Protein AF-A0A9W9SJM4-F1 (afdb_monomer)

Sequence (543 aa):
MADRMEIDSRDDSREMTDANQQLERELLQCQQGSSPAAVHSRRIVSLGVSPHYVSHWISADAFRELYQNWKDAILERFQIDRIAFRPYFVDACDHYAVLVPDPVDPKGRRSLGFIKYDKKSSRGDQNQLAGSHGDGLKLAAVALSRDGYRLQVAASRCSWNFHLREPCKSRLHCTITPSRQSGSTRTDWAEDIAGLRFQTERDVAVLIGPGRTTQGRPVAPEEVLEWLQISLDIRGLSYPSSVVETSHGDLLFDQNLLGRIYAHGVLISGTNSIYPFKVGYNFTEGKFNRDRRWLMDRHGLAERVCRIWESALQTHEAVLLPIYVSLLRKTPALMDVSLAADLLLTSTISRIWTYLLHESKGKDFFYCEASGAQDVNMIRETIGKKPMKLSRELWRLLRSTTPIRSAAEELSMLFHNAEVCSPPSTTFSRTVRKGLRVCFALLDSMQGIQVAYVEGFDSRADVVYNPQQRTLKVHRRWLDFDDTHQRTSCRNWILRSAKKESGKRELFFCGHVIEELLSLSISSVFGGSQTPRTTEMRYMRHI

Mean predicted aligned error: 16.0 Å

Secondary structure (DSSP, 8-state):
-HHHHHHHHHHHHHHHHHHHHHHHHHHHHHHTT--TTTTT--EEEE----TTTTTT--HHHHHHHHHHHHHHHHHHHHT--TTT---EEEE-SSEEEEEEE-TT-TT---EEEEEEEESS--------------HHHHHHHHHHHHTT-EEEE--TTEEEEEEEPTTT--SEEEEEEEPP--------HHHHHHTT---TTT----EEESTTSTTSPPPPHHHHHHHHTTBS--BTTTS-SSEE--TTEEEE-STTTTT-EEETTEEPTTSTTTS--SSEEEESS--B-TT--B-S-HHHHHHHHHHHHHHHHHHSHHHHHHHHHHHHHH-TTSGGGTTHHHHS-HHHHHHHHHHHHHHHTT-EEEEETT--HHHHHIIIIII-SEEEEE-HHHHHHHHTTS----HHHHHHHHHHSSPBPPPP-SHHHHHHHHHHHHHHHH-GGGTT-EEEEE---S----EEEETTTTEEEEEGGGG-HHHHHTTS---SSTTTT----SS-------HHHHHHHHHHHHHHHH-TTSPPPHHHHHHHTT-

Foldseek 3Di:
DVVVVVVVVVVLVVLQVVLQVVVVVVVVCQLPVPDPVVNFDKDKGFNSDFLVNPVPDALLLLLLLVVVQQQVCLCVVVVDDLVLQFWAWDDDPFKIKIFGFDPVDPVSLATSAMEMGTQDPDPDDDDDFAGDDDVSNQNSLSNLQVVQKWKWHAAQQKIWTWHQDDDPSTTIMIIIGGHDPDPDDDDDSNVCVVVVNDDNNRYHYMDMAQPPDPRGHGDHPVNVLVSVCQFCRYHPRRPAPDWQDFPFWIWGDDPVQAQWEAESRGTAPDPCVVAGGGIHIYGPDADADPSRHGPDDLVVLLLSLQVNLVRSCVPPVVPCLVVLLCCQAPPCRHSNNDCVLPRHDLVNLVSNVVVVCVVCVVQEQEAEPPDDPVQCCLCCQFVVGHYDYGYPSNVSSCVVRHPRDGSLRVNCVQQVPFDFDDADPALQLVALVVLLVVLLCVDPLNPPQAETEGAHDVTPDAWAADPVVSYIYGYNLLSDPVSVCVVDPQPPPVPPPDDDDDDDPSDNDGLVSSVVSNVSVCCNSVPVPDDPPVVSVVVSVVD

Structure (mmCIF, N/CA/C/O backbone):
data_AF-A0A9W9SJM4-F1
#
_entry.id   AF-A0A9W9SJM4-F1
#
loop_
_atom_site.group_PDB
_atom_site.id
_atom_site.type_symbol
_atom_site.label_atom_id
_atom_site.label_alt_id
_atom_site.label_comp_id
_atom_site.label_asym_id
_atom_site.label_entity_id
_atom_site.label_seq_id
_atom_site.pdbx_PDB_ins_code
_atom_site.Cartn_x
_atom_site.Cartn_y
_atom_site.Cartn_z
_atom_site.occupancy
_atom_site.B_iso_or_equiv
_atom_site.auth_seq_id
_atom_site.auth_comp_id
_atom_site.auth_asym_id
_atom_site.auth_atom_id
_atom_site.pdbx_PDB_model_num
ATOM 1 N N . MET A 1 1 ? 35.347 22.772 -0.636 1.00 34.66 1 MET A N 1
ATOM 2 C CA . MET A 1 1 ? 35.129 21.505 -1.378 1.00 34.66 1 MET A CA 1
ATOM 3 C C . MET A 1 1 ? 33.784 21.516 -2.107 1.00 34.66 1 MET A C 1
ATOM 5 O O . MET A 1 1 ? 33.783 21.196 -3.284 1.00 34.66 1 MET A O 1
ATOM 9 N N . ALA A 1 2 ? 32.695 21.981 -1.474 1.00 24.70 2 ALA A N 1
ATOM 10 C CA . ALA A 1 2 ? 31.394 22.202 -2.125 1.00 24.70 2 ALA A CA 1
ATOM 11 C C . ALA A 1 2 ? 31.441 23.217 -3.294 1.00 24.70 2 ALA A C 1
ATOM 13 O O . ALA A 1 2 ? 31.007 22.879 -4.389 1.00 24.70 2 ALA A O 1
ATOM 14 N N . ASP A 1 3 ? 32.103 24.370 -3.126 1.00 24.86 3 ASP A N 1
ATOM 15 C CA . ASP A 1 3 ? 32.225 25.380 -4.201 1.00 24.86 3 ASP A CA 1
ATOM 16 C C . ASP A 1 3 ? 32.992 24.892 -5.442 1.00 24.86 3 ASP A C 1
ATOM 18 O O . ASP A 1 3 ? 32.747 25.352 -6.552 1.00 24.86 3 ASP A O 1
ATOM 22 N N . ARG A 1 4 ? 33.911 23.926 -5.283 1.00 27.56 4 ARG A N 1
ATOM 23 C CA . ARG A 1 4 ? 34.639 23.326 -6.417 1.00 27.56 4 ARG A CA 1
ATOM 24 C C . ARG A 1 4 ? 33.764 22.361 -7.219 1.00 27.56 4 ARG A C 1
ATOM 26 O O . ARG A 1 4 ? 33.901 22.327 -8.431 1.00 27.56 4 ARG A O 1
ATOM 33 N N . MET A 1 5 ? 32.865 21.618 -6.563 1.00 30.77 5 MET A N 1
ATOM 34 C CA . MET A 1 5 ? 31.915 20.727 -7.246 1.00 30.77 5 MET A CA 1
ATOM 35 C C . MET A 1 5 ? 30.818 21.509 -7.977 1.00 30.77 5 MET A C 1
ATOM 37 O O . MET A 1 5 ? 30.367 21.085 -9.038 1.00 30.77 5 MET A O 1
ATOM 41 N N . GLU A 1 6 ? 30.395 22.657 -7.438 1.00 28.89 6 GLU A N 1
ATOM 42 C CA . GLU A 1 6 ? 29.362 23.482 -8.073 1.00 28.89 6 GLU A CA 1
ATOM 43 C C . GLU A 1 6 ? 29.868 24.174 -9.349 1.00 28.89 6 GLU A C 1
ATOM 45 O O . GLU A 1 6 ? 29.134 24.248 -10.336 1.00 28.89 6 GLU A O 1
ATOM 50 N N . ILE A 1 7 ? 31.131 24.618 -9.362 1.00 32.31 7 ILE A N 1
ATOM 51 C CA . ILE A 1 7 ? 31.775 25.225 -10.538 1.00 32.31 7 ILE A CA 1
ATOM 52 C C . ILE A 1 7 ? 31.985 24.184 -11.653 1.00 32.31 7 ILE A C 1
ATOM 54 O O . ILE A 1 7 ? 31.602 24.459 -12.787 1.00 32.31 7 ILE A O 1
ATOM 58 N N . ASP A 1 8 ? 32.468 22.977 -11.324 1.00 39.72 8 ASP A N 1
ATOM 59 C CA . ASP A 1 8 ? 32.632 21.863 -12.284 1.00 39.72 8 ASP A CA 1
ATOM 60 C C . ASP A 1 8 ? 31.288 21.475 -12.931 1.00 39.72 8 ASP A C 1
ATOM 62 O O . ASP A 1 8 ? 31.179 21.322 -14.144 1.00 39.72 8 ASP A O 1
ATOM 66 N N . SER A 1 9 ? 30.212 21.412 -12.133 1.00 42.69 9 SER A N 1
ATOM 67 C CA . SER A 1 9 ? 28.879 21.041 -12.631 1.00 42.69 9 SER A CA 1
ATOM 68 C C . SER A 1 9 ? 28.261 22.061 -13.599 1.00 42.69 9 SER A C 1
ATOM 70 O O . SER A 1 9 ? 27.456 21.694 -14.460 1.00 42.69 9 SER A O 1
ATOM 72 N N . ARG A 1 10 ? 28.611 23.350 -13.458 1.00 44.88 10 ARG A N 1
ATOM 73 C CA . ARG A 1 10 ? 28.114 24.437 -14.317 1.00 44.88 10 ARG A CA 1
ATOM 74 C C . ARG A 1 10 ? 28.886 24.519 -15.632 1.00 44.88 10 ARG A C 1
ATOM 76 O O . ARG A 1 10 ? 28.262 24.816 -16.652 1.00 44.88 10 ARG A O 1
ATOM 83 N N . ASP A 1 11 ? 30.187 24.239 -15.607 1.00 47.62 11 ASP A N 1
ATOM 84 C CA . ASP A 1 11 ? 31.027 24.187 -16.810 1.00 47.62 11 ASP A CA 1
ATOM 85 C C . ASP A 1 11 ? 30.685 22.953 -17.661 1.00 47.62 11 ASP A C 1
ATOM 87 O O . ASP A 1 11 ? 30.383 23.093 -18.847 1.00 47.62 11 ASP A O 1
ATOM 91 N N . ASP A 1 12 ? 30.535 21.780 -17.030 1.00 49.03 12 ASP A N 1
ATOM 92 C CA . ASP A 1 12 ? 30.072 20.547 -17.688 1.00 49.03 12 ASP A CA 1
ATOM 93 C C . ASP A 1 12 ? 28.683 20.719 -18.341 1.00 49.03 12 ASP A C 1
ATOM 95 O O . ASP A 1 12 ? 28.409 20.171 -19.409 1.00 49.03 12 ASP A O 1
ATOM 99 N N . SER A 1 13 ? 27.785 21.502 -17.727 1.00 52.56 13 SER A N 1
ATOM 100 C CA . SER A 1 13 ? 26.431 21.764 -18.249 1.00 52.56 13 SER A CA 1
ATOM 101 C C . SER A 1 13 ? 26.428 22.672 -19.490 1.00 52.56 13 SER A C 1
ATOM 103 O O . SER A 1 13 ? 25.689 22.427 -20.452 1.00 52.56 13 SER A O 1
ATOM 105 N N . ARG A 1 14 ? 27.285 23.704 -19.509 1.00 55.41 14 ARG A N 1
ATOM 106 C CA . ARG A 1 14 ? 27.462 24.579 -20.681 1.00 55.41 14 ARG A CA 1
ATOM 107 C C . ARG A 1 14 ? 28.108 23.824 -21.839 1.00 55.41 14 ARG A C 1
ATOM 109 O O . ARG A 1 14 ? 27.558 23.836 -22.938 1.00 55.41 14 ARG A O 1
ATOM 116 N N . GLU A 1 15 ? 29.183 23.080 -21.580 1.00 57.28 15 GLU A N 1
ATOM 117 C CA . GLU A 1 15 ? 29.829 22.238 -22.595 1.00 57.28 15 GLU A CA 1
ATOM 118 C C . GLU A 1 15 ? 28.874 21.169 -23.162 1.00 57.28 15 GLU A C 1
ATOM 120 O O . GLU A 1 15 ? 28.876 20.893 -24.365 1.00 57.28 15 GLU A O 1
ATOM 125 N N . MET A 1 16 ? 28.015 20.582 -22.321 1.00 55.97 16 MET A N 1
ATOM 126 C CA . MET A 1 16 ? 27.020 19.596 -22.756 1.00 55.97 16 MET A CA 1
ATOM 127 C C . MET A 1 16 ? 25.952 20.206 -23.678 1.00 55.97 16 MET A C 1
ATOM 129 O O . MET A 1 16 ? 25.513 19.542 -24.625 1.00 55.97 16 MET A O 1
ATOM 133 N N . THR A 1 17 ? 25.571 21.463 -23.433 1.00 56.41 17 THR A N 1
ATOM 134 C CA . THR A 1 17 ? 24.622 22.222 -24.263 1.00 56.41 17 THR A CA 1
ATOM 135 C C . THR A 1 17 ? 25.212 22.517 -25.643 1.00 56.41 17 THR A C 1
ATOM 137 O O . THR A 1 17 ? 24.568 22.247 -26.658 1.00 56.41 17 THR A O 1
ATOM 140 N N . ASP A 1 18 ? 26.467 22.960 -25.702 1.00 55.09 18 ASP A N 1
ATOM 141 C CA . ASP A 1 18 ? 27.162 23.228 -26.966 1.00 55.09 18 ASP A CA 1
ATOM 142 C C . ASP A 1 18 ? 27.377 21.942 -27.781 1.00 55.09 18 ASP A C 1
ATOM 144 O O . ASP A 1 18 ? 27.185 21.920 -29.002 1.00 55.09 18 ASP A O 1
ATOM 148 N N . ALA A 1 19 ? 27.682 20.829 -27.105 1.00 55.94 19 ALA A N 1
ATOM 149 C CA . ALA A 1 19 ? 27.780 19.516 -27.733 1.00 55.94 19 ALA A CA 1
ATOM 150 C C . ALA A 1 19 ? 26.428 19.005 -28.270 1.00 55.94 19 ALA A C 1
ATOM 152 O O . ALA A 1 19 ? 26.401 18.346 -29.310 1.00 55.94 19 ALA A O 1
ATOM 153 N N . ASN A 1 20 ? 25.306 19.301 -27.595 1.00 55.91 20 ASN A N 1
ATOM 154 C CA . ASN A 1 20 ? 23.956 19.010 -28.104 1.00 55.91 20 ASN A CA 1
ATOM 155 C C . ASN A 1 20 ? 23.663 19.789 -29.387 1.00 55.91 20 ASN A C 1
ATOM 157 O O . ASN A 1 20 ? 23.283 19.192 -30.390 1.00 55.91 20 ASN A O 1
ATOM 161 N N . GLN A 1 21 ? 23.926 21.096 -29.387 1.00 60.88 21 GLN A N 1
ATOM 162 C CA . GLN A 1 21 ? 23.722 21.943 -30.563 1.00 60.88 21 GLN A CA 1
ATOM 163 C C . GLN A 1 21 ? 24.635 21.550 -31.729 1.00 60.88 21 GLN A C 1
ATOM 165 O O . GLN A 1 21 ? 24.261 21.662 -32.897 1.00 60.88 21 GLN A O 1
ATOM 170 N N . GLN A 1 22 ? 25.861 21.101 -31.447 1.00 59.59 22 GLN A N 1
ATOM 171 C CA . GLN A 1 22 ? 26.731 20.540 -32.474 1.00 59.59 22 GLN A CA 1
ATOM 172 C C . GLN A 1 22 ? 26.132 19.250 -33.043 1.00 59.59 22 GLN A C 1
ATOM 174 O O . GLN A 1 22 ? 26.032 19.125 -34.257 1.00 59.59 22 GLN A O 1
ATOM 179 N N . LEU A 1 23 ? 25.677 18.327 -32.196 1.00 60.66 23 LEU A N 1
ATOM 180 C CA . LEU A 1 23 ? 25.074 17.073 -32.641 1.00 60.66 23 LEU A CA 1
ATOM 181 C C . LEU A 1 23 ? 23.801 17.301 -33.484 1.00 60.66 23 LEU A C 1
ATOM 183 O O . LEU A 1 23 ? 23.644 16.669 -34.526 1.00 60.66 23 LEU A O 1
ATOM 187 N N . GLU A 1 24 ? 22.946 18.255 -33.103 1.00 60.28 24 GLU A N 1
ATOM 188 C CA . GLU A 1 24 ? 21.753 18.652 -33.869 1.00 60.28 24 GLU A CA 1
ATOM 189 C C . GLU A 1 24 ? 22.091 19.271 -35.231 1.00 60.28 24 GLU A C 1
ATOM 191 O O . GLU A 1 24 ? 21.488 18.911 -36.245 1.00 60.28 24 GLU A O 1
ATOM 196 N N . ARG A 1 25 ? 23.086 20.166 -35.295 1.00 62.94 25 ARG A N 1
ATOM 197 C CA . ARG A 1 25 ? 23.556 20.730 -36.573 1.00 62.94 25 ARG A CA 1
ATOM 198 C C . ARG A 1 25 ? 24.066 19.642 -37.515 1.00 62.94 25 ARG A C 1
ATOM 200 O O . ARG A 1 25 ? 23.780 19.668 -38.711 1.00 62.94 25 ARG A O 1
ATOM 207 N N . GLU A 1 26 ? 24.794 18.675 -36.970 1.00 60.41 26 GLU A N 1
ATOM 208 C CA . GLU A 1 26 ? 25.343 17.544 -37.716 1.00 60.41 26 GLU A CA 1
ATOM 209 C C . GLU A 1 26 ? 24.239 16.590 -38.207 1.00 60.41 26 GLU A C 1
ATOM 211 O O . GLU A 1 26 ? 24.296 16.114 -39.343 1.00 60.41 26 GLU A O 1
ATOM 216 N N . LEU A 1 27 ? 23.191 16.363 -37.404 1.00 55.78 27 LEU A N 1
ATOM 217 C CA . LEU A 1 27 ? 21.995 15.625 -37.822 1.00 55.78 27 LEU A CA 1
ATOM 218 C C . LEU A 1 27 ? 21.273 16.302 -38.987 1.00 55.78 27 LEU A C 1
ATOM 220 O O . LEU A 1 27 ? 20.954 15.643 -39.977 1.00 55.78 27 LEU A O 1
ATOM 224 N N . LEU A 1 28 ? 21.018 17.608 -38.876 1.00 57.38 28 LEU A N 1
ATOM 225 C CA . LEU A 1 28 ? 20.318 18.377 -39.905 1.00 57.38 28 LEU A CA 1
ATOM 226 C C . LEU A 1 28 ? 21.093 18.359 -41.228 1.00 57.38 28 LEU A C 1
ATOM 228 O O . LEU A 1 28 ? 20.493 18.185 -42.287 1.00 57.38 28 LEU A O 1
ATOM 232 N N . GLN A 1 29 ? 22.426 18.435 -41.174 1.00 57.56 29 GLN A N 1
ATOM 233 C CA . GLN A 1 29 ? 23.282 18.285 -42.354 1.00 57.56 29 GLN A CA 1
ATOM 234 C C . GLN A 1 29 ? 23.270 16.871 -42.949 1.00 57.56 29 GLN A C 1
ATOM 236 O O . GLN A 1 29 ? 23.384 16.729 -44.162 1.00 57.56 29 GLN A O 1
ATOM 241 N N . CYS A 1 30 ? 23.125 15.821 -42.136 1.00 50.03 30 CYS A N 1
ATOM 242 C CA . CYS A 1 30 ? 22.987 14.457 -42.655 1.00 50.03 30 CYS A CA 1
ATOM 243 C C . CYS A 1 30 ? 21.618 14.215 -43.318 1.00 50.03 30 CYS A C 1
ATOM 245 O O . CYS A 1 30 ? 21.513 13.385 -44.220 1.00 50.03 30 CYS A O 1
ATOM 247 N N . GLN A 1 31 ? 20.575 14.937 -42.892 1.00 48.97 31 GLN A N 1
ATOM 248 C CA . GLN A 1 31 ? 19.221 14.851 -43.455 1.00 48.97 31 GLN A CA 1
ATOM 249 C C . GLN A 1 31 ? 19.047 15.706 -44.721 1.00 48.97 31 GLN A C 1
ATOM 251 O O . GLN A 1 31 ? 18.358 15.300 -45.657 1.00 48.97 31 GLN A O 1
ATOM 256 N N . GLN A 1 32 ? 19.685 16.877 -44.772 1.00 47.25 32 GLN A N 1
ATOM 257 C CA . GLN A 1 32 ? 19.687 17.774 -45.925 1.00 47.25 32 GLN A CA 1
ATOM 258 C C . GLN A 1 32 ? 20.837 17.386 -46.859 1.00 47.25 32 GLN A C 1
ATOM 260 O O . GLN A 1 32 ? 21.955 17.850 -46.665 1.00 47.25 32 GLN A O 1
ATOM 265 N N . GLY A 1 33 ? 20.584 16.530 -47.855 1.00 50.09 33 GLY A N 1
ATOM 266 C CA . GLY A 1 33 ? 21.576 15.994 -48.807 1.00 50.09 33 GLY A CA 1
ATOM 267 C C . GLY A 1 33 ? 22.352 17.042 -49.623 1.00 50.09 33 GLY A C 1
ATOM 268 O O . GLY A 1 33 ? 22.186 17.150 -50.834 1.00 50.09 33 GLY A O 1
ATOM 269 N N . SER A 1 34 ? 23.225 17.800 -48.967 1.00 39.19 34 SER A N 1
ATOM 270 C CA . SER A 1 34 ? 23.915 18.961 -49.514 1.00 39.19 34 SER A CA 1
ATOM 271 C C . SER A 1 34 ? 25.355 18.585 -49.856 1.00 39.19 34 SER A C 1
ATOM 273 O O . SER A 1 34 ? 26.165 18.301 -48.978 1.00 39.19 34 SER A O 1
ATOM 275 N N . SER A 1 35 ? 25.658 18.636 -51.154 1.00 41.91 35 SER A N 1
ATOM 276 C CA . SER A 1 35 ? 26.955 18.410 -51.809 1.00 41.91 35 SER A CA 1
ATOM 277 C C . SER A 1 35 ? 27.544 16.980 -51.730 1.00 41.91 35 SER A C 1
ATOM 279 O O . SER A 1 35 ? 27.888 16.494 -50.6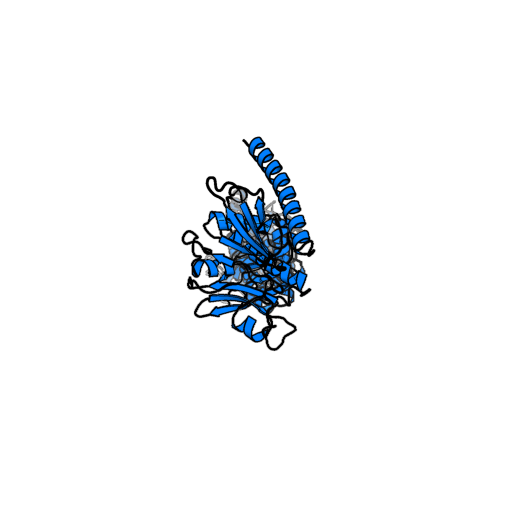50 1.00 41.91 35 SER A O 1
ATOM 281 N N . PRO A 1 36 ? 27.775 16.302 -52.876 1.00 44.06 36 PRO A N 1
ATOM 282 C CA . PRO A 1 36 ? 28.208 14.897 -52.929 1.00 44.06 36 PRO A CA 1
ATOM 283 C C . PRO A 1 36 ? 29.576 14.615 -52.274 1.00 44.06 36 PRO A C 1
ATOM 285 O O . PRO A 1 36 ? 29.848 13.475 -51.890 1.00 44.06 36 PRO A O 1
ATOM 288 N N . ALA A 1 37 ? 30.414 15.638 -52.074 1.00 42.62 37 ALA A N 1
ATOM 289 C CA . ALA A 1 37 ? 31.721 15.502 -51.428 1.00 42.62 37 ALA A CA 1
ATOM 290 C C . ALA A 1 37 ? 31.665 15.490 -49.883 1.00 42.62 37 ALA A C 1
ATOM 292 O O . ALA A 1 37 ? 32.560 14.935 -49.248 1.00 42.62 37 ALA A O 1
ATOM 293 N N . ALA A 1 38 ? 30.619 16.053 -49.261 1.00 43.34 38 ALA A N 1
ATOM 294 C CA . ALA A 1 38 ? 30.502 16.176 -47.799 1.00 43.34 38 ALA A CA 1
ATOM 295 C C . ALA A 1 38 ? 29.661 15.063 -47.137 1.00 43.34 38 ALA A C 1
ATOM 297 O O . ALA A 1 38 ? 29.713 14.890 -45.917 1.00 43.34 38 ALA A O 1
ATOM 298 N N . VAL A 1 39 ? 28.910 14.302 -47.942 1.00 47.91 39 VAL A N 1
ATOM 299 C CA . VAL A 1 39 ? 27.921 13.290 -47.513 1.00 47.91 39 VAL A CA 1
ATOM 300 C C . VAL A 1 39 ? 28.559 11.956 -47.083 1.00 47.91 39 VAL A C 1
ATOM 302 O O . VAL A 1 39 ? 27.909 11.126 -46.456 1.00 47.91 39 VAL A O 1
ATOM 305 N N . HIS A 1 40 ? 29.851 11.747 -47.353 1.00 52.47 40 HIS A N 1
ATOM 306 C CA . HIS A 1 40 ? 30.511 10.443 -47.180 1.00 52.47 40 HIS A CA 1
ATOM 307 C C . HIS A 1 40 ? 31.593 10.404 -46.090 1.00 52.47 40 HIS A C 1
ATOM 309 O O . HIS A 1 40 ? 32.237 9.368 -45.905 1.00 52.47 40 HIS A O 1
ATOM 315 N N . SER A 1 41 ? 31.832 11.505 -45.373 1.00 58.34 41 SER A N 1
ATOM 316 C CA . SER A 1 41 ? 32.889 11.556 -44.363 1.00 58.34 41 SER A CA 1
ATOM 317 C C . SER A 1 41 ? 32.388 11.084 -42.997 1.00 58.34 41 SER A C 1
ATOM 319 O O . SER A 1 41 ? 31.376 11.543 -42.473 1.00 58.34 41 SER A O 1
ATOM 321 N N . ARG A 1 42 ? 33.130 10.147 -42.398 1.00 70.75 42 ARG A N 1
ATOM 322 C CA . ARG A 1 42 ? 32.992 9.769 -40.987 1.00 70.75 42 ARG A CA 1
ATOM 323 C C . ARG A 1 42 ? 33.292 10.995 -40.121 1.00 70.75 42 ARG A C 1
ATOM 325 O O . ARG A 1 42 ? 34.366 11.578 -40.259 1.00 70.75 42 ARG A O 1
ATOM 332 N N . ARG A 1 43 ? 32.390 11.351 -39.204 1.00 74.50 43 ARG A N 1
ATOM 333 C CA . ARG A 1 43 ? 32.548 12.506 -38.300 1.00 74.50 43 ARG A CA 1
ATOM 334 C C . ARG A 1 43 ? 32.731 12.046 -36.859 1.00 74.50 43 ARG A C 1
ATOM 336 O O . ARG A 1 43 ? 32.200 11.010 -36.467 1.00 74.50 43 ARG A O 1
ATOM 343 N N . ILE A 1 44 ? 33.509 12.786 -36.071 1.00 74.00 44 ILE A N 1
ATOM 344 C CA . ILE A 1 44 ? 33.733 12.508 -34.646 1.00 74.00 44 ILE A CA 1
ATOM 345 C C . ILE A 1 44 ? 33.327 13.748 -33.858 1.00 74.00 44 ILE A C 1
ATOM 347 O O . ILE A 1 44 ? 33.884 14.820 -34.070 1.00 74.00 44 ILE A O 1
ATOM 351 N N . VAL A 1 45 ? 32.383 13.581 -32.937 1.00 75.19 45 VAL A N 1
ATOM 352 C CA . VAL A 1 45 ? 31.871 14.633 -32.056 1.00 75.19 45 VAL A CA 1
ATOM 353 C C . VAL A 1 45 ? 32.308 14.325 -30.625 1.00 75.19 45 VAL A C 1
ATOM 355 O O . VAL A 1 45 ? 32.146 13.200 -30.148 1.00 75.19 45 VAL A O 1
ATOM 358 N N . SER A 1 46 ? 32.901 15.306 -29.944 1.00 75.31 46 SER A N 1
ATOM 359 C CA . SER A 1 46 ? 33.131 15.251 -28.495 1.00 75.31 46 SER A CA 1
ATOM 360 C C . SER A 1 46 ? 31.840 15.647 -27.790 1.00 75.31 46 SER A C 1
ATOM 362 O O . SER A 1 46 ? 31.278 16.688 -28.107 1.00 75.31 46 SER A O 1
ATOM 364 N N . LEU A 1 47 ? 31.354 14.826 -26.860 1.00 70.38 47 LEU A N 1
ATOM 365 C CA . LEU A 1 47 ? 30.058 15.057 -26.217 1.00 70.38 47 LEU A CA 1
ATOM 366 C C . LEU A 1 47 ? 30.148 15.827 -24.894 1.00 70.38 47 LEU A C 1
ATOM 368 O O . LEU A 1 47 ? 29.121 16.007 -24.248 1.00 70.38 47 LEU A O 1
ATOM 372 N N . GLY A 1 48 ? 31.348 16.246 -24.479 1.00 66.25 48 GLY A N 1
ATOM 373 C CA . GLY A 1 48 ? 31.578 17.031 -23.256 1.00 66.25 48 GLY A CA 1
ATOM 374 C C . GLY A 1 48 ? 31.371 16.266 -21.941 1.00 66.25 48 GLY A C 1
ATOM 375 O O . GLY A 1 48 ? 31.859 16.695 -20.911 1.00 66.25 48 GLY A O 1
ATOM 376 N N . VAL A 1 49 ? 30.724 15.096 -21.957 1.00 69.94 49 VAL A N 1
ATOM 377 C CA . VAL A 1 49 ? 30.394 14.350 -20.734 1.00 69.94 49 VAL A CA 1
ATOM 378 C C . VAL A 1 49 ? 31.586 13.535 -20.218 1.00 69.94 49 VAL A C 1
ATOM 380 O O . VAL A 1 49 ? 32.130 12.679 -20.928 1.00 69.94 49 VAL A O 1
ATOM 383 N N . SER A 1 50 ? 31.947 13.775 -18.955 1.00 73.81 50 SER A N 1
ATOM 384 C CA . SER A 1 50 ? 32.952 13.019 -18.200 1.00 73.81 50 SER A CA 1
ATOM 385 C C . SER A 1 50 ? 32.398 11.686 -17.655 1.00 73.81 50 SER A C 1
ATOM 387 O O . SER A 1 50 ? 31.253 11.643 -17.195 1.00 73.81 50 SER A O 1
ATOM 389 N N . PRO A 1 51 ? 33.198 10.598 -17.600 1.00 69.62 51 PRO A N 1
ATOM 390 C CA . PRO A 1 51 ? 32.831 9.342 -16.931 1.00 69.62 51 PRO A CA 1
ATOM 391 C C . PRO A 1 51 ? 32.409 9.478 -15.466 1.00 69.62 51 PRO A C 1
ATOM 393 O O . PRO A 1 51 ? 31.696 8.614 -14.947 1.00 69.62 51 PRO A O 1
ATOM 396 N N . HIS A 1 52 ? 32.850 10.544 -14.795 1.00 73.75 52 HIS A N 1
ATOM 397 C CA . HIS A 1 52 ? 32.529 10.812 -13.394 1.00 73.75 52 HIS A CA 1
ATOM 398 C C . HIS A 1 52 ? 31.153 11.459 -13.203 1.00 73.75 52 HIS A C 1
ATOM 400 O O . HIS A 1 52 ? 30.586 11.359 -12.114 1.00 73.75 52 HIS A O 1
ATOM 406 N N . TYR A 1 53 ? 30.585 12.038 -14.265 1.00 68.44 53 TYR A N 1
ATOM 407 C CA . TYR A 1 53 ? 29.319 12.770 -14.228 1.00 68.44 53 TYR A CA 1
ATOM 408 C C . TYR A 1 53 ? 28.124 11.899 -13.798 1.00 68.44 53 TYR A C 1
ATOM 410 O O . TYR A 1 53 ? 27.172 12.387 -13.200 1.00 68.44 53 TYR A O 1
ATOM 418 N N . VAL A 1 54 ? 28.194 10.591 -14.064 1.00 68.50 54 VAL A N 1
ATOM 419 C CA . VAL A 1 54 ? 27.234 9.568 -13.605 1.00 68.50 54 VAL A CA 1
ATOM 420 C C . VAL A 1 54 ? 27.963 8.404 -12.932 1.00 68.50 54 VAL A C 1
ATOM 422 O O . VAL A 1 54 ? 27.756 7.232 -13.249 1.00 68.50 54 VAL A O 1
ATOM 425 N N . SER A 1 55 ? 28.903 8.722 -12.039 1.00 76.00 55 SER A N 1
ATOM 426 C CA . SER A 1 55 ? 29.731 7.737 -11.315 1.00 76.00 55 SER A CA 1
ATOM 427 C C . SER A 1 55 ? 28.925 6.674 -10.557 1.00 76.00 55 SER A C 1
ATOM 429 O O . SER A 1 55 ? 29.389 5.545 -10.439 1.00 76.00 55 SER A O 1
ATOM 431 N N . HIS A 1 56 ? 27.709 6.999 -10.114 1.00 76.31 56 HIS A N 1
ATOM 432 C CA . HIS A 1 56 ? 26.808 6.097 -9.389 1.00 76.31 56 HIS A CA 1
ATOM 433 C C . HIS A 1 56 ? 25.940 5.192 -10.271 1.00 76.31 56 HIS A C 1
ATOM 435 O O . HIS A 1 56 ? 25.307 4.291 -9.730 1.00 76.31 56 HIS A O 1
ATOM 441 N N . TRP A 1 57 ? 25.862 5.426 -11.586 1.00 78.94 57 TRP A N 1
ATOM 442 C CA . TRP A 1 57 ? 25.028 4.603 -12.473 1.00 78.94 57 TRP A CA 1
ATOM 443 C C . TRP A 1 57 ? 25.634 3.217 -12.672 1.00 78.94 57 TRP A C 1
ATOM 445 O O . TRP A 1 57 ? 26.813 3.093 -12.994 1.00 78.94 57 TRP A O 1
ATOM 455 N N . ILE A 1 58 ? 24.822 2.175 -12.564 1.00 82.50 58 ILE A N 1
ATOM 456 C CA . ILE A 1 58 ? 25.213 0.838 -13.023 1.00 82.50 58 ILE A CA 1
ATOM 457 C C . ILE A 1 58 ? 24.693 0.591 -14.443 1.00 82.50 58 ILE A C 1
ATOM 459 O O . ILE A 1 58 ? 23.840 1.327 -14.946 1.00 82.50 58 ILE A O 1
ATOM 463 N N . SER A 1 59 ? 25.169 -0.468 -15.099 1.00 80.69 59 SER A N 1
ATOM 464 C CA . SER A 1 59 ? 24.702 -0.849 -16.440 1.00 80.69 59 SER A CA 1
ATOM 465 C C . SER A 1 59 ? 23.172 -0.980 -16.555 1.00 80.69 59 SER A C 1
ATOM 467 O O . SER A 1 59 ? 22.611 -0.621 -17.588 1.00 80.69 59 SER A O 1
ATOM 469 N N . ALA A 1 60 ? 22.476 -1.397 -15.490 1.00 80.69 60 ALA A N 1
ATOM 470 C CA . ALA A 1 60 ? 21.011 -1.442 -15.463 1.00 80.69 60 ALA A CA 1
ATOM 471 C C . ALA A 1 60 ? 20.362 -0.042 -15.515 1.00 80.69 60 ALA A C 1
ATOM 473 O O . ALA A 1 60 ? 19.373 0.145 -16.223 1.00 80.69 60 ALA A O 1
ATOM 474 N N . ASP A 1 61 ? 20.931 0.966 -14.836 1.00 77.69 61 ASP A N 1
ATOM 475 C CA . ASP A 1 61 ? 20.457 2.357 -14.936 1.00 77.69 61 ASP A CA 1
ATOM 476 C C . ASP A 1 61 ? 20.674 2.908 -16.353 1.00 77.69 61 ASP A C 1
ATOM 478 O O . ASP A 1 61 ? 19.832 3.631 -16.881 1.00 77.69 61 ASP A O 1
ATOM 482 N N . ALA A 1 62 ? 21.782 2.530 -16.997 1.00 79.25 62 ALA A N 1
ATOM 483 C CA . ALA A 1 62 ? 22.067 2.908 -18.375 1.00 79.25 62 ALA A CA 1
ATOM 484 C C . ALA A 1 62 ? 21.087 2.259 -19.365 1.00 79.25 62 ALA A C 1
ATOM 486 O O . ALA A 1 62 ? 20.545 2.939 -20.239 1.00 79.25 62 ALA A O 1
ATOM 487 N N . PHE A 1 63 ? 20.817 0.959 -19.208 1.00 81.44 63 PHE A N 1
ATOM 488 C CA . PHE A 1 63 ? 19.831 0.256 -20.026 1.00 81.44 63 PHE A CA 1
ATOM 489 C C . PHE A 1 63 ? 18.420 0.828 -19.831 1.00 81.44 63 PHE A C 1
ATOM 491 O O . PHE A 1 63 ? 17.681 0.952 -20.804 1.00 81.44 63 PHE A O 1
ATOM 498 N N . ARG A 1 64 ? 18.073 1.279 -18.618 1.00 80.94 64 ARG A N 1
ATOM 499 C CA . ARG A 1 64 ? 16.804 1.972 -18.332 1.00 80.94 64 ARG A CA 1
ATOM 500 C C . ARG A 1 64 ? 16.566 3.169 -19.228 1.00 80.94 64 ARG A C 1
ATOM 502 O O . ARG A 1 64 ? 15.494 3.294 -19.817 1.00 80.94 64 ARG A O 1
ATOM 509 N N . GLU A 1 65 ? 17.559 4.043 -19.331 1.00 79.00 65 GLU A N 1
ATOM 510 C CA . GLU A 1 65 ? 17.444 5.229 -20.174 1.00 79.00 65 GLU A CA 1
ATOM 511 C C . GLU A 1 65 ? 17.398 4.869 -21.658 1.00 79.00 65 GLU A C 1
ATOM 513 O O . GLU A 1 65 ? 16.652 5.487 -22.416 1.00 79.00 65 GLU A O 1
ATOM 518 N N . LEU A 1 66 ? 18.146 3.847 -22.083 1.00 78.31 66 LEU A N 1
ATOM 519 C CA . LEU A 1 66 ? 18.087 3.357 -23.463 1.00 78.31 66 LEU A CA 1
ATOM 520 C C . LEU A 1 66 ? 16.704 2.813 -23.813 1.00 78.31 66 LEU A C 1
ATOM 522 O O . LEU A 1 66 ? 16.159 3.176 -24.854 1.00 78.31 66 LEU A O 1
ATOM 526 N N . TYR A 1 67 ? 16.128 1.989 -22.938 1.00 81.50 67 TYR A N 1
ATOM 527 C CA . TYR A 1 67 ? 14.800 1.420 -23.125 1.00 81.50 67 TYR A CA 1
ATOM 528 C C . TYR A 1 67 ? 13.725 2.507 -23.187 1.00 81.50 67 TYR A C 1
ATOM 530 O O . TYR A 1 67 ? 12.875 2.477 -24.075 1.00 81.50 67 TYR A O 1
ATOM 538 N N . GLN A 1 68 ? 13.781 3.501 -22.292 1.00 77.25 68 GLN A N 1
ATOM 539 C CA . GLN A 1 68 ? 12.833 4.614 -22.322 1.00 77.25 68 GLN A CA 1
ATOM 540 C C . GLN A 1 68 ? 12.952 5.415 -23.622 1.00 77.25 68 GLN A C 1
ATOM 542 O O . GLN A 1 68 ? 11.938 5.644 -24.270 1.00 77.25 68 GLN A O 1
ATOM 547 N N . ASN A 1 69 ? 14.165 5.804 -24.028 1.00 75.62 69 ASN A N 1
ATOM 548 C CA . ASN A 1 69 ? 14.360 6.559 -25.269 1.00 75.62 69 ASN A CA 1
ATOM 549 C C . ASN A 1 69 ? 13.853 5.773 -26.485 1.00 75.62 69 ASN A C 1
ATOM 551 O O . ASN A 1 69 ? 13.251 6.345 -27.390 1.00 75.62 69 ASN A O 1
ATOM 555 N N . TRP A 1 70 ? 14.069 4.455 -26.501 1.00 79.00 70 TRP A N 1
ATOM 556 C CA . TRP A 1 70 ? 13.545 3.568 -27.536 1.00 79.00 70 TRP A CA 1
ATOM 557 C C . TRP A 1 70 ? 12.009 3.527 -27.543 1.00 79.00 70 TRP A C 1
ATOM 559 O O . TRP A 1 70 ? 11.398 3.700 -28.598 1.00 79.00 70 TRP A O 1
ATOM 569 N N . LYS A 1 71 ? 11.380 3.369 -26.373 1.00 81.75 71 LYS A N 1
ATOM 570 C CA . LYS A 1 71 ? 9.921 3.402 -26.203 1.00 81.75 71 LYS A CA 1
ATOM 571 C C . LYS A 1 71 ? 9.327 4.738 -26.646 1.00 81.75 71 LYS A C 1
ATOM 573 O O . LYS A 1 71 ? 8.422 4.748 -27.475 1.00 81.75 71 LYS A O 1
ATOM 578 N N . ASP A 1 72 ? 9.841 5.850 -26.132 1.00 76.06 72 ASP A N 1
ATOM 579 C CA . ASP A 1 72 ? 9.323 7.192 -26.409 1.00 76.06 72 ASP A CA 1
ATOM 580 C C . ASP A 1 72 ? 9.458 7.534 -27.901 1.00 76.06 72 ASP A C 1
ATOM 582 O O . ASP A 1 72 ? 8.502 8.023 -28.502 1.00 76.06 72 ASP A O 1
ATOM 586 N N . ALA A 1 73 ? 10.580 7.165 -28.532 1.00 70.75 73 ALA A N 1
ATOM 587 C CA . ALA A 1 73 ? 10.772 7.335 -29.971 1.00 70.75 73 ALA A CA 1
ATOM 588 C C . ALA A 1 73 ? 9.740 6.553 -30.801 1.00 70.75 73 ALA A C 1
ATOM 590 O O . ALA A 1 73 ? 9.251 7.067 -31.805 1.00 70.75 73 ALA A O 1
ATOM 591 N N . ILE A 1 74 ? 9.382 5.329 -30.397 1.00 73.50 74 ILE A N 1
ATOM 592 C CA . ILE A 1 74 ? 8.331 4.542 -31.062 1.00 73.50 74 ILE A CA 1
ATOM 593 C C . ILE A 1 74 ? 6.962 5.209 -30.873 1.00 73.50 74 ILE A C 1
ATOM 595 O O . ILE A 1 74 ? 6.236 5.396 -31.852 1.00 73.50 74 ILE A O 1
ATOM 599 N N . LEU A 1 75 ? 6.615 5.589 -29.639 1.00 76.62 75 LEU A N 1
ATOM 600 C CA . LEU A 1 75 ? 5.340 6.246 -29.332 1.00 76.62 75 LEU A CA 1
ATOM 601 C C . LEU A 1 75 ? 5.163 7.529 -30.160 1.00 76.62 75 LEU A C 1
ATOM 603 O O . LEU A 1 75 ? 4.126 7.716 -30.795 1.00 76.62 75 LEU A O 1
ATOM 607 N N . GLU A 1 76 ? 6.192 8.379 -30.208 1.00 73.88 76 GLU A N 1
ATOM 608 C CA . GLU A 1 76 ? 6.182 9.643 -30.950 1.00 73.88 76 GLU A CA 1
ATOM 609 C C . GLU A 1 76 ? 6.146 9.419 -32.467 1.00 73.88 76 GLU A C 1
ATOM 611 O O . GLU A 1 76 ? 5.301 9.981 -33.169 1.00 73.88 76 GLU A O 1
ATOM 616 N N . ARG A 1 77 ? 7.035 8.565 -32.994 1.00 73.62 77 ARG A N 1
ATOM 617 C CA . ARG A 1 77 ? 7.191 8.361 -34.441 1.00 73.62 77 ARG A CA 1
ATOM 618 C C . ARG A 1 77 ? 5.951 7.759 -35.087 1.00 73.62 77 ARG A C 1
ATOM 620 O O . ARG A 1 77 ? 5.632 8.122 -36.223 1.00 73.62 77 ARG A O 1
ATOM 627 N N . PHE A 1 78 ? 5.309 6.818 -34.398 1.00 76.62 78 PHE A N 1
ATOM 628 C CA . PHE A 1 78 ? 4.171 6.060 -34.915 1.00 76.62 78 PHE A CA 1
ATOM 629 C C . PHE A 1 78 ? 2.823 6.552 -34.380 1.00 76.62 78 PHE A C 1
ATOM 631 O O . PHE A 1 78 ? 1.799 6.018 -34.795 1.00 76.62 78 PHE A O 1
ATOM 638 N N . GLN A 1 79 ? 2.813 7.574 -33.512 1.00 78.62 79 GLN A N 1
ATOM 639 C CA . GLN A 1 79 ? 1.604 8.163 -32.919 1.00 78.62 79 GLN A CA 1
ATOM 640 C C . GLN A 1 79 ?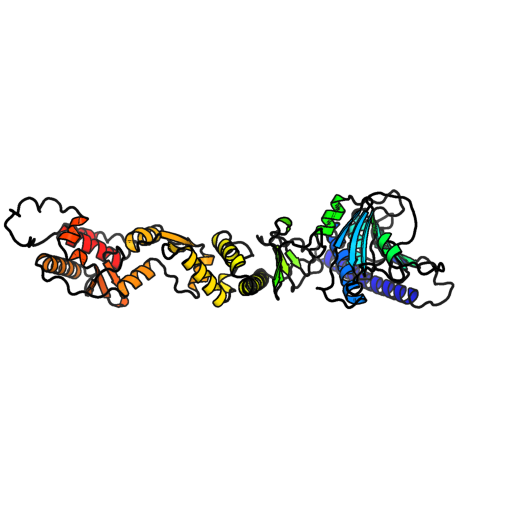 0.686 7.118 -32.268 1.00 78.62 79 GLN A C 1
ATOM 642 O O . GLN A 1 79 ? -0.539 7.205 -32.349 1.00 78.62 79 GLN A O 1
ATOM 647 N N . ILE A 1 80 ? 1.285 6.108 -31.639 1.00 80.19 80 ILE A N 1
ATOM 648 C CA . ILE A 1 80 ? 0.544 5.077 -30.914 1.00 80.19 80 ILE A CA 1
ATOM 649 C C . ILE A 1 80 ? 0.411 5.479 -29.446 1.00 80.19 80 ILE A C 1
ATOM 651 O O . ILE A 1 80 ? 1.316 6.081 -28.863 1.00 80.19 80 ILE A O 1
ATOM 655 N N . ASP A 1 81 ? -0.719 5.139 -28.833 1.00 77.31 81 ASP A N 1
ATOM 656 C CA . ASP A 1 81 ? -0.893 5.342 -27.401 1.00 77.31 81 ASP A CA 1
ATOM 657 C C . ASP A 1 81 ? -0.090 4.314 -26.577 1.00 77.31 81 ASP A C 1
ATOM 659 O O . ASP A 1 81 ? 0.431 3.309 -27.074 1.00 77.31 81 ASP A O 1
ATOM 663 N N . ARG A 1 82 ? 0.009 4.566 -25.268 1.00 72.69 82 ARG A N 1
ATOM 664 C CA . ARG A 1 82 ? 0.731 3.684 -24.338 1.00 72.69 82 ARG A CA 1
ATOM 665 C C . ARG A 1 82 ? 0.109 2.290 -24.205 1.00 72.69 82 ARG A C 1
ATOM 667 O O . ARG A 1 82 ? 0.821 1.370 -23.824 1.00 72.69 82 ARG A O 1
ATOM 674 N N . ILE A 1 83 ? -1.182 2.130 -24.488 1.00 72.88 83 ILE A N 1
ATOM 675 C CA . ILE A 1 83 ? -1.923 0.865 -24.354 1.00 72.88 83 ILE A CA 1
ATOM 676 C C . ILE A 1 83 ? -1.658 -0.041 -25.571 1.00 72.88 83 ILE A C 1
ATOM 678 O O . ILE A 1 83 ? -1.614 -1.275 -25.453 1.00 72.88 83 ILE A O 1
ATOM 682 N N . ALA A 1 84 ? -1.459 0.569 -26.740 1.00 77.75 84 ALA A N 1
ATOM 683 C CA . ALA A 1 84 ? -1.081 -0.075 -27.989 1.00 77.75 84 ALA A CA 1
ATOM 684 C C . ALA A 1 84 ? 0.404 -0.479 -28.020 1.00 77.75 84 ALA A C 1
ATOM 686 O O . ALA A 1 84 ? 0.764 -1.420 -28.730 1.00 77.75 84 ALA A O 1
ATOM 687 N N . PHE A 1 85 ? 1.262 0.161 -27.217 1.00 84.12 85 PHE A N 1
ATOM 688 C CA . PHE A 1 85 ? 2.659 -0.244 -27.040 1.00 84.12 85 PHE A CA 1
ATOM 689 C C . PHE A 1 85 ? 2.761 -1.565 -26.262 1.00 84.12 85 PHE A C 1
ATOM 691 O O . PHE A 1 85 ? 2.685 -1.603 -25.035 1.00 84.12 85 PHE A O 1
ATOM 698 N N . ARG A 1 86 ? 2.911 -2.677 -26.990 1.00 84.44 86 ARG A N 1
ATOM 699 C CA . ARG A 1 86 ? 2.895 -4.041 -26.434 1.00 84.44 86 ARG A CA 1
ATOM 700 C C . ARG A 1 86 ? 4.148 -4.827 -26.829 1.00 84.44 86 ARG A C 1
ATOM 702 O O . ARG A 1 86 ? 4.045 -5.732 -27.660 1.00 84.44 86 ARG A O 1
ATOM 709 N N . PRO A 1 87 ? 5.325 -4.494 -26.271 1.00 87.31 87 PRO A N 1
ATOM 710 C CA . PRO A 1 87 ? 6.535 -5.245 -26.556 1.00 87.31 87 PRO A CA 1
ATOM 711 C C . PRO A 1 87 ? 6.408 -6.687 -26.051 1.00 87.31 87 PRO A C 1
ATOM 713 O O . PRO A 1 87 ? 5.810 -6.936 -25.003 1.00 87.31 87 PRO A O 1
ATOM 716 N N . TYR A 1 88 ? 6.984 -7.641 -26.776 1.00 83.69 88 TYR A N 1
ATOM 717 C CA . TYR A 1 88 ? 7.081 -9.034 -26.345 1.00 83.69 88 TYR A CA 1
ATOM 718 C C . TYR A 1 88 ? 8.505 -9.559 -26.482 1.00 83.69 88 TYR A C 1
ATOM 720 O O . TYR A 1 88 ? 9.258 -9.154 -27.369 1.00 83.69 88 TYR A O 1
ATOM 728 N N . PHE A 1 89 ? 8.865 -10.450 -25.568 1.00 84.88 89 PHE A N 1
ATOM 729 C CA . PHE A 1 89 ? 10.163 -11.093 -25.514 1.00 84.88 89 PHE A CA 1
ATOM 730 C C . PHE A 1 89 ? 10.205 -12.331 -26.411 1.00 84.88 89 PHE A C 1
ATOM 732 O O . PHE A 1 89 ? 9.262 -13.123 -26.447 1.00 84.88 89 PHE A O 1
ATOM 739 N N . VAL A 1 90 ? 11.324 -12.503 -27.107 1.00 79.94 90 VAL A N 1
ATOM 740 C CA . VAL A 1 90 ? 11.646 -13.673 -27.918 1.00 79.94 90 VAL A CA 1
ATOM 741 C C . VAL A 1 90 ? 12.950 -14.267 -27.417 1.00 79.94 90 VAL A C 1
ATOM 743 O O . VAL A 1 90 ? 13.991 -13.606 -27.408 1.00 79.94 90 VAL A O 1
ATOM 746 N N . ASP A 1 91 ? 12.877 -15.539 -27.043 1.00 81.56 91 ASP A N 1
ATOM 747 C CA . ASP A 1 91 ? 14.027 -16.371 -26.729 1.00 81.56 91 ASP A CA 1
ATOM 748 C C . ASP A 1 91 ? 14.314 -17.311 -27.907 1.00 81.56 91 ASP A C 1
ATOM 750 O O . ASP A 1 91 ? 13.629 -18.316 -28.099 1.00 81.56 91 ASP A O 1
ATOM 754 N N . ALA A 1 92 ? 15.306 -16.962 -28.726 1.00 73.88 92 ALA A N 1
ATOM 755 C CA . ALA A 1 92 ? 15.743 -17.775 -29.853 1.00 73.88 92 ALA A CA 1
ATOM 756 C C . ALA A 1 92 ? 17.045 -18.524 -29.529 1.00 73.88 92 ALA A C 1
ATOM 758 O O . ALA A 1 92 ? 17.772 -18.206 -28.585 1.00 73.88 92 ALA A O 1
ATOM 759 N N . CYS A 1 93 ? 17.390 -19.531 -30.334 1.00 68.62 93 CYS A N 1
ATOM 760 C CA . CYS A 1 93 ? 18.574 -20.363 -30.090 1.00 68.62 93 CYS A CA 1
ATOM 761 C C . CYS A 1 93 ? 19.898 -19.573 -30.082 1.00 68.62 93 CYS A C 1
ATOM 763 O O . CYS A 1 93 ? 20.852 -19.976 -29.416 1.00 68.62 93 CYS A O 1
ATOM 765 N N . ASP A 1 94 ? 19.968 -18.463 -30.811 1.00 64.38 94 ASP A N 1
ATOM 766 C CA . ASP A 1 94 ? 21.169 -17.656 -31.031 1.00 64.38 94 ASP A CA 1
ATOM 767 C C . ASP A 1 94 ? 21.054 -16.214 -30.515 1.00 64.38 94 ASP A C 1
ATOM 769 O O . ASP A 1 94 ? 22.069 -15.523 -30.469 1.00 64.38 94 ASP A O 1
ATOM 773 N N . HIS A 1 95 ? 19.874 -15.762 -30.083 1.00 62.12 95 HIS A N 1
ATOM 774 C CA . HIS A 1 95 ? 19.665 -14.394 -29.610 1.00 62.12 95 HIS A CA 1
ATOM 775 C C . HIS A 1 95 ? 18.482 -14.266 -28.636 1.00 62.12 95 HIS A C 1
ATOM 777 O O . HIS A 1 95 ? 17.612 -15.130 -28.559 1.00 62.12 95 HIS A O 1
ATOM 783 N N . TYR A 1 96 ? 18.450 -13.154 -27.908 1.00 73.50 96 TYR A N 1
ATOM 784 C CA . TYR A 1 96 ? 17.265 -12.615 -27.246 1.00 73.50 96 TYR A CA 1
ATOM 785 C C . TYR A 1 96 ? 16.773 -11.394 -28.016 1.00 73.50 96 TYR A C 1
ATOM 787 O O . TYR A 1 96 ? 17.589 -10.611 -28.511 1.00 73.50 96 TYR A O 1
ATOM 795 N N . ALA A 1 97 ? 15.461 -11.195 -28.095 1.00 71.88 97 ALA A N 1
ATOM 796 C CA . ALA A 1 97 ? 14.902 -9.971 -28.649 1.00 71.88 97 ALA A CA 1
ATOM 797 C C . ALA A 1 97 ? 13.677 -9.474 -27.879 1.00 71.88 97 ALA A C 1
ATOM 799 O O . ALA A 1 97 ? 12.940 -10.249 -27.279 1.00 71.88 97 ALA A O 1
ATOM 800 N N . VAL A 1 98 ? 13.452 -8.166 -27.925 1.00 80.25 98 VAL A N 1
ATOM 801 C CA . VAL A 1 98 ? 12.196 -7.520 -27.543 1.00 80.25 98 VAL A CA 1
ATOM 802 C C . VAL A 1 98 ? 11.638 -6.865 -28.788 1.00 80.25 98 VAL A C 1
ATOM 804 O O . VAL A 1 98 ? 12.329 -6.050 -29.388 1.00 80.25 98 VAL A O 1
ATOM 807 N N . LEU A 1 99 ? 10.417 -7.208 -29.177 1.00 80.81 99 LEU A N 1
ATOM 808 C CA . LEU A 1 99 ? 9.785 -6.756 -30.417 1.00 80.81 99 LEU A CA 1
ATOM 809 C C . LEU A 1 99 ? 8.510 -5.982 -30.097 1.00 80.81 99 LEU A C 1
ATOM 811 O O . LEU A 1 99 ? 7.704 -6.443 -29.294 1.00 80.81 99 LEU A O 1
ATOM 815 N N . VAL A 1 100 ? 8.284 -4.848 -30.759 1.00 82.69 100 VAL A N 1
ATOM 816 C CA . VAL A 1 100 ? 6.997 -4.133 -30.722 1.00 82.69 100 VAL A CA 1
ATOM 817 C C . VAL A 1 100 ? 6.260 -4.428 -32.023 1.00 82.69 100 VAL A C 1
ATOM 819 O O . VAL A 1 100 ? 6.724 -3.978 -33.070 1.00 82.69 100 VAL A O 1
ATOM 822 N N . PRO A 1 101 ? 5.158 -5.190 -32.023 1.00 80.88 101 PRO A N 1
ATOM 823 C CA . PRO A 1 101 ? 4.404 -5.458 -33.242 1.00 80.88 101 PRO A CA 1
ATOM 824 C C . PRO A 1 101 ? 3.678 -4.193 -33.718 1.00 80.88 101 PRO A C 1
ATOM 826 O O . PRO A 1 101 ? 3.300 -3.346 -32.910 1.00 80.88 101 PRO A O 1
ATOM 829 N N . ASP A 1 102 ? 3.469 -4.071 -35.027 1.00 80.12 102 ASP A N 1
ATOM 830 C CA . ASP A 1 102 ? 2.576 -3.052 -35.579 1.00 80.12 102 ASP A CA 1
ATOM 831 C C . ASP A 1 102 ? 1.116 -3.443 -35.288 1.00 80.12 102 ASP A C 1
ATOM 833 O O . ASP A 1 102 ? 0.663 -4.480 -35.780 1.00 80.12 102 ASP A O 1
ATOM 837 N N . PRO A 1 103 ? 0.358 -2.645 -34.511 1.00 73.25 103 PRO A N 1
ATOM 838 C CA . PRO A 1 103 ? -1.024 -2.971 -34.171 1.00 73.25 103 PRO A CA 1
ATOM 839 C C . PRO A 1 103 ? -1.954 -2.998 -35.394 1.00 73.25 103 PRO A C 1
ATOM 841 O O . PRO A 1 103 ? -3.029 -3.590 -35.321 1.00 73.25 103 PRO A O 1
ATOM 844 N N . VAL A 1 104 ? -1.557 -2.379 -36.512 1.00 77.69 104 VAL A N 1
ATOM 845 C CA . VAL A 1 104 ? -2.334 -2.334 -37.760 1.00 77.69 104 VAL A CA 1
ATOM 846 C C . VAL A 1 104 ? -2.040 -3.541 -38.661 1.00 77.69 104 VAL A C 1
ATOM 848 O O . VAL A 1 104 ? -2.784 -3.787 -39.611 1.00 77.69 104 VAL A O 1
ATOM 851 N N . ASP A 1 105 ? -1.003 -4.333 -38.365 1.00 74.19 105 ASP A N 1
ATOM 852 C CA . ASP A 1 105 ? -0.704 -5.571 -39.087 1.00 74.19 105 ASP A CA 1
ATOM 853 C C . ASP A 1 105 ? -1.165 -6.812 -38.298 1.00 74.19 105 ASP A C 1
ATOM 855 O O . ASP A 1 105 ? -0.396 -7.391 -37.523 1.00 74.19 105 ASP A O 1
ATOM 859 N N . PRO A 1 106 ? -2.400 -7.304 -38.526 1.00 58.75 106 PRO A N 1
ATOM 860 C CA . PRO A 1 106 ? -2.940 -8.462 -37.814 1.00 58.75 106 PRO A CA 1
ATOM 861 C C . PRO A 1 106 ? -2.185 -9.764 -38.107 1.00 58.75 106 PRO A C 1
ATOM 863 O O . PRO A 1 106 ? -2.404 -10.761 -37.423 1.00 58.75 106 PRO A O 1
ATOM 866 N N . LYS A 1 107 ? -1.311 -9.789 -39.123 1.00 64.06 107 LYS A N 1
ATOM 867 C CA . LYS A 1 107 ? -0.484 -10.957 -39.443 1.00 64.06 107 LYS A CA 1
ATOM 868 C C . LYS A 1 107 ? 0.858 -10.948 -38.707 1.00 64.06 107 LYS A C 1
ATOM 870 O O . LYS A 1 107 ? 1.606 -11.911 -38.862 1.00 64.06 107 LYS A O 1
ATOM 875 N N . GLY A 1 108 ? 1.167 -9.892 -37.946 1.00 61.91 108 GLY A N 1
ATOM 876 C CA . GLY A 1 108 ? 2.398 -9.771 -37.159 1.00 61.91 108 GLY A CA 1
ATOM 877 C C . GLY A 1 108 ? 3.676 -9.768 -38.002 1.00 61.91 108 GLY A C 1
ATOM 878 O O . GLY A 1 108 ? 4.736 -10.136 -37.507 1.00 61.91 108 GLY A O 1
ATOM 879 N N . ARG A 1 109 ? 3.582 -9.393 -39.282 1.00 62.84 109 ARG A N 1
ATOM 880 C CA . ARG A 1 109 ? 4.705 -9.365 -40.230 1.00 62.84 109 ARG A CA 1
ATOM 881 C C . ARG A 1 109 ? 5.446 -8.034 -40.209 1.00 62.84 109 ARG A C 1
ATOM 883 O O . ARG A 1 109 ? 6.409 -7.882 -40.950 1.00 62.84 109 ARG A O 1
ATOM 890 N N . ARG A 1 110 ? 4.991 -7.072 -39.406 1.00 69.44 110 ARG A N 1
ATOM 891 C CA . ARG A 1 110 ? 5.605 -5.761 -39.223 1.00 69.44 110 ARG A CA 1
ATOM 892 C C . ARG A 1 110 ? 5.802 -5.466 -37.740 1.00 69.44 110 ARG A C 1
ATOM 894 O O . ARG A 1 110 ? 4.927 -5.715 -36.913 1.00 69.44 110 ARG A O 1
ATOM 901 N N . SER A 1 111 ? 6.964 -4.909 -37.421 1.00 72.00 111 SER A N 1
ATOM 902 C CA . SER A 1 111 ? 7.346 -4.429 -36.097 1.00 72.00 111 SER A CA 1
ATOM 903 C C . SER A 1 111 ? 7.632 -2.935 -36.186 1.00 72.00 111 SER A C 1
ATOM 905 O O . SER A 1 111 ? 8.158 -2.458 -37.189 1.00 72.00 111 SER A O 1
ATOM 907 N N . LEU A 1 112 ? 7.259 -2.200 -35.144 1.00 74.12 112 LEU A N 1
ATOM 908 C CA . LEU A 1 112 ? 7.545 -0.774 -34.994 1.00 74.12 112 LEU A CA 1
ATOM 909 C C . LEU A 1 112 ? 8.960 -0.523 -34.448 1.00 74.12 112 LEU A C 1
ATOM 911 O O . LEU A 1 112 ? 9.467 0.592 -34.534 1.00 74.12 112 LEU A O 1
ATOM 915 N N . GLY A 1 113 ? 9.606 -1.551 -33.894 1.00 71.75 113 GLY A N 1
ATOM 916 C CA . GLY A 1 113 ? 10.973 -1.490 -33.394 1.00 71.75 113 GLY A CA 1
ATOM 917 C C . GLY A 1 113 ? 11.323 -2.694 -32.528 1.00 71.75 113 GLY A C 1
ATOM 918 O O . GLY A 1 113 ? 10.441 -3.415 -32.053 1.00 71.75 113 GLY A O 1
ATOM 919 N N . PHE A 1 114 ? 12.621 -2.904 -32.302 1.00 70.94 114 PHE A N 1
ATOM 920 C CA . PHE A 1 114 ? 13.101 -4.007 -31.476 1.00 70.94 114 PHE A CA 1
ATOM 921 C C . PHE A 1 114 ? 14.427 -3.710 -30.771 1.00 70.94 114 PHE A C 1
ATOM 923 O O . PHE A 1 114 ? 15.173 -2.811 -31.155 1.00 70.94 114 PHE A O 1
ATOM 930 N N . ILE A 1 115 ? 14.730 -4.515 -29.757 1.00 74.31 115 ILE A N 1
ATOM 931 C CA . ILE A 1 115 ? 16.037 -4.617 -29.099 1.00 74.31 115 ILE A CA 1
ATOM 932 C C . ILE A 1 115 ? 16.513 -6.055 -29.306 1.00 74.31 115 ILE A C 1
ATOM 934 O O . ILE A 1 115 ? 15.750 -6.971 -29.024 1.00 74.31 115 ILE A O 1
ATOM 938 N N . LYS A 1 116 ? 17.739 -6.275 -29.797 1.00 71.12 116 LYS A N 1
ATOM 939 C CA . LYS A 1 116 ? 18.303 -7.617 -30.034 1.00 71.12 116 LYS A CA 1
ATOM 940 C C . LYS A 1 116 ? 19.631 -7.780 -29.302 1.00 71.12 116 LYS A C 1
ATOM 942 O O . LYS A 1 116 ? 20.459 -6.872 -29.303 1.00 71.12 116 LYS A O 1
ATOM 947 N N . TYR A 1 117 ? 19.848 -8.961 -28.742 1.00 64.06 117 TYR A N 1
ATOM 948 C CA . TYR A 1 117 ? 21.102 -9.382 -28.140 1.00 64.06 117 TYR A CA 1
ATOM 949 C C . TYR A 1 117 ? 21.503 -10.768 -28.656 1.00 64.06 117 TYR A C 1
ATOM 951 O O . TYR A 1 117 ? 20.754 -11.724 -28.488 1.00 64.06 117 TYR A O 1
ATOM 959 N N . ASP A 1 118 ? 22.685 -10.900 -29.255 1.00 60.53 118 ASP A N 1
ATOM 960 C CA . ASP A 1 118 ? 23.184 -12.181 -29.767 1.00 60.53 118 ASP A CA 1
ATOM 961 C C . ASP A 1 118 ? 23.875 -12.995 -28.655 1.00 60.53 118 ASP A C 1
ATOM 963 O O . ASP A 1 118 ? 24.829 -12.535 -28.028 1.00 60.53 118 ASP A O 1
ATOM 967 N N . LYS A 1 119 ? 23.436 -14.243 -28.443 1.00 58.50 119 LYS A N 1
ATOM 968 C CA . LYS A 1 119 ? 23.972 -15.181 -27.435 1.00 58.50 119 LYS A CA 1
ATOM 969 C C . LYS A 1 119 ? 25.363 -15.721 -27.780 1.00 58.50 119 LYS A C 1
ATOM 971 O O . LYS A 1 119 ? 26.036 -16.288 -26.922 1.00 58.50 119 LYS A O 1
ATOM 976 N N . LYS A 1 120 ? 25.788 -15.608 -29.043 1.00 50.34 120 LYS A N 1
ATOM 977 C CA . LYS A 1 120 ? 27.108 -16.041 -29.530 1.00 50.34 120 LYS A CA 1
ATOM 978 C C . LYS A 1 120 ? 27.774 -14.900 -30.294 1.00 50.34 120 LYS A C 1
ATOM 980 O O . LYS A 1 120 ? 27.141 -14.242 -31.110 1.00 50.34 120 LYS A O 1
ATOM 985 N N . SER A 1 121 ? 29.076 -14.705 -30.085 1.00 42.91 121 SER A N 1
ATOM 986 C CA . SER A 1 121 ? 29.884 -13.728 -30.824 1.00 42.91 121 SER A CA 1
ATOM 987 C C . SER A 1 121 ? 30.209 -14.225 -32.241 1.00 42.91 121 SER A C 1
ATOM 989 O O . SER A 1 121 ? 31.339 -14.597 -32.554 1.00 42.91 121 SER A O 1
ATOM 991 N N . SER A 1 122 ? 29.227 -14.249 -33.141 1.00 35.22 122 SER A N 1
ATOM 992 C CA . SER A 1 122 ? 29.494 -14.547 -34.549 1.00 35.22 122 SER A CA 1
ATOM 993 C C . SER A 1 122 ? 30.122 -13.339 -35.247 1.00 35.22 122 SER A C 1
ATOM 995 O O . SER A 1 122 ? 29.492 -12.299 -35.436 1.00 35.22 122 SER A O 1
ATOM 997 N N . ARG A 1 123 ? 31.380 -13.490 -35.686 1.00 43.03 123 ARG A N 1
ATOM 998 C CA . ARG A 1 123 ? 31.949 -12.690 -36.780 1.00 43.03 123 ARG A CA 1
ATOM 999 C C . ARG A 1 123 ? 31.148 -13.011 -38.046 1.00 43.03 123 ARG A C 1
ATOM 1001 O O . ARG A 1 123 ? 31.426 -14.018 -38.686 1.00 43.03 123 ARG A O 1
ATOM 1008 N N . GLY A 1 124 ? 30.159 -12.194 -38.393 1.00 28.44 124 GLY A N 1
ATOM 1009 C CA . GLY A 1 124 ? 29.364 -12.451 -39.590 1.00 28.44 124 GLY A CA 1
ATOM 1010 C C . GLY A 1 124 ? 28.265 -11.432 -39.850 1.00 28.44 124 GLY A C 1
ATOM 1011 O O . GLY A 1 124 ? 27.216 -11.481 -39.231 1.00 28.44 124 GLY A O 1
ATOM 1012 N N . ASP A 1 125 ? 28.561 -10.589 -40.832 1.00 28.62 125 ASP A N 1
ATOM 1013 C CA . ASP A 1 125 ? 27.690 -9.790 -41.691 1.00 28.62 125 ASP A CA 1
ATOM 1014 C C . ASP A 1 125 ? 26.977 -8.524 -41.189 1.00 28.62 125 ASP A C 1
ATOM 1016 O O . ASP A 1 125 ? 26.589 -8.351 -40.037 1.00 28.62 125 ASP A O 1
ATOM 1020 N N . GLN A 1 126 ? 26.966 -7.562 -42.109 1.00 34.69 126 GLN A N 1
ATOM 1021 C CA . GLN A 1 126 ? 26.903 -6.128 -41.887 1.00 34.69 126 GLN A CA 1
ATOM 1022 C C . GLN A 1 126 ? 25.495 -5.556 -42.007 1.00 34.69 126 GLN A C 1
ATOM 1024 O O . GLN A 1 126 ? 24.742 -5.901 -42.909 1.00 34.69 126 GLN A O 1
ATOM 1029 N N . ASN A 1 127 ? 25.250 -4.571 -41.144 1.00 28.70 127 ASN A N 1
ATOM 1030 C CA . ASN A 1 127 ? 24.566 -3.281 -41.341 1.00 28.70 127 ASN A CA 1
ATOM 1031 C C . ASN A 1 127 ? 23.864 -2.971 -40.030 1.00 28.70 127 ASN A C 1
ATOM 1033 O O . ASN A 1 127 ? 23.218 -3.863 -39.514 1.00 28.70 127 ASN A O 1
ATOM 1037 N N . GLN A 1 128 ? 24.120 -1.797 -39.424 1.00 29.66 128 GLN A N 1
ATOM 1038 C CA . GLN A 1 128 ? 23.967 -1.563 -37.969 1.00 29.66 128 GLN A CA 1
ATOM 1039 C C . GLN A 1 128 ? 23.389 -0.191 -37.557 1.00 29.66 128 GLN A C 1
ATOM 1041 O O . GLN A 1 128 ? 24.153 0.772 -37.566 1.00 29.66 128 GLN A O 1
ATOM 1046 N N . LEU A 1 129 ? 22.066 -0.141 -37.228 1.00 41.69 129 LEU A N 1
ATOM 1047 C CA . LEU A 1 129 ? 21.449 0.022 -35.863 1.00 41.69 129 LEU A CA 1
ATOM 1048 C C . LEU A 1 129 ? 21.197 1.322 -35.060 1.00 41.69 129 LEU A C 1
ATOM 1050 O O . LEU A 1 129 ? 22.117 1.573 -34.300 1.00 41.69 129 LEU A O 1
ATOM 1054 N N . ALA A 1 130 ? 19.975 1.958 -35.120 1.00 32.19 130 ALA A N 1
ATOM 1055 C CA . ALA A 1 130 ? 19.224 3.203 -34.638 1.00 32.19 130 ALA A CA 1
ATOM 1056 C C . ALA A 1 130 ? 18.883 3.739 -33.198 1.00 32.19 130 ALA A C 1
ATOM 1058 O O . ALA A 1 130 ? 18.674 3.015 -32.250 1.00 32.19 130 ALA A O 1
ATOM 1059 N N . GLY A 1 131 ? 18.697 5.081 -33.061 1.00 27.84 131 GLY A N 1
ATOM 1060 C CA . GLY A 1 131 ? 18.171 5.827 -31.875 1.00 27.84 131 GLY A CA 1
ATOM 1061 C C . GLY A 1 131 ? 18.329 7.369 -31.908 1.00 27.84 131 GLY A C 1
ATOM 1062 O O . GLY A 1 131 ? 19.344 7.891 -32.363 1.00 27.84 131 GLY A O 1
ATOM 1063 N N . SER A 1 132 ? 17.326 8.109 -31.418 1.00 29.31 132 SER A N 1
ATOM 1064 C CA . SER A 1 132 ? 17.274 9.582 -31.366 1.00 29.31 132 SER A CA 1
ATOM 1065 C C . SER A 1 132 ? 17.375 10.130 -29.933 1.00 29.31 132 SER A C 1
ATOM 1067 O O . SER A 1 132 ? 16.507 9.899 -29.108 1.00 29.31 132 SER A O 1
ATOM 1069 N N . HIS A 1 133 ? 18.487 10.821 -29.679 1.00 41.59 133 HIS A N 1
ATOM 1070 C CA . HIS A 1 133 ? 18.679 12.113 -29.002 1.00 41.59 133 HIS A CA 1
ATOM 1071 C C . HIS A 1 133 ? 17.904 12.438 -27.712 1.00 41.59 133 HIS A C 1
ATOM 1073 O O . HIS A 1 133 ? 16.707 12.684 -27.706 1.00 41.59 133 HIS A O 1
ATOM 1079 N N . GLY A 1 134 ? 18.695 12.578 -26.645 1.00 52.03 134 GLY A N 1
ATOM 1080 C CA . GLY A 1 134 ? 18.387 13.200 -25.360 1.00 52.03 134 GLY A CA 1
ATOM 1081 C C . GLY A 1 134 ? 19.638 13.135 -24.473 1.00 52.03 134 GLY A C 1
ATOM 1082 O O . GLY A 1 134 ? 20.525 12.310 -24.722 1.00 52.03 134 GLY A O 1
ATOM 1083 N N . ASP A 1 135 ? 19.741 13.963 -23.429 1.00 60.09 135 ASP A N 1
ATOM 1084 C CA . ASP A 1 135 ? 20.884 13.897 -22.501 1.00 60.09 135 ASP A CA 1
ATOM 1085 C C . ASP A 1 135 ? 21.001 12.510 -21.845 1.00 60.09 135 ASP A C 1
ATOM 1087 O O . ASP A 1 135 ? 22.107 11.997 -21.691 1.00 60.09 135 ASP A O 1
ATOM 1091 N N . GLY A 1 136 ? 19.876 11.834 -21.576 1.00 64.44 136 GLY A N 1
ATOM 1092 C CA . GLY A 1 136 ? 19.839 10.463 -21.049 1.00 64.44 136 GLY A CA 1
ATOM 1093 C C . GLY A 1 136 ? 20.599 9.438 -21.902 1.00 64.44 136 GLY A C 1
ATOM 1094 O O . GLY A 1 136 ? 21.288 8.579 -21.353 1.00 64.44 136 GLY A O 1
ATOM 1095 N N . LEU A 1 137 ? 20.568 9.567 -23.236 1.00 71.88 137 LEU A N 1
ATOM 1096 C CA . LEU A 1 137 ? 21.308 8.681 -24.145 1.00 71.88 137 LEU A CA 1
ATOM 1097 C C . LEU A 1 137 ? 22.824 8.844 -23.982 1.00 71.88 137 LEU A C 1
ATOM 1099 O O . LEU A 1 137 ? 23.555 7.854 -23.966 1.00 71.88 137 LEU A O 1
ATOM 1103 N N . LYS A 1 138 ? 23.305 10.084 -23.828 1.00 72.62 138 LYS A N 1
ATOM 1104 C CA . LYS A 1 138 ? 24.730 10.356 -23.591 1.00 72.62 138 LYS A CA 1
ATOM 1105 C C . LYS A 1 138 ? 25.183 9.744 -22.272 1.00 72.62 138 LYS A C 1
ATOM 1107 O O . LYS A 1 138 ? 26.241 9.130 -22.215 1.00 72.62 138 LYS A O 1
ATOM 1112 N N . LEU A 1 139 ? 24.372 9.878 -21.226 1.00 74.44 139 LEU A N 1
ATOM 1113 C CA . LEU A 1 139 ? 24.677 9.338 -19.900 1.00 74.44 139 LEU A CA 1
ATOM 1114 C C . LEU A 1 139 ? 24.701 7.813 -19.896 1.00 74.44 139 LEU A C 1
ATOM 1116 O O . LEU A 1 139 ? 25.632 7.221 -19.353 1.00 74.44 139 LEU A O 1
ATOM 1120 N N . ALA A 1 140 ? 23.736 7.182 -20.568 1.00 76.88 140 ALA A N 1
ATOM 1121 C CA . ALA A 1 140 ? 23.730 5.740 -20.765 1.00 76.88 140 ALA A CA 1
ATOM 1122 C C . ALA A 1 140 ? 24.976 5.272 -21.529 1.00 76.88 140 ALA A C 1
ATOM 1124 O O . ALA A 1 140 ? 25.631 4.310 -21.129 1.00 76.88 140 ALA A O 1
ATOM 1125 N N . ALA A 1 141 ? 25.355 5.994 -22.588 1.00 79.12 141 ALA A N 1
ATOM 1126 C CA . ALA A 1 141 ? 26.562 5.719 -23.355 1.00 79.12 141 ALA A CA 1
ATOM 1127 C C . ALA A 1 141 ? 27.833 5.826 -22.501 1.00 79.12 141 ALA A C 1
ATOM 1129 O O . ALA A 1 141 ? 28.722 4.983 -22.628 1.00 79.12 141 ALA A O 1
ATOM 1130 N N . VAL A 1 142 ? 27.915 6.828 -21.616 1.00 81.88 142 VAL A N 1
ATOM 1131 C CA . VAL A 1 142 ? 29.021 6.979 -20.660 1.00 81.88 142 VAL A CA 1
ATOM 1132 C C . VAL A 1 142 ? 29.081 5.800 -19.696 1.00 81.88 142 VAL A C 1
ATOM 1134 O O . VAL A 1 142 ? 30.141 5.191 -19.559 1.00 81.88 142 VAL A O 1
ATOM 1137 N N . ALA A 1 143 ? 27.966 5.478 -19.040 1.00 81.06 143 ALA A N 1
ATOM 1138 C CA . ALA A 1 143 ? 27.905 4.422 -18.035 1.00 81.06 143 ALA A CA 1
ATOM 1139 C C . ALA A 1 143 ? 28.267 3.051 -18.634 1.00 81.06 143 ALA A C 1
ATOM 1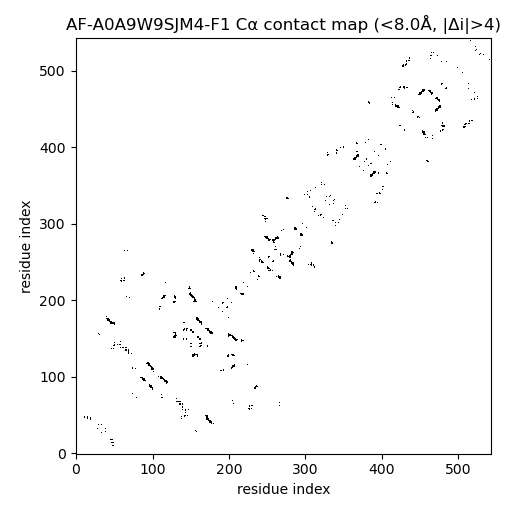141 O O . ALA A 1 143 ? 29.140 2.364 -18.109 1.00 81.06 143 ALA A O 1
ATOM 1142 N N . LEU A 1 144 ? 27.708 2.704 -19.798 1.00 82.38 144 LEU A N 1
ATOM 1143 C CA . LEU A 1 144 ? 28.057 1.469 -20.507 1.00 82.38 144 LEU A CA 1
ATOM 1144 C C . LEU A 1 144 ? 29.523 1.449 -20.958 1.00 82.38 144 LEU A C 1
ATOM 1146 O O . LEU A 1 144 ? 30.196 0.431 -20.804 1.00 82.38 144 LEU A O 1
ATOM 1150 N N . SER A 1 145 ? 30.042 2.575 -21.464 1.00 81.44 145 SER A N 1
ATOM 1151 C CA . SER A 1 145 ? 31.451 2.674 -21.875 1.00 81.44 145 SER A CA 1
ATOM 1152 C C . SER A 1 145 ? 32.420 2.527 -20.700 1.00 81.44 145 SER A C 1
ATOM 1154 O O . SER A 1 145 ? 33.514 1.990 -20.880 1.00 81.44 145 SER A O 1
ATOM 1156 N N . ARG A 1 146 ? 32.034 2.985 -19.502 1.00 81.44 146 ARG A N 1
ATOM 1157 C CA . ARG A 1 146 ? 32.804 2.796 -18.264 1.00 81.44 146 ARG A CA 1
ATOM 1158 C C . ARG A 1 146 ? 32.852 1.327 -17.851 1.00 81.44 146 ARG A C 1
ATOM 1160 O O . ARG A 1 146 ? 33.921 0.850 -17.481 1.00 81.44 146 ARG A O 1
ATOM 1167 N N . ASP A 1 147 ? 31.738 0.615 -17.989 1.00 77.94 147 ASP A N 1
ATOM 1168 C CA . ASP A 1 147 ? 31.618 -0.806 -17.635 1.00 77.94 147 ASP A CA 1
ATOM 1169 C C . ASP A 1 147 ? 32.227 -1.746 -18.703 1.00 77.94 147 ASP A C 1
ATOM 1171 O O . ASP A 1 147 ? 32.176 -2.973 -18.577 1.00 77.94 147 ASP A O 1
ATOM 1175 N N . GLY A 1 148 ? 32.847 -1.174 -19.744 1.00 76.38 148 GLY A N 1
ATOM 1176 C CA . GLY A 1 148 ? 33.578 -1.887 -20.794 1.00 76.38 148 GLY A CA 1
ATOM 1177 C C . GLY A 1 148 ? 32.736 -2.277 -22.011 1.00 76.38 148 GLY A C 1
ATOM 1178 O O . GLY A 1 148 ? 33.251 -2.933 -22.922 1.00 76.38 148 GLY A O 1
ATOM 1179 N N . TYR A 1 149 ? 31.466 -1.873 -22.056 1.00 79.38 149 TYR A N 1
ATOM 1180 C CA . TYR A 1 149 ? 30.571 -2.108 -23.184 1.00 79.38 149 TYR A CA 1
ATOM 1181 C C . TYR A 1 149 ? 30.727 -1.033 -24.261 1.00 79.38 149 TYR A C 1
ATOM 1183 O O . TYR A 1 149 ? 31.034 0.124 -23.986 1.00 79.38 149 TYR A O 1
ATOM 1191 N N . ARG A 1 150 ? 30.469 -1.392 -25.519 1.00 77.50 150 ARG A N 1
ATOM 1192 C CA . ARG A 1 150 ? 30.330 -0.438 -26.621 1.00 77.50 150 ARG A CA 1
ATOM 1193 C C . ARG A 1 150 ? 28.857 -0.278 -26.971 1.00 77.50 150 ARG A C 1
ATOM 1195 O O . ARG A 1 150 ? 28.168 -1.273 -27.182 1.00 77.50 150 ARG A O 1
ATOM 1202 N N . LEU A 1 151 ? 28.418 0.975 -27.072 1.00 78.06 151 LEU A N 1
ATOM 1203 C CA . LEU A 1 151 ? 27.070 1.344 -27.491 1.00 78.06 151 LEU A CA 1
ATOM 1204 C C . LEU A 1 151 ? 27.080 1.831 -28.946 1.00 78.06 151 LEU A C 1
ATOM 1206 O O . LEU A 1 151 ? 27.836 2.746 -29.297 1.00 78.06 151 LEU A O 1
ATOM 1210 N N . GLN A 1 152 ? 26.213 1.250 -29.772 1.00 76.81 152 GLN A N 1
ATOM 1211 C CA . GLN A 1 152 ? 25.955 1.688 -31.141 1.00 76.81 152 GLN A CA 1
ATOM 1212 C C . GLN A 1 152 ? 24.462 1.954 -31.352 1.00 76.81 152 GLN A C 1
ATOM 1214 O O . GLN A 1 152 ? 23.606 1.207 -30.883 1.00 76.81 152 GLN A O 1
ATOM 1219 N N . VAL A 1 153 ? 24.191 3.056 -32.044 1.00 72.88 153 VAL A N 1
ATOM 1220 C CA . VAL A 1 153 ? 22.876 3.637 -32.327 1.00 72.88 153 VAL A CA 1
ATOM 1221 C C . VAL A 1 153 ? 22.941 4.171 -33.773 1.00 72.88 153 VAL A C 1
ATOM 1223 O O . VAL A 1 153 ? 23.987 4.617 -34.184 1.00 72.88 153 VAL A O 1
ATOM 1226 N N . ALA A 1 154 ? 21.915 4.120 -34.610 1.00 69.62 154 ALA A N 1
ATOM 1227 C CA . ALA A 1 154 ? 21.990 4.315 -36.083 1.00 69.62 154 ALA A CA 1
ATOM 1228 C C . ALA A 1 154 ? 20.661 4.502 -36.870 1.00 69.62 154 ALA A C 1
ATOM 1230 O O . ALA A 1 154 ? 20.158 3.575 -37.494 1.00 69.62 154 ALA A O 1
ATOM 1231 N N . ALA A 1 155 ? 20.015 5.655 -36.725 1.00 65.19 155 ALA A N 1
ATOM 1232 C CA . ALA A 1 155 ? 18.687 5.962 -37.258 1.00 65.19 155 ALA A CA 1
ATOM 1233 C C . ALA A 1 155 ? 18.826 6.926 -38.418 1.00 65.19 155 ALA A C 1
ATOM 1235 O O . ALA A 1 155 ? 19.870 7.561 -38.573 1.00 65.19 155 ALA A O 1
ATOM 1236 N N . SER A 1 156 ? 17.752 7.094 -39.185 1.00 63.97 156 SER A N 1
ATOM 1237 C CA . SER A 1 156 ? 17.658 8.169 -40.174 1.00 63.97 156 SER A CA 1
ATOM 1238 C C . SER A 1 156 ? 18.863 8.192 -41.121 1.00 63.97 156 SER A C 1
ATOM 1240 O O . SER A 1 156 ? 19.406 9.254 -41.406 1.00 63.97 156 SER A O 1
ATOM 1242 N N . ARG A 1 157 ? 19.297 7.009 -41.585 1.00 66.75 157 ARG A N 1
ATOM 1243 C CA . ARG A 1 157 ? 20.467 6.801 -42.469 1.00 66.75 157 ARG A CA 1
ATOM 1244 C C . ARG A 1 157 ? 21.845 7.081 -41.853 1.00 66.75 157 ARG A C 1
ATOM 1246 O O . ARG A 1 157 ? 22.830 7.084 -42.587 1.00 66.75 157 ARG A O 1
ATOM 1253 N N . CYS A 1 158 ? 21.970 7.249 -40.543 1.00 66.56 158 CYS A N 1
ATOM 1254 C CA . CYS A 1 158 ? 23.254 7.471 -39.863 1.00 66.56 158 CYS A CA 1
ATOM 1255 C C . CYS A 1 158 ? 23.565 6.352 -38.875 1.00 66.56 158 CYS A C 1
ATOM 1257 O O . CYS A 1 158 ? 22.643 5.692 -38.441 1.00 66.56 158 CYS A O 1
ATOM 1259 N N . SER A 1 159 ? 24.836 6.166 -38.494 1.00 72.62 159 SER A N 1
ATOM 1260 C CA . SER A 1 159 ? 25.299 5.293 -37.403 1.00 72.62 159 SER A CA 1
ATOM 1261 C C . SER A 1 159 ? 26.249 6.012 -36.448 1.00 72.62 159 SER A C 1
ATOM 1263 O O . SER A 1 159 ? 27.341 6.419 -36.827 1.00 72.62 159 SER A O 1
ATOM 1265 N N . TRP A 1 160 ? 25.826 6.148 -35.201 1.00 75.56 160 TRP A N 1
ATOM 1266 C CA . TRP A 1 160 ? 26.491 6.695 -34.025 1.00 75.56 160 TRP A CA 1
ATOM 1267 C C . TRP A 1 160 ? 27.153 5.591 -33.191 1.00 75.56 160 TRP A C 1
ATOM 1269 O O . TRP A 1 160 ? 26.510 4.678 -32.679 1.00 75.56 160 TRP A O 1
ATOM 1279 N N . ASN A 1 161 ? 28.467 5.691 -33.021 1.00 80.00 161 ASN A N 1
ATOM 1280 C CA . ASN A 1 161 ? 29.257 4.779 -32.199 1.00 80.00 161 ASN A CA 1
ATOM 1281 C C . ASN A 1 161 ? 29.865 5.544 -31.027 1.00 80.00 161 ASN A C 1
ATOM 1283 O O . ASN A 1 161 ? 30.721 6.414 -31.230 1.00 80.00 161 ASN A O 1
ATOM 1287 N N . PHE A 1 162 ? 29.460 5.190 -29.812 1.00 82.00 162 PHE A N 1
ATOM 1288 C CA . PHE A 1 162 ? 29.906 5.849 -28.592 1.00 82.00 162 PHE A CA 1
ATOM 1289 C C . PHE A 1 162 ? 31.103 5.120 -27.983 1.00 82.00 162 PHE A C 1
ATOM 1291 O O . PHE A 1 162 ? 31.136 3.889 -27.934 1.00 82.00 162 PHE A O 1
ATOM 1298 N N . HIS A 1 163 ? 32.113 5.879 -27.563 1.00 80.31 163 HIS A N 1
ATOM 1299 C CA . HIS A 1 163 ? 33.318 5.331 -26.943 1.00 80.31 163 HIS A CA 1
ATOM 1300 C C . HIS A 1 163 ? 34.071 6.380 -26.117 1.00 80.31 163 HIS A C 1
ATOM 1302 O O . HIS A 1 163 ? 34.036 7.575 -26.413 1.00 80.31 163 HIS A O 1
ATOM 1308 N N . LEU A 1 164 ? 34.805 5.909 -25.106 1.00 80.19 164 LEU A N 1
ATOM 1309 C CA . LEU A 1 164 ? 35.810 6.691 -24.384 1.00 80.19 164 LEU A CA 1
ATOM 1310 C C . LEU A 1 164 ? 37.158 6.533 -25.099 1.00 80.19 164 LEU A C 1
ATOM 1312 O O . LEU A 1 164 ? 37.605 5.410 -25.338 1.00 80.19 164 LEU A O 1
ATOM 1316 N N . ARG A 1 165 ? 37.795 7.643 -25.484 1.00 70.06 165 ARG A N 1
ATOM 1317 C CA . ARG A 1 165 ? 39.043 7.621 -26.265 1.00 70.06 165 ARG A CA 1
ATOM 1318 C C . ARG A 1 165 ? 40.275 7.559 -25.351 1.00 70.06 165 ARG A C 1
ATOM 1320 O O . ARG A 1 165 ? 40.353 8.271 -24.353 1.00 70.06 165 ARG A O 1
ATOM 1327 N N . GLU A 1 166 ? 41.250 6.727 -25.706 1.00 59.81 166 GLU A N 1
ATOM 1328 C CA . GLU A 1 166 ? 42.575 6.688 -25.064 1.00 59.81 166 GLU A CA 1
ATOM 1329 C C . GLU A 1 166 ? 43.430 7.918 -25.443 1.00 59.81 166 GLU A C 1
ATOM 1331 O O . GLU A 1 166 ? 43.209 8.482 -26.521 1.00 59.81 166 GLU A O 1
ATOM 1336 N N . PRO A 1 167 ? 44.381 8.372 -24.590 1.00 49.66 167 PRO A N 1
ATOM 1337 C CA . PRO A 1 167 ? 44.941 7.691 -23.408 1.00 49.66 167 PRO A CA 1
ATOM 1338 C C . PRO A 1 167 ? 44.160 7.906 -22.105 1.00 49.66 167 PRO A C 1
ATOM 1340 O O . PRO A 1 167 ? 44.238 7.081 -21.204 1.00 49.66 167 PRO A O 1
ATOM 1343 N N . CYS A 1 168 ? 43.397 8.996 -21.992 1.00 55.09 168 CYS A N 1
ATOM 1344 C CA . CYS A 1 168 ? 42.868 9.430 -20.695 1.00 55.09 168 CYS A CA 1
ATOM 1345 C C . CYS A 1 168 ? 41.442 8.947 -20.395 1.00 55.09 168 CYS A C 1
ATOM 1347 O O . CYS A 1 168 ? 40.986 9.135 -19.272 1.00 55.09 168 CYS A O 1
ATOM 1349 N N . LYS A 1 169 ? 40.714 8.382 -21.379 1.00 65.75 169 LYS A N 1
ATOM 1350 C CA . LYS A 1 169 ? 39.288 7.989 -21.273 1.00 65.75 169 LYS A CA 1
ATOM 1351 C C . LYS A 1 169 ? 38.404 9.069 -20.625 1.00 65.75 169 LYS A C 1
ATOM 1353 O O . LYS A 1 169 ? 37.365 8.758 -20.060 1.00 65.75 169 LYS A O 1
ATOM 1358 N N . SER A 1 170 ? 38.809 10.335 -20.710 1.00 68.56 170 SER A N 1
ATOM 1359 C CA . SER A 1 170 ? 38.264 11.418 -19.887 1.00 68.56 170 SER A CA 1
ATOM 1360 C C . SER A 1 170 ? 36.959 11.991 -20.424 1.00 68.56 170 SER A C 1
ATOM 1362 O O . SER A 1 170 ? 36.238 12.648 -19.681 1.00 68.56 170 SER A O 1
ATOM 1364 N N . ARG A 1 171 ? 36.643 11.756 -21.704 1.00 77.06 171 ARG A N 1
ATOM 1365 C CA . ARG A 1 171 ? 35.449 12.290 -22.365 1.00 77.06 171 ARG A CA 1
ATOM 1366 C C . ARG A 1 171 ? 34.819 11.283 -23.320 1.00 77.06 171 ARG A C 1
ATOM 1368 O O . ARG A 1 171 ? 35.510 10.490 -23.968 1.00 77.06 171 ARG A O 1
ATOM 1375 N N . LEU A 1 172 ? 33.492 11.348 -23.408 1.00 79.81 172 LEU A N 1
ATOM 1376 C CA . LEU A 1 172 ? 32.705 10.573 -24.358 1.00 79.81 172 LEU A CA 1
ATOM 1377 C C . LEU A 1 172 ? 32.798 11.163 -25.764 1.00 79.81 172 LEU A C 1
ATOM 1379 O O . LEU A 1 172 ? 32.554 12.351 -25.978 1.00 79.81 172 LEU A O 1
ATOM 1383 N N . HIS A 1 173 ? 33.072 10.299 -26.735 1.00 79.38 173 HIS A N 1
ATOM 1384 C CA . HIS A 1 173 ? 33.039 10.637 -28.149 1.00 79.38 173 HIS A CA 1
ATOM 1385 C C . HIS A 1 173 ? 31.969 9.829 -28.875 1.00 79.38 173 HIS A C 1
ATOM 1387 O O . HIS A 1 173 ? 31.761 8.647 -28.597 1.00 79.38 173 HIS A O 1
ATOM 1393 N N . CYS A 1 174 ? 31.336 10.464 -29.856 1.00 81.25 174 CYS A N 1
ATOM 1394 C CA . CYS A 1 174 ? 30.432 9.825 -30.797 1.00 81.25 174 CYS A CA 1
ATOM 1395 C C . CYS A 1 174 ? 31.028 9.890 -32.203 1.00 81.25 174 CYS A C 1
ATOM 1397 O O . CYS A 1 174 ? 31.339 10.962 -32.716 1.00 81.25 174 CYS A O 1
ATOM 1399 N N . THR A 1 175 ? 31.211 8.734 -32.835 1.00 80.81 175 THR A N 1
ATOM 1400 C CA . THR A 1 175 ? 31.519 8.652 -34.264 1.00 80.81 175 THR A CA 1
ATOM 1401 C C . THR A 1 175 ? 30.226 8.504 -35.053 1.00 80.81 175 THR A C 1
ATOM 1403 O O . THR A 1 175 ? 29.544 7.498 -34.885 1.00 80.81 175 THR A O 1
ATOM 1406 N N . ILE A 1 176 ? 29.954 9.434 -35.966 1.00 77.88 176 ILE A N 1
ATOM 1407 C CA . ILE A 1 176 ? 28.814 9.402 -36.886 1.00 77.88 176 ILE A CA 1
ATOM 1408 C C . ILE A 1 176 ? 29.280 8.901 -38.252 1.00 77.88 176 ILE A C 1
ATOM 1410 O O . ILE A 1 176 ? 30.232 9.424 -38.834 1.00 77.88 176 ILE A O 1
ATOM 1414 N N . THR A 1 177 ? 28.607 7.877 -38.761 1.00 79.75 177 THR A N 1
ATOM 1415 C CA . THR A 1 177 ? 28.885 7.241 -40.049 1.00 79.75 177 THR A CA 1
ATOM 1416 C C . THR A 1 177 ? 27.601 7.219 -40.879 1.00 79.75 177 THR A C 1
ATOM 1418 O O . THR A 1 177 ? 26.682 6.483 -40.523 1.00 79.75 177 THR A O 1
ATOM 1421 N N . PRO A 1 178 ? 27.494 8.015 -41.955 1.00 72.88 178 PRO A N 1
ATOM 1422 C CA . PRO A 1 178 ? 26.372 7.938 -42.890 1.00 72.88 178 PRO A CA 1
ATOM 1423 C C . PRO A 1 178 ? 26.322 6.571 -43.588 1.00 72.88 178 PRO A C 1
ATOM 1425 O O . PRO A 1 178 ? 27.361 6.007 -43.942 1.00 72.88 178 PRO A O 1
ATOM 1428 N N . SER A 1 179 ? 25.120 6.031 -43.787 1.00 67.44 179 SER A N 1
ATOM 1429 C CA . SER A 1 179 ? 24.912 4.800 -44.550 1.00 67.44 179 SER A CA 1
ATOM 1430 C C . SER A 1 179 ? 25.227 5.041 -46.028 1.00 67.44 179 SER A C 1
ATOM 1432 O O . SER A 1 179 ? 24.785 6.033 -46.611 1.00 67.44 179 SER A O 1
ATOM 1434 N N . ARG A 1 180 ? 25.988 4.135 -46.655 1.00 60.31 180 ARG A N 1
ATOM 1435 C CA . ARG A 1 180 ? 26.215 4.174 -48.105 1.00 60.31 180 ARG A CA 1
ATOM 1436 C C . ARG A 1 180 ? 24.916 3.777 -48.800 1.00 60.31 180 ARG A C 1
ATOM 1438 O O . ARG A 1 180 ? 24.368 2.724 -48.489 1.00 60.31 180 ARG A O 1
ATOM 1445 N N . GLN A 1 181 ? 24.456 4.575 -49.766 1.00 52.97 181 GLN A N 1
ATOM 1446 C CA . GLN A 1 181 ? 23.409 4.146 -50.695 1.00 52.97 181 GLN A CA 1
ATOM 1447 C C . GLN A 1 181 ? 23.938 2.956 -51.509 1.00 52.97 181 GLN A C 1
ATOM 1449 O O . GLN A 1 181 ? 24.526 3.133 -52.572 1.00 52.97 181 GLN A O 1
ATOM 1454 N N . SER A 1 182 ? 23.767 1.730 -51.020 1.00 43.38 182 SER A N 1
ATOM 1455 C CA . SER A 1 182 ? 23.704 0.589 -51.925 1.00 43.38 182 SER A CA 1
ATOM 1456 C C . SER A 1 182 ? 22.266 0.527 -52.405 1.00 43.38 182 SER A C 1
ATOM 1458 O O . SER A 1 182 ? 21.366 0.440 -51.569 1.00 43.38 182 SER A O 1
ATOM 1460 N N . GLY A 1 183 ? 22.037 0.606 -53.715 1.00 49.94 183 GLY A N 1
ATOM 1461 C CA . GLY A 1 183 ? 20.712 0.390 -54.287 1.00 49.94 183 GLY A CA 1
ATOM 1462 C C . GLY A 1 183 ? 20.183 -0.966 -53.830 1.00 49.94 183 GLY A C 1
ATOM 1463 O O . GLY A 1 183 ? 20.595 -1.991 -54.360 1.00 49.94 183 GLY A O 1
ATOM 1464 N N . SER A 1 184 ? 19.340 -0.984 -52.798 1.00 47.59 184 SER A N 1
ATOM 1465 C CA . SER A 1 184 ? 18.771 -2.221 -52.279 1.00 47.59 184 SER A CA 1
ATOM 1466 C C . SER A 1 184 ? 17.400 -2.420 -52.906 1.00 47.59 184 SER A C 1
ATOM 1468 O O . SER A 1 184 ? 16.507 -1.574 -52.823 1.00 47.59 184 SER A O 1
ATOM 1470 N N . THR A 1 185 ? 17.260 -3.548 -53.592 1.00 50.22 185 THR A N 1
ATOM 1471 C CA . THR A 1 185 ? 15.980 -4.193 -53.861 1.00 50.22 185 THR A CA 1
ATOM 1472 C C . THR A 1 185 ? 15.175 -4.229 -52.570 1.00 50.22 185 THR A C 1
ATOM 1474 O O . THR A 1 185 ? 15.649 -4.733 -51.557 1.00 50.22 185 THR A O 1
ATOM 1477 N N . ARG A 1 186 ? 13.967 -3.667 -52.617 1.00 48.75 186 ARG A N 1
ATOM 1478 C CA . ARG A 1 186 ? 12.992 -3.649 -51.525 1.00 48.75 186 ARG A CA 1
ATOM 1479 C C . ARG A 1 186 ? 12.719 -5.090 -51.061 1.00 48.75 186 ARG A C 1
ATOM 1481 O O . ARG A 1 186 ? 11.922 -5.775 -51.693 1.00 48.75 186 ARG A O 1
ATOM 1488 N N . THR A 1 187 ? 13.395 -5.537 -50.002 1.00 54.84 187 THR A N 1
ATOM 1489 C CA . THR A 1 187 ? 13.132 -6.815 -49.323 1.00 54.84 187 THR A CA 1
ATOM 1490 C C . THR A 1 187 ? 11.731 -6.818 -48.713 1.00 54.84 187 THR A C 1
ATOM 1492 O O . THR A 1 187 ? 11.178 -5.758 -48.392 1.00 54.84 187 THR A O 1
ATOM 1495 N N . ASP A 1 188 ? 11.124 -8.005 -48.634 1.00 62.25 188 ASP A N 1
ATOM 1496 C CA . ASP A 1 188 ? 9.796 -8.195 -48.051 1.00 62.25 188 ASP A CA 1
ATOM 1497 C C . ASP A 1 188 ? 9.852 -8.013 -46.525 1.00 62.25 188 ASP A C 1
ATOM 1499 O O . ASP A 1 188 ? 10.761 -8.501 -45.855 1.00 62.25 188 ASP A O 1
ATOM 1503 N N . TRP A 1 189 ? 8.854 -7.328 -45.965 1.00 56.25 189 TRP A N 1
ATOM 1504 C CA . TRP A 1 189 ? 8.755 -7.015 -44.534 1.00 56.25 189 TRP A CA 1
ATOM 1505 C C . TRP A 1 189 ? 8.815 -8.268 -43.658 1.00 56.25 189 TRP A C 1
ATOM 1507 O O . TRP A 1 189 ? 9.416 -8.254 -42.586 1.00 56.25 189 TRP A O 1
ATOM 1517 N N . ALA A 1 190 ? 8.218 -9.361 -44.138 1.00 55.25 190 ALA A N 1
ATOM 1518 C CA . ALA A 1 190 ? 8.192 -10.630 -43.428 1.00 55.25 190 ALA A CA 1
ATOM 1519 C C . ALA A 1 190 ? 9.581 -11.287 -43.338 1.00 55.25 190 ALA A C 1
ATOM 1521 O O . ALA A 1 190 ? 9.883 -11.913 -42.324 1.00 55.25 190 ALA A O 1
ATOM 1522 N N . GLU A 1 191 ? 10.429 -11.131 -44.359 1.00 60.53 191 GLU A N 1
ATOM 1523 C CA . GLU A 1 191 ? 11.793 -11.679 -44.366 1.00 60.53 191 GLU A CA 1
ATOM 1524 C C . GLU A 1 191 ? 12.726 -10.880 -43.453 1.00 60.53 191 GLU A C 1
ATOM 1526 O O . GLU A 1 191 ? 13.520 -11.466 -42.715 1.00 60.53 191 GLU A O 1
ATOM 1531 N N . ASP A 1 192 ? 12.591 -9.552 -43.451 1.00 60.44 192 ASP A N 1
ATOM 1532 C CA . ASP A 1 192 ? 13.363 -8.673 -42.571 1.00 60.44 192 ASP A CA 1
ATOM 1533 C C . ASP A 1 192 ? 13.025 -8.949 -41.092 1.00 60.44 192 ASP A C 1
ATOM 1535 O O . ASP A 1 192 ? 13.925 -9.101 -40.266 1.00 60.44 192 ASP A O 1
ATOM 1539 N N . ILE A 1 193 ? 11.742 -9.144 -40.767 1.00 55.16 193 ILE A N 1
ATOM 1540 C CA . ILE A 1 193 ? 11.275 -9.500 -39.415 1.00 55.16 193 ILE A CA 1
ATOM 1541 C C . ILE A 1 193 ? 11.718 -10.907 -39.009 1.00 55.16 193 ILE A C 1
ATOM 1543 O O . ILE A 1 193 ? 12.234 -11.085 -37.907 1.00 55.16 193 ILE A O 1
ATOM 1547 N N . ALA A 1 194 ? 11.568 -11.900 -39.891 1.00 54.53 194 ALA A N 1
ATOM 1548 C CA . ALA A 1 194 ? 11.984 -13.275 -39.613 1.00 54.53 194 ALA A CA 1
ATOM 1549 C C . ALA A 1 194 ? 13.505 -13.398 -39.418 1.00 54.53 194 ALA A C 1
ATOM 1551 O O . ALA A 1 194 ? 13.965 -14.231 -38.639 1.00 54.53 194 ALA A O 1
ATOM 1552 N N . GLY A 1 195 ? 14.287 -12.558 -40.102 1.00 55.22 195 GLY A N 1
ATOM 1553 C CA . GLY A 1 195 ? 15.738 -12.485 -39.947 1.00 55.22 195 GLY A CA 1
ATOM 1554 C C . GLY A 1 195 ? 16.226 -11.507 -38.875 1.00 55.22 195 GLY A C 1
ATOM 1555 O O . GLY A 1 195 ? 17.440 -11.408 -38.688 1.00 55.22 195 GLY A O 1
ATOM 1556 N N . LEU A 1 196 ? 15.326 -10.754 -38.223 1.00 55.56 196 LEU A N 1
ATOM 1557 C CA . LEU A 1 196 ? 15.652 -9.583 -37.391 1.00 55.56 196 LEU A CA 1
ATOM 1558 C C . LEU A 1 196 ? 16.667 -8.640 -38.062 1.00 55.56 196 LEU A C 1
ATOM 1560 O O . LEU A 1 196 ? 17.570 -8.086 -37.426 1.00 55.56 196 LEU A O 1
ATOM 1564 N N . ARG A 1 197 ? 16.532 -8.494 -39.381 1.00 55.84 197 ARG A N 1
ATOM 1565 C CA . ARG A 1 197 ? 17.280 -7.550 -40.201 1.00 55.84 197 ARG A CA 1
ATOM 1566 C C . ARG A 1 197 ? 16.498 -6.254 -40.228 1.00 55.84 197 ARG A C 1
ATOM 1568 O O . ARG A 1 197 ? 15.280 -6.239 -40.323 1.00 55.84 197 ARG A O 1
ATOM 1575 N N . PHE A 1 198 ? 17.212 -5.155 -40.151 1.00 53.88 198 PHE A N 1
ATOM 1576 C CA . PHE A 1 198 ? 16.619 -3.833 -40.098 1.00 53.88 198 PHE A CA 1
ATOM 1577 C C . PHE A 1 198 ? 17.157 -2.955 -41.203 1.00 53.88 198 PHE A C 1
ATOM 1579 O O . PHE A 1 198 ? 18.223 -3.204 -41.773 1.00 53.88 198 PHE A O 1
ATOM 1586 N N . GLN A 1 199 ? 16.475 -1.840 -41.411 1.00 56.94 199 GLN A N 1
ATOM 1587 C CA . GLN A 1 199 ? 16.884 -0.822 -42.352 1.00 56.94 199 GLN A CA 1
ATOM 1588 C C . GLN A 1 199 ? 17.085 0.496 -41.600 1.00 56.94 199 GLN A C 1
ATOM 1590 O O . GLN A 1 199 ? 16.152 1.053 -41.032 1.00 56.94 199 GLN A O 1
ATOM 1595 N N . THR A 1 200 ? 18.303 1.049 -41.645 1.00 55.81 200 THR A N 1
ATOM 1596 C CA . THR A 1 200 ? 18.675 2.356 -41.048 1.00 55.81 200 THR A CA 1
ATOM 1597 C C . THR A 1 200 ? 17.792 3.512 -41.556 1.00 55.81 200 THR A C 1
ATOM 1599 O O . THR A 1 200 ? 17.753 4.591 -40.970 1.00 55.81 200 THR A O 1
ATOM 1602 N N . GLU A 1 201 ? 17.091 3.304 -42.673 1.00 57.88 201 GLU A N 1
ATOM 1603 C CA . GLU A 1 201 ? 16.124 4.237 -43.259 1.00 57.88 201 GLU A CA 1
ATOM 1604 C C . GLU A 1 201 ? 14.742 4.202 -42.596 1.00 57.88 201 GLU A C 1
ATOM 1606 O O . GLU A 1 201 ? 13.968 5.143 -42.768 1.00 57.88 201 GLU A O 1
ATOM 1611 N N . ARG A 1 202 ? 14.414 3.113 -41.892 1.00 58.38 202 ARG A N 1
ATOM 1612 C CA . ARG A 1 202 ? 13.052 2.785 -41.452 1.00 58.38 202 ARG A CA 1
ATOM 1613 C C . ARG A 1 202 ? 12.933 2.569 -39.944 1.00 58.38 202 ARG A C 1
ATOM 1615 O O . ARG A 1 202 ? 11.916 2.966 -39.383 1.00 58.38 202 ARG A O 1
ATOM 1622 N N . ASP A 1 203 ? 13.959 2.008 -39.306 1.00 55.84 203 ASP A N 1
ATOM 1623 C CA . ASP A 1 203 ? 13.849 1.435 -37.958 1.00 55.84 203 ASP A CA 1
ATOM 1624 C C . ASP A 1 203 ? 14.674 2.172 -36.891 1.00 55.84 203 ASP A C 1
ATOM 1626 O O . ASP A 1 203 ? 15.607 2.918 -37.208 1.00 55.84 203 ASP A O 1
ATOM 1630 N N . VAL A 1 204 ? 14.343 1.906 -35.614 1.00 56.97 204 VAL A N 1
ATOM 1631 C CA . VAL A 1 204 ? 15.078 2.325 -34.405 1.00 56.97 204 VAL A CA 1
ATOM 1632 C C . VAL A 1 204 ? 15.659 1.121 -33.626 1.00 56.97 204 VAL A C 1
ATOM 1634 O O . VAL A 1 204 ? 14.858 0.341 -33.125 1.00 56.97 204 VAL A O 1
ATOM 1637 N N . ALA A 1 205 ? 16.990 0.941 -33.470 1.00 61.69 205 ALA A N 1
ATOM 1638 C CA . ALA A 1 205 ? 17.555 -0.071 -32.553 1.00 61.69 205 ALA A CA 1
ATOM 1639 C C . ALA A 1 205 ? 18.968 0.170 -32.011 1.00 61.69 205 ALA A C 1
ATOM 1641 O O . ALA A 1 205 ? 19.867 0.724 -32.631 1.00 61.69 205 ALA A O 1
ATOM 1642 N N . VAL A 1 206 ? 19.186 -0.385 -30.834 1.00 68.88 206 VAL A N 1
ATOM 1643 C CA . VAL A 1 206 ? 20.376 -0.166 -30.029 1.00 68.88 206 VAL A CA 1
ATOM 1644 C C . VAL A 1 206 ? 21.174 -1.460 -29.954 1.00 68.88 206 VAL A C 1
ATOM 1646 O O . VAL A 1 206 ? 20.606 -2.517 -29.687 1.00 68.88 206 VAL A O 1
ATOM 1649 N N . LEU A 1 207 ? 22.492 -1.380 -30.153 1.00 71.88 207 LEU A N 1
ATOM 1650 C CA . LEU A 1 207 ? 23.403 -2.503 -29.935 1.00 71.88 207 LEU A CA 1
ATOM 1651 C C . LEU A 1 207 ? 24.331 -2.216 -28.754 1.00 71.88 207 LEU A C 1
ATOM 1653 O O . LEU A 1 207 ? 24.982 -1.170 -28.704 1.00 71.88 207 LEU A O 1
ATOM 1657 N N . ILE A 1 208 ? 24.421 -3.180 -27.837 1.00 74.50 208 ILE A N 1
ATOM 1658 C CA . ILE A 1 208 ? 25.302 -3.147 -26.666 1.00 74.50 208 ILE A CA 1
ATOM 1659 C C . ILE A 1 208 ? 26.164 -4.407 -26.688 1.00 74.50 208 ILE A C 1
ATOM 1661 O O . ILE A 1 208 ? 25.642 -5.517 -26.772 1.00 74.50 208 ILE A O 1
ATOM 1665 N N . GLY A 1 209 ? 27.485 -4.255 -26.619 1.00 73.38 209 GLY A N 1
ATOM 1666 C CA . GLY A 1 209 ? 28.386 -5.405 -26.566 1.00 73.38 209 GLY A CA 1
ATOM 1667 C C 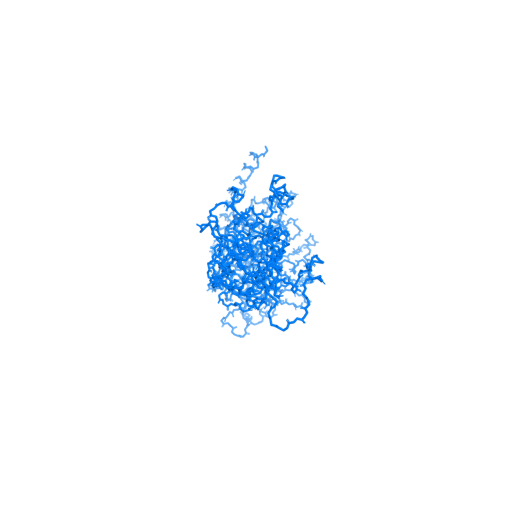. GLY A 1 209 ? 29.848 -5.062 -26.842 1.00 73.38 209 GLY A C 1
ATOM 1668 O O . GLY A 1 209 ? 30.238 -3.899 -26.748 1.00 73.38 209 GLY A O 1
ATOM 1669 N N . PRO A 1 210 ? 30.683 -6.045 -27.218 1.00 65.06 210 PRO A N 1
ATOM 1670 C CA . PRO A 1 210 ? 32.125 -5.842 -27.351 1.00 65.06 210 PRO A CA 1
ATOM 1671 C C . PRO A 1 210 ? 32.510 -5.020 -28.601 1.00 65.06 210 PRO A C 1
ATOM 1673 O O . PRO A 1 210 ? 33.636 -4.527 -28.733 1.00 65.06 210 PRO A O 1
ATOM 1676 N N . GLY A 1 211 ? 31.571 -4.844 -29.536 1.00 62.00 211 GLY A N 1
ATOM 1677 C CA . GLY A 1 211 ? 31.820 -4.253 -30.848 1.00 62.00 211 GLY A CA 1
ATOM 1678 C C . GLY A 1 211 ? 32.733 -5.119 -31.729 1.00 62.00 211 GLY A C 1
ATOM 1679 O O . GLY A 1 211 ? 32.955 -6.296 -31.472 1.00 62.00 211 GLY A O 1
ATOM 1680 N N . ARG A 1 212 ? 33.295 -4.525 -32.794 1.00 50.47 212 ARG A N 1
ATOM 1681 C CA . ARG A 1 212 ? 34.194 -5.212 -33.754 1.00 50.47 212 ARG A CA 1
ATOM 1682 C C . ARG A 1 212 ? 35.607 -5.497 -33.225 1.00 50.47 212 ARG A C 1
ATOM 1684 O O . ARG A 1 212 ? 36.416 -6.098 -33.924 1.00 50.47 212 ARG A O 1
ATOM 1691 N N . THR A 1 213 ? 35.935 -5.011 -32.034 1.00 51.75 213 THR A N 1
ATOM 1692 C CA . THR A 1 213 ? 37.278 -5.102 -31.449 1.00 51.75 213 THR A CA 1
ATOM 1693 C C . THR A 1 213 ? 37.299 -6.177 -30.376 1.00 51.75 213 THR A C 1
ATOM 1695 O O . THR A 1 213 ? 36.394 -6.231 -29.553 1.00 51.75 213 THR A O 1
ATOM 1698 N N . THR A 1 214 ? 38.363 -6.972 -30.322 1.00 51.06 214 THR A N 1
ATOM 1699 C CA . THR A 1 214 ? 38.562 -8.060 -29.346 1.00 51.06 214 THR A CA 1
ATOM 1700 C C . THR A 1 214 ? 38.697 -7.604 -27.886 1.00 51.06 214 THR A C 1
ATOM 1702 O O . THR A 1 214 ? 38.838 -8.449 -27.013 1.00 51.06 214 THR A O 1
ATOM 1705 N N . GLN A 1 215 ? 38.664 -6.295 -27.609 1.00 57.44 215 GLN A N 1
ATOM 1706 C CA . GLN A 1 215 ? 38.864 -5.715 -26.275 1.00 57.44 215 GLN A CA 1
ATOM 1707 C C . GLN A 1 215 ? 37.587 -5.223 -25.575 1.00 57.44 215 GLN A C 1
ATOM 1709 O O . GLN A 1 215 ? 37.666 -4.750 -24.445 1.00 57.44 215 GLN A O 1
ATOM 1714 N N . GLY A 1 216 ? 36.420 -5.279 -26.224 1.00 64.75 216 GLY A N 1
ATOM 1715 C CA . GLY A 1 216 ? 35.165 -4.906 -25.566 1.00 64.75 216 GLY A CA 1
ATOM 1716 C C . GLY A 1 216 ? 34.629 -6.034 -24.683 1.00 64.75 216 GLY A C 1
ATOM 1717 O O . GLY A 1 216 ? 34.859 -7.211 -24.968 1.00 64.75 216 GLY A O 1
ATOM 1718 N N . ARG A 1 217 ? 33.893 -5.684 -23.625 1.00 76.81 217 ARG A N 1
ATOM 1719 C CA . ARG A 1 217 ? 33.251 -6.657 -22.738 1.00 76.81 217 ARG A CA 1
ATOM 1720 C C . ARG A 1 217 ? 32.027 -7.278 -23.437 1.00 76.81 217 ARG A C 1
ATOM 1722 O O . ARG A 1 217 ? 31.161 -6.530 -23.900 1.00 76.81 217 ARG A O 1
ATOM 1729 N N . PRO A 1 218 ? 31.925 -8.615 -23.547 1.00 75.94 218 PRO A N 1
ATOM 1730 C CA . PRO A 1 218 ? 30.669 -9.256 -23.919 1.00 75.94 218 PRO A CA 1
ATOM 1731 C C . PRO A 1 218 ? 29.659 -9.086 -22.781 1.00 75.94 218 PRO A C 1
ATOM 1733 O O . PRO A 1 218 ? 30.024 -9.220 -21.616 1.00 75.94 218 PRO A O 1
ATOM 1736 N N . VAL A 1 219 ? 28.403 -8.785 -23.106 1.00 74.56 219 VAL A N 1
ATOM 1737 C CA . VAL A 1 219 ? 27.327 -8.834 -22.102 1.00 74.56 219 VAL A CA 1
ATOM 1738 C C . VAL A 1 219 ? 27.023 -10.303 -21.844 1.00 74.56 219 VAL A C 1
ATOM 1740 O O . VAL A 1 219 ? 26.972 -11.056 -22.815 1.00 74.56 219 VAL A O 1
ATOM 1743 N N . ALA A 1 220 ? 26.857 -10.731 -20.595 1.00 80.88 220 ALA A N 1
ATOM 1744 C CA . ALA A 1 220 ? 26.403 -12.091 -20.310 1.00 80.88 220 ALA A CA 1
ATOM 1745 C C . ALA A 1 220 ? 24.878 -12.224 -20.531 1.00 80.88 220 ALA A C 1
ATOM 1747 O O . ALA A 1 220 ? 24.149 -11.255 -20.302 1.00 80.88 220 ALA A O 1
ATOM 1748 N N . PRO A 1 221 ? 24.363 -13.399 -20.942 1.00 74.88 221 PRO A N 1
ATOM 1749 C CA . PRO A 1 221 ? 22.925 -13.640 -21.080 1.00 74.88 221 PRO A CA 1
ATOM 1750 C C . PRO A 1 221 ? 22.109 -13.261 -19.835 1.00 74.88 221 PRO A C 1
ATOM 1752 O O . PRO A 1 221 ? 21.030 -12.684 -19.957 1.00 74.88 221 PRO A O 1
ATOM 1755 N N . GLU A 1 222 ? 22.631 -13.549 -18.644 1.00 81.88 222 GLU A N 1
ATOM 1756 C CA . GLU A 1 222 ? 21.981 -13.268 -17.362 1.00 81.88 222 GLU A CA 1
ATOM 1757 C C . GLU A 1 222 ? 21.883 -11.759 -17.094 1.00 81.88 222 GLU A C 1
ATOM 1759 O O . GLU A 1 222 ? 20.845 -11.285 -16.636 1.00 81.88 222 GLU A O 1
ATOM 1764 N N . GLU A 1 223 ? 22.923 -10.995 -17.450 1.00 81.88 223 GLU A N 1
ATOM 1765 C CA . GLU A 1 223 ? 22.933 -9.531 -17.318 1.00 81.88 223 GLU A CA 1
ATOM 1766 C C . GLU A 1 223 ? 21.882 -8.885 -18.225 1.00 81.88 223 GLU A C 1
ATOM 1768 O O . GLU A 1 223 ? 21.197 -7.954 -17.813 1.00 81.88 223 GLU A O 1
ATOM 1773 N N . VAL A 1 224 ? 21.695 -9.404 -19.444 1.00 79.06 224 VAL A N 1
ATOM 1774 C CA . VAL A 1 224 ? 20.657 -8.907 -20.362 1.00 79.06 224 VAL A CA 1
ATOM 1775 C C . VAL A 1 224 ? 19.264 -9.154 -19.797 1.00 79.06 224 VAL A C 1
ATOM 1777 O O . VAL A 1 224 ? 18.415 -8.267 -19.855 1.00 79.06 224 VAL A O 1
ATOM 1780 N N . LEU A 1 225 ? 19.014 -10.338 -19.234 1.00 81.06 225 LEU A N 1
ATOM 1781 C CA . LEU A 1 225 ? 17.724 -10.645 -18.615 1.00 81.06 225 LEU A CA 1
ATOM 1782 C C . LEU A 1 225 ? 17.459 -9.745 -17.404 1.00 81.06 225 LEU A C 1
ATOM 1784 O O . LEU A 1 225 ? 16.345 -9.247 -17.255 1.00 81.06 225 LEU A O 1
ATOM 1788 N N . GLU A 1 226 ? 18.472 -9.482 -16.577 1.00 82.62 226 GLU A N 1
ATOM 1789 C CA . GLU A 1 226 ? 18.364 -8.539 -15.461 1.00 82.62 226 GLU A CA 1
ATOM 1790 C C . GLU A 1 226 ? 18.058 -7.117 -15.951 1.00 82.62 226 GLU A C 1
ATOM 1792 O O . GLU A 1 226 ? 17.161 -6.454 -15.428 1.00 82.62 226 GLU A O 1
ATOM 1797 N N . TRP A 1 227 ? 18.739 -6.662 -17.004 1.00 84.81 227 TRP A N 1
ATOM 1798 C CA . TRP A 1 227 ? 18.477 -5.360 -17.610 1.00 84.81 227 TRP A CA 1
ATOM 1799 C C . TRP A 1 227 ? 17.060 -5.266 -18.165 1.00 84.81 227 TRP A C 1
ATOM 1801 O O . TRP A 1 227 ? 16.403 -4.251 -17.982 1.00 84.81 227 TRP A O 1
ATOM 1811 N N . LEU A 1 228 ? 16.547 -6.314 -18.804 1.00 81.75 228 LEU A N 1
ATOM 1812 C CA . LEU A 1 228 ? 15.189 -6.317 -19.343 1.00 81.75 228 LEU A CA 1
ATOM 1813 C C . LEU A 1 228 ? 14.108 -6.305 -18.245 1.00 81.75 228 LEU A C 1
ATOM 1815 O O . LEU A 1 228 ? 13.028 -5.755 -18.458 1.00 81.75 228 LEU A O 1
ATOM 1819 N N . GLN A 1 229 ? 14.399 -6.824 -17.047 1.00 80.19 229 GLN A N 1
ATOM 1820 C CA . GLN A 1 229 ? 13.471 -6.805 -15.905 1.00 80.19 229 GLN A CA 1
ATOM 1821 C C . GLN A 1 229 ? 13.223 -5.410 -15.310 1.00 80.19 229 GLN A C 1
ATOM 1823 O O . GLN A 1 229 ? 12.346 -5.252 -14.452 1.00 80.19 229 GLN A O 1
ATOM 1828 N N . ILE A 1 230 ? 13.959 -4.384 -15.746 1.00 81.50 230 ILE A N 1
ATOM 1829 C CA . ILE A 1 230 ? 13.689 -3.003 -15.331 1.00 81.50 230 ILE A CA 1
ATOM 1830 C C . ILE A 1 230 ? 12.405 -2.449 -15.949 1.00 81.50 230 ILE A C 1
ATOM 1832 O O . ILE A 1 230 ? 11.887 -1.453 -15.451 1.00 81.50 230 ILE A O 1
ATOM 1836 N N . SER A 1 231 ? 11.905 -3.047 -17.033 1.00 84.88 231 SER A N 1
ATOM 1837 C CA . SER A 1 231 ? 10.636 -2.646 -17.628 1.00 84.88 231 SER A CA 1
ATOM 1838 C C . SER A 1 231 ? 9.537 -3.620 -17.245 1.00 84.88 231 SER A C 1
ATOM 1840 O O . SER A 1 231 ? 9.754 -4.824 -17.238 1.00 84.88 231 SER A O 1
ATOM 1842 N N . LEU A 1 232 ? 8.351 -3.105 -16.956 1.00 87.00 232 LEU A N 1
ATOM 1843 C CA . LEU A 1 232 ? 7.141 -3.859 -16.640 1.00 87.00 232 LEU A CA 1
ATOM 1844 C C . LEU A 1 232 ? 6.342 -4.223 -17.902 1.00 87.00 232 LEU A C 1
ATOM 1846 O O . LEU A 1 232 ? 5.454 -5.057 -17.846 1.00 87.00 232 LEU A O 1
ATOM 1850 N N . ASP A 1 233 ? 6.595 -3.587 -19.046 1.00 84.69 233 ASP A N 1
ATOM 1851 C CA . ASP A 1 233 ? 5.732 -3.712 -20.231 1.00 84.69 233 ASP A CA 1
ATOM 1852 C C . ASP A 1 233 ? 6.114 -4.851 -21.199 1.00 84.69 233 ASP A C 1
ATOM 1854 O O . ASP A 1 233 ? 5.373 -5.107 -22.149 1.00 84.69 233 ASP A O 1
ATOM 1858 N N . ILE A 1 234 ? 7.209 -5.583 -20.948 1.00 85.12 234 ILE A N 1
ATOM 1859 C CA . ILE A 1 234 ? 7.710 -6.643 -21.840 1.00 85.12 234 ILE A CA 1
ATOM 1860 C C . ILE A 1 234 ? 6.967 -7.962 -21.587 1.00 85.12 234 ILE A C 1
ATOM 1862 O O . ILE A 1 234 ? 7.233 -8.702 -20.632 1.00 85.12 234 ILE A O 1
ATOM 1866 N N . ARG A 1 235 ? 6.036 -8.294 -22.485 1.00 83.56 235 ARG A N 1
ATOM 1867 C CA . ARG A 1 235 ? 5.245 -9.532 -22.426 1.00 83.56 235 ARG A CA 1
ATOM 1868 C C . ARG A 1 235 ? 6.123 -10.766 -22.603 1.00 83.56 235 ARG A C 1
ATOM 1870 O O . ARG A 1 235 ? 7.023 -10.780 -23.435 1.00 83.56 235 ARG A O 1
ATOM 1877 N N . GLY A 1 236 ? 5.836 -11.811 -21.829 1.00 80.38 236 GLY A N 1
ATOM 1878 C CA . GLY A 1 236 ? 6.613 -13.056 -21.837 1.00 80.38 236 GLY A CA 1
ATOM 1879 C C . GLY A 1 236 ? 7.909 -13.003 -21.021 1.00 80.38 236 GLY A C 1
ATOM 1880 O O . GLY A 1 236 ? 8.600 -14.013 -20.955 1.00 80.38 236 GLY A O 1
ATOM 1881 N N . LEU A 1 237 ? 8.222 -11.867 -20.384 1.00 82.12 237 LEU A N 1
ATOM 1882 C CA . LEU A 1 237 ? 9.393 -11.733 -19.519 1.00 82.12 237 LEU A CA 1
ATOM 1883 C C . LEU A 1 237 ? 9.069 -11.060 -18.182 1.00 82.12 237 LEU A C 1
ATOM 1885 O O . LEU A 1 237 ? 9.277 -11.658 -17.130 1.00 82.12 237 LEU A O 1
ATOM 1889 N N . SER A 1 238 ? 8.568 -9.826 -18.218 1.00 81.75 238 SER A N 1
ATOM 1890 C CA . SER A 1 238 ? 8.373 -8.991 -17.024 1.00 81.75 238 SER A CA 1
ATOM 1891 C C . SER A 1 238 ? 6.959 -8.429 -16.879 1.00 81.75 238 SER A C 1
ATOM 1893 O O . SER A 1 238 ? 6.635 -7.878 -15.826 1.00 81.75 238 SER A O 1
ATOM 1895 N N . TYR A 1 239 ? 6.111 -8.593 -17.900 1.00 83.06 239 TYR A N 1
ATOM 1896 C CA . TYR A 1 239 ? 4.708 -8.195 -17.830 1.00 83.06 239 TYR A CA 1
ATOM 1897 C C . TYR A 1 239 ? 3.954 -8.974 -16.747 1.00 83.06 239 TYR A C 1
ATOM 1899 O O . TYR A 1 239 ? 4.020 -10.208 -16.744 1.00 83.06 239 TYR A O 1
ATOM 1907 N N . PRO A 1 240 ? 3.230 -8.279 -15.850 1.00 83.81 240 PRO A N 1
ATOM 1908 C CA . PRO A 1 240 ? 2.537 -8.908 -14.739 1.00 83.81 240 PRO A CA 1
ATOM 1909 C C . PRO A 1 240 ? 1.430 -9.840 -15.234 1.00 83.81 240 PRO A C 1
ATOM 1911 O O . PRO A 1 240 ? 0.645 -9.502 -16.120 1.00 83.81 240 PRO A O 1
ATOM 1914 N N . SER A 1 241 ? 1.345 -11.010 -14.612 1.00 83.38 241 SER A N 1
ATOM 1915 C CA . SER A 1 241 ? 0.237 -11.951 -14.770 1.00 83.38 241 SER A CA 1
ATOM 1916 C C . SER A 1 241 ? -1.014 -11.502 -14.010 1.00 83.38 241 SER A C 1
ATOM 1918 O O . SER A 1 241 ? -2.129 -11.768 -14.458 1.00 83.38 241 SER A O 1
ATOM 1920 N N . SER A 1 242 ? -0.839 -10.785 -12.895 1.00 84.25 242 SER A N 1
ATOM 1921 C CA . SER A 1 242 ? -1.912 -10.227 -12.076 1.00 84.25 242 SER A CA 1
ATOM 1922 C C . SER A 1 242 ? -1.670 -8.742 -11.798 1.00 84.25 242 SER A C 1
ATOM 1924 O O . SER A 1 242 ? -1.008 -8.367 -10.823 1.00 84.25 242 SER A O 1
ATOM 1926 N N . VAL A 1 243 ? -2.270 -7.893 -12.634 1.00 89.50 243 VAL A N 1
ATOM 1927 C CA . VAL A 1 243 ? -2.298 -6.435 -12.469 1.00 89.50 243 VAL A CA 1
ATOM 1928 C C . VAL A 1 243 ? -3.722 -5.953 -12.221 1.00 89.50 243 VAL A C 1
ATOM 1930 O O . VAL A 1 243 ? -4.661 -6.407 -12.873 1.00 89.50 243 VAL A O 1
ATOM 1933 N N . VAL A 1 244 ? -3.881 -5.030 -11.274 1.00 92.31 244 VAL A N 1
ATOM 1934 C CA . VAL A 1 244 ? -5.117 -4.255 -11.133 1.00 92.31 244 VAL A CA 1
ATOM 1935 C C . VAL A 1 244 ? -4.829 -2.838 -11.586 1.00 92.31 244 VAL A C 1
ATOM 1937 O O . VAL A 1 244 ? -4.170 -2.083 -10.873 1.00 92.31 244 VAL A O 1
ATOM 1940 N N . GLU A 1 245 ? -5.306 -2.510 -12.781 1.00 90.56 245 GLU A N 1
ATOM 1941 C CA . GLU A 1 245 ? -5.141 -1.192 -13.385 1.00 90.56 245 GLU A CA 1
ATOM 1942 C C . GLU A 1 245 ? -6.141 -0.201 -12.779 1.00 90.56 245 GLU A C 1
ATOM 1944 O O . GLU A 1 245 ? -7.317 -0.521 -12.586 1.00 90.56 245 GLU A O 1
ATOM 1949 N N . THR A 1 246 ? -5.684 1.014 -12.477 1.00 90.88 246 THR A N 1
ATOM 1950 C CA . THR A 1 246 ? -6.559 2.100 -12.011 1.00 90.88 246 THR A CA 1
ATOM 1951 C C . THR A 1 246 ? -6.206 3.414 -12.694 1.00 90.88 246 THR A C 1
ATOM 1953 O O . THR A 1 246 ? -5.109 3.588 -13.222 1.00 90.88 246 THR A O 1
ATOM 1956 N N . SER A 1 247 ? -7.103 4.400 -12.627 1.00 84.75 247 SER A N 1
ATOM 1957 C CA . SER A 1 247 ? -6.834 5.742 -13.162 1.00 84.75 247 SER A CA 1
ATOM 1958 C C . SER A 1 247 ? -5.639 6.442 -12.501 1.00 84.75 247 SER A C 1
ATOM 1960 O O . SER A 1 247 ? -5.094 7.387 -13.066 1.00 84.75 247 SER A O 1
ATOM 1962 N N . HIS A 1 248 ? -5.221 6.000 -11.313 1.00 85.81 248 HIS A N 1
ATOM 1963 C CA . HIS A 1 248 ? -4.155 6.625 -10.525 1.00 85.81 248 HIS A CA 1
ATOM 1964 C C . HIS A 1 248 ? -2.839 5.831 -10.517 1.00 85.81 248 HIS A C 1
ATOM 1966 O O . HIS A 1 248 ? -1.853 6.291 -9.935 1.00 85.81 248 HIS A O 1
ATOM 1972 N N . GLY A 1 249 ? -2.817 4.655 -11.146 1.00 89.62 249 GLY A N 1
ATOM 1973 C CA . GLY A 1 249 ? -1.703 3.711 -11.115 1.00 89.62 249 GLY A CA 1
ATOM 1974 C C . GLY A 1 249 ? -2.164 2.279 -10.875 1.00 89.62 249 GLY A C 1
ATOM 1975 O O . GLY A 1 249 ? -3.330 2.030 -10.588 1.00 89.62 249 GLY A O 1
ATOM 1976 N N . ASP A 1 250 ? -1.239 1.335 -10.954 1.00 92.25 250 ASP A N 1
ATOM 1977 C CA . ASP A 1 250 ? -1.567 -0.087 -10.961 1.00 92.25 250 ASP A CA 1
ATOM 1978 C C . ASP A 1 250 ? -1.027 -0.792 -9.716 1.00 92.25 250 ASP A C 1
ATOM 1980 O O . ASP A 1 250 ? 0.066 -0.473 -9.234 1.00 92.25 250 ASP A O 1
ATOM 1984 N N . LEU A 1 251 ? -1.777 -1.781 -9.222 1.00 95.12 251 LEU A N 1
ATOM 1985 C CA . LEU A 1 251 ? -1.327 -2.708 -8.182 1.00 95.12 251 LEU A CA 1
ATOM 1986 C C . LEU A 1 251 ? -0.743 -3.969 -8.822 1.00 95.12 251 LEU A C 1
ATOM 1988 O O . LEU A 1 251 ? -1.379 -4.598 -9.671 1.00 95.12 251 LEU A O 1
ATOM 1992 N N . LEU A 1 252 ? 0.448 -4.361 -8.368 1.00 93.25 252 LEU A N 1
ATOM 1993 C CA . LEU A 1 252 ? 1.200 -5.512 -8.865 1.00 93.25 252 LEU A CA 1
ATOM 1994 C C . LEU A 1 252 ? 1.318 -6.565 -7.759 1.00 93.25 252 LEU A C 1
ATOM 1996 O O . LEU A 1 252 ? 1.946 -6.322 -6.723 1.00 93.25 252 LEU A O 1
ATOM 2000 N N . PHE A 1 253 ? 0.727 -7.740 -7.983 1.00 90.75 253 PHE A N 1
ATOM 2001 C CA . PHE A 1 253 ? 0.681 -8.819 -6.986 1.00 90.75 253 PHE A CA 1
ATOM 2002 C C . PHE A 1 253 ? 1.608 -10.000 -7.292 1.00 90.75 253 PHE A C 1
ATOM 2004 O O . PHE A 1 253 ? 1.786 -10.871 -6.439 1.00 90.75 253 PHE A O 1
ATOM 2011 N N . ASP A 1 254 ? 2.225 -10.029 -8.473 1.00 89.00 254 ASP A N 1
ATOM 2012 C CA . ASP A 1 254 ? 3.183 -11.064 -8.850 1.00 89.00 254 ASP A CA 1
ATOM 2013 C C . ASP A 1 254 ? 4.369 -11.087 -7.882 1.00 89.00 254 ASP A C 1
ATOM 2015 O O . ASP A 1 254 ? 4.952 -10.050 -7.558 1.00 89.00 254 ASP A O 1
ATOM 2019 N N . GLN A 1 255 ? 4.776 -12.288 -7.464 1.00 87.19 255 GLN A N 1
ATOM 2020 C CA . GLN A 1 255 ? 5.814 -12.485 -6.447 1.00 87.19 255 GLN A CA 1
ATOM 2021 C C . GLN A 1 255 ? 7.131 -11.766 -6.783 1.00 87.19 255 GLN A C 1
ATOM 2023 O O . GLN A 1 255 ? 7.779 -11.216 -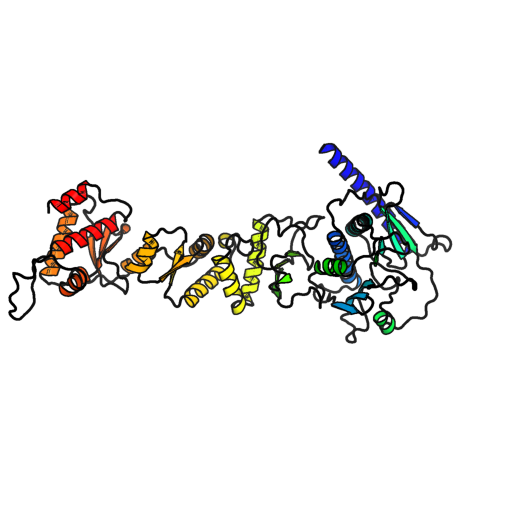5.895 1.00 87.19 255 GLN A O 1
ATOM 2028 N N . ASN A 1 256 ? 7.493 -11.717 -8.066 1.00 83.69 256 ASN A N 1
ATOM 2029 C CA . ASN A 1 256 ? 8.723 -11.083 -8.545 1.00 83.69 256 ASN A CA 1
ATOM 2030 C C . ASN A 1 256 ? 8.643 -9.546 -8.581 1.00 83.69 256 ASN A C 1
ATOM 2032 O O . ASN A 1 256 ? 9.672 -8.886 -8.721 1.00 83.69 256 ASN A O 1
ATOM 2036 N N . LEU A 1 257 ? 7.440 -8.979 -8.456 1.00 87.19 257 LEU A N 1
ATOM 2037 C CA . LEU A 1 257 ? 7.162 -7.543 -8.513 1.00 87.19 257 LEU A CA 1
ATOM 2038 C C . LEU A 1 257 ? 6.826 -6.946 -7.139 1.00 87.19 257 LEU A C 1
ATOM 2040 O O . LEU A 1 257 ? 6.754 -5.724 -7.006 1.00 87.19 257 LEU A O 1
ATOM 2044 N N . LEU A 1 258 ? 6.643 -7.781 -6.112 1.00 88.75 258 LEU A N 1
ATOM 2045 C CA . LEU A 1 258 ? 6.312 -7.323 -4.765 1.00 88.75 258 LEU A CA 1
ATOM 2046 C C . LEU A 1 258 ? 7.355 -6.339 -4.229 1.00 88.75 258 LEU A C 1
ATOM 2048 O O . LEU A 1 258 ? 8.565 -6.542 -4.338 1.00 88.75 258 LEU A O 1
ATOM 2052 N N . GLY A 1 259 ? 6.853 -5.247 -3.656 1.00 87.62 259 GLY A N 1
ATOM 2053 C CA . GLY A 1 259 ? 7.655 -4.161 -3.111 1.00 87.62 259 GLY A CA 1
ATOM 2054 C C . GLY A 1 259 ? 8.394 -3.327 -4.156 1.00 87.62 259 GLY A C 1
ATOM 2055 O O . GLY A 1 259 ? 9.070 -2.383 -3.769 1.00 87.62 259 GLY A O 1
ATOM 2056 N N . ARG A 1 260 ? 8.310 -3.637 -5.457 1.00 87.06 260 ARG A N 1
ATOM 2057 C CA . ARG A 1 260 ? 8.940 -2.843 -6.520 1.00 87.06 260 ARG A CA 1
ATOM 2058 C C . ARG A 1 260 ? 8.045 -1.683 -6.934 1.00 87.06 260 ARG A C 1
ATOM 2060 O O . ARG A 1 260 ? 6.822 -1.809 -6.981 1.00 87.06 260 ARG A O 1
ATOM 2067 N N . ILE A 1 261 ? 8.676 -0.565 -7.278 1.00 87.19 261 ILE A N 1
ATOM 2068 C CA . ILE A 1 261 ? 7.983 0.636 -7.732 1.00 87.19 261 ILE A CA 1
ATOM 2069 C C . ILE A 1 261 ? 8.394 0.956 -9.160 1.00 87.19 261 ILE A C 1
ATOM 2071 O O . ILE A 1 261 ? 9.576 1.123 -9.458 1.00 87.19 261 ILE A O 1
ATOM 2075 N N . TYR A 1 262 ? 7.398 1.096 -10.017 1.00 85.50 262 TYR A N 1
ATOM 2076 C CA . TYR A 1 262 ? 7.533 1.493 -11.403 1.00 85.50 262 TYR A CA 1
ATOM 2077 C C . TYR A 1 262 ? 6.885 2.862 -11.607 1.00 85.50 262 TYR A C 1
ATOM 2079 O O . TYR A 1 262 ? 5.919 3.219 -10.932 1.00 85.50 262 TYR A O 1
ATOM 2087 N N . ALA A 1 263 ? 7.401 3.627 -12.557 1.00 82.25 263 ALA A N 1
ATOM 2088 C CA . ALA A 1 263 ? 6.715 4.778 -13.119 1.00 82.25 263 ALA A CA 1
ATOM 2089 C C . ALA A 1 263 ? 6.627 4.611 -14.623 1.00 82.25 263 ALA A C 1
ATOM 2091 O O . ALA A 1 263 ? 7.638 4.398 -15.292 1.00 82.25 263 ALA A O 1
ATOM 2092 N N . HIS A 1 264 ? 5.409 4.698 -15.151 1.00 77.75 264 HIS A N 1
ATOM 2093 C CA . HIS A 1 264 ? 5.138 4.515 -16.577 1.00 77.75 264 HIS A CA 1
ATOM 2094 C C . HIS A 1 264 ? 5.718 3.207 -17.153 1.00 77.75 264 HIS A C 1
ATOM 2096 O O . HIS A 1 264 ? 6.151 3.153 -18.311 1.00 77.75 264 HIS A O 1
ATOM 2102 N N . GLY A 1 265 ? 5.715 2.156 -16.331 1.00 79.62 265 GLY A N 1
ATOM 2103 C CA . GLY A 1 265 ? 6.245 0.840 -16.663 1.00 79.62 265 GLY A CA 1
ATOM 2104 C C . GLY A 1 265 ? 7.753 0.689 -16.478 1.00 79.62 265 GLY A C 1
ATOM 2105 O O . GLY A 1 265 ? 8.278 -0.346 -16.854 1.00 79.62 265 GLY A O 1
ATOM 2106 N N . VAL A 1 266 ? 8.462 1.661 -15.898 1.00 81.50 266 VAL A N 1
ATOM 2107 C CA . VAL A 1 266 ? 9.920 1.597 -15.714 1.00 81.50 266 VAL A CA 1
ATOM 2108 C C . VAL A 1 266 ? 10.304 1.615 -14.236 1.00 81.50 266 VAL A C 1
ATOM 2110 O O . VAL A 1 266 ? 9.827 2.455 -13.476 1.00 81.50 266 VAL A O 1
ATOM 2113 N N . LEU A 1 267 ? 11.173 0.686 -13.833 1.00 83.62 267 LEU A N 1
ATOM 2114 C CA . LEU A 1 267 ? 11.592 0.464 -12.453 1.00 83.62 267 LEU A CA 1
ATOM 2115 C C . LEU A 1 267 ? 12.377 1.659 -11.905 1.00 83.62 267 LEU A C 1
ATOM 2117 O O . LEU A 1 267 ? 13.339 2.155 -12.508 1.00 83.62 267 LEU A O 1
ATOM 2121 N N . ILE A 1 268 ? 11.989 2.075 -10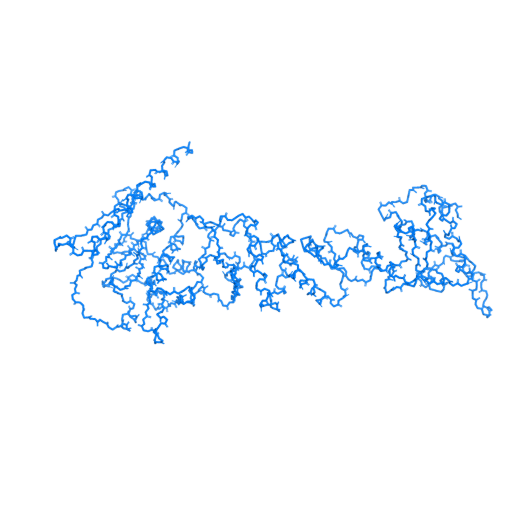.707 1.00 78.69 268 ILE A N 1
ATOM 2122 C CA . ILE A 1 268 ? 12.621 3.162 -9.978 1.00 78.69 268 ILE A CA 1
ATOM 2123 C C . ILE A 1 268 ? 13.674 2.605 -9.023 1.00 78.69 268 ILE A C 1
ATOM 2125 O O . ILE A 1 268 ? 13.379 1.798 -8.142 1.00 78.69 268 ILE A O 1
ATOM 2129 N N . SER A 1 269 ? 14.913 3.077 -9.172 1.00 67.12 269 SER A N 1
ATOM 2130 C CA . SER A 1 269 ? 16.019 2.713 -8.282 1.00 67.12 269 SER A CA 1
ATOM 2131 C C . SER A 1 269 ? 15.918 3.466 -6.945 1.00 67.12 269 SER A C 1
ATOM 2133 O O . SER A 1 269 ? 15.682 4.674 -6.912 1.00 67.12 269 SER A O 1
ATOM 2135 N N . GLY A 1 270 ? 16.162 2.773 -5.827 1.00 60.91 270 GLY A N 1
ATOM 2136 C CA . GLY A 1 270 ? 16.410 3.394 -4.514 1.00 60.91 270 GLY A CA 1
ATOM 2137 C C . GLY A 1 270 ? 15.185 3.793 -3.679 1.00 60.91 270 GLY A C 1
ATOM 2138 O O . GLY A 1 270 ? 15.354 4.285 -2.566 1.00 60.91 270 GLY A O 1
ATOM 2139 N N . THR A 1 271 ? 13.953 3.569 -4.145 1.00 55.06 271 THR A N 1
ATOM 2140 C CA . THR A 1 271 ? 12.742 3.835 -3.340 1.00 55.06 271 THR A CA 1
ATOM 2141 C C . THR A 1 271 ? 12.494 2.767 -2.281 1.00 55.06 271 THR A C 1
ATOM 2143 O O . THR A 1 271 ? 12.126 3.096 -1.153 1.00 55.06 271 THR A O 1
ATOM 2146 N N . ASN A 1 272 ? 12.783 1.502 -2.603 1.00 55.34 272 ASN A N 1
ATOM 2147 C CA . ASN A 1 272 ? 12.561 0.363 -1.705 1.00 55.34 272 ASN A CA 1
ATOM 2148 C C . ASN A 1 272 ? 13.395 0.439 -0.418 1.00 55.34 272 ASN A C 1
ATOM 2150 O O . ASN A 1 272 ? 13.012 -0.143 0.593 1.00 55.34 272 ASN A O 1
ATOM 2154 N N . SER A 1 273 ? 14.528 1.152 -0.443 1.00 56.19 273 SER A N 1
ATOM 2155 C CA . SER A 1 273 ? 15.403 1.321 0.722 1.00 56.19 273 SER A CA 1
ATOM 2156 C C . SER A 1 273 ? 14.943 2.416 1.681 1.00 56.19 273 SER A C 1
ATOM 2158 O O . SER A 1 273 ? 15.291 2.368 2.856 1.00 56.19 273 SER A O 1
ATOM 2160 N N . ILE A 1 274 ? 14.191 3.412 1.201 1.00 69.06 274 ILE A N 1
ATOM 2161 C CA . ILE A 1 274 ? 13.723 4.532 2.035 1.00 69.06 274 ILE A CA 1
ATOM 2162 C C . ILE A 1 274 ? 12.369 4.187 2.655 1.00 69.06 274 ILE A C 1
ATOM 2164 O O . ILE A 1 274 ? 12.114 4.474 3.824 1.00 69.06 274 ILE A O 1
ATOM 2168 N N . TYR A 1 275 ? 11.512 3.542 1.868 1.00 78.25 275 TYR A N 1
ATOM 2169 C CA . TYR A 1 275 ? 10.134 3.279 2.224 1.00 78.25 275 TYR A CA 1
ATOM 2170 C C . TYR A 1 275 ? 9.740 1.860 1.800 1.00 78.25 275 TYR A C 1
ATOM 2172 O O . TYR A 1 275 ? 9.579 1.607 0.605 1.00 78.25 275 TYR A O 1
ATOM 2180 N N . PRO A 1 276 ? 9.587 0.917 2.744 1.00 87.00 276 PRO A N 1
ATOM 2181 C CA . PRO A 1 276 ? 9.272 -0.458 2.396 1.00 87.00 276 PRO A CA 1
ATOM 2182 C C . PRO A 1 276 ? 7.805 -0.596 1.973 1.00 87.00 276 PRO A C 1
ATOM 2184 O O . PRO A 1 276 ? 6.889 -0.122 2.654 1.00 87.00 276 PRO A O 1
ATOM 2187 N N . PHE A 1 277 ? 7.608 -1.301 0.862 1.00 90.75 277 PHE A N 1
ATOM 2188 C CA . PHE A 1 277 ? 6.313 -1.698 0.322 1.00 90.75 277 PHE A CA 1
ATOM 2189 C C . PHE A 1 277 ? 6.183 -3.217 0.348 1.00 90.75 277 PHE A C 1
ATOM 2191 O O . PHE A 1 277 ? 7.165 -3.940 0.171 1.00 90.75 277 PHE A O 1
ATOM 2198 N N . LYS A 1 278 ? 4.961 -3.706 0.549 1.00 92.25 278 LYS A N 1
ATOM 2199 C CA . LYS A 1 278 ? 4.633 -5.127 0.449 1.00 92.25 278 LYS A CA 1
ATOM 2200 C C . LYS A 1 278 ? 4.094 -5.498 -0.922 1.00 92.25 278 LYS A C 1
ATOM 2202 O O . LYS A 1 278 ? 4.401 -6.582 -1.406 1.00 92.25 278 LYS A O 1
ATOM 2207 N N . VAL A 1 279 ? 3.292 -4.628 -1.526 1.00 92.88 279 VAL A N 1
ATOM 2208 C CA . VAL A 1 279 ? 2.748 -4.802 -2.878 1.00 92.88 279 VAL A CA 1
ATOM 2209 C C . VAL A 1 279 ? 3.616 -4.022 -3.869 1.00 92.88 279 VAL A C 1
ATOM 2211 O O . VAL A 1 279 ? 4.352 -3.120 -3.469 1.00 92.88 279 VAL A O 1
ATOM 2214 N N . GLY A 1 280 ? 3.629 -4.418 -5.141 1.00 91.94 280 GLY A N 1
ATOM 2215 C CA . GLY A 1 280 ? 4.277 -3.626 -6.185 1.00 91.94 280 GLY A CA 1
ATOM 2216 C C . GLY A 1 280 ? 3.333 -2.555 -6.735 1.00 91.94 280 GLY A C 1
ATOM 2217 O O . GLY A 1 280 ? 2.117 -2.741 -6.737 1.00 91.94 280 GLY A O 1
ATOM 2218 N N . TYR A 1 281 ? 3.884 -1.443 -7.215 1.00 92.19 281 TYR A N 1
ATOM 2219 C CA . TYR A 1 281 ? 3.096 -0.327 -7.747 1.00 92.19 281 TYR A CA 1
ATOM 2220 C C . TYR A 1 281 ? 3.660 0.143 -9.082 1.00 92.19 281 TYR A C 1
ATOM 2222 O O . TYR A 1 281 ? 4.876 0.267 -9.221 1.00 92.19 281 TYR A O 1
ATOM 2230 N N . ASN A 1 282 ? 2.791 0.463 -10.039 1.00 89.00 282 ASN A N 1
ATOM 2231 C CA . ASN A 1 282 ? 3.155 1.226 -11.232 1.00 89.00 282 ASN A CA 1
ATOM 2232 C C . ASN A 1 282 ? 2.422 2.566 -11.235 1.00 89.00 282 ASN A C 1
ATOM 2234 O O . ASN A 1 282 ? 1.208 2.622 -11.390 1.00 89.00 282 ASN A O 1
ATOM 2238 N N . PHE A 1 283 ? 3.150 3.662 -11.072 1.00 85.94 283 PHE A N 1
ATOM 2239 C CA . PHE A 1 283 ? 2.558 4.989 -11.024 1.00 85.94 283 PHE A CA 1
ATOM 2240 C C . PHE A 1 283 ? 2.368 5.569 -12.430 1.00 85.94 283 PHE A C 1
ATOM 2242 O O . PHE A 1 283 ? 3.295 5.617 -13.248 1.00 85.94 283 PHE A O 1
ATOM 2249 N N . THR A 1 284 ? 1.160 6.068 -12.694 1.00 77.19 284 THR A N 1
ATOM 2250 C CA . THR A 1 284 ? 0.820 6.812 -13.917 1.00 77.19 284 THR A CA 1
ATOM 2251 C C . THR A 1 284 ? 1.157 8.293 -13.815 1.00 77.19 284 THR A C 1
ATOM 2253 O O . THR A 1 284 ? 1.129 8.984 -14.824 1.00 77.19 284 THR A O 1
ATOM 2256 N N . GLU A 1 285 ? 1.504 8.787 -12.630 1.00 67.56 285 GLU A N 1
ATOM 2257 C CA . GLU A 1 285 ? 1.828 10.185 -12.376 1.00 67.56 285 GLU A CA 1
ATOM 2258 C C . GLU A 1 285 ? 2.931 10.294 -11.317 1.00 67.56 285 GLU A C 1
ATOM 2260 O O . GLU A 1 285 ? 2.939 9.565 -10.325 1.00 67.56 285 GLU A O 1
ATOM 2265 N N . GLY A 1 286 ? 3.843 11.250 -11.480 1.00 63.38 286 GLY A N 1
ATOM 2266 C CA . GLY A 1 286 ? 4.917 11.492 -10.521 1.00 63.38 286 GLY A CA 1
ATOM 2267 C C . GLY A 1 286 ? 5.937 12.486 -11.058 1.00 63.38 286 GLY A C 1
ATOM 2268 O O . GLY A 1 286 ? 6.121 12.607 -12.267 1.00 63.38 286 GLY A O 1
ATOM 2269 N N . LYS A 1 287 ? 6.586 13.224 -10.152 1.00 59.59 287 LYS A N 1
ATOM 2270 C CA . LYS A 1 287 ? 7.767 14.022 -10.493 1.00 59.59 287 LYS A CA 1
ATOM 2271 C C . LYS A 1 287 ? 9.001 13.225 -10.106 1.00 59.59 287 LYS A C 1
ATOM 2273 O O . LYS A 1 287 ? 9.149 12.810 -8.956 1.00 59.59 287 LYS A O 1
ATOM 2278 N N . PHE A 1 288 ? 9.876 13.045 -11.078 1.00 65.75 288 PHE A N 1
ATOM 2279 C CA . PHE A 1 288 ? 11.126 12.319 -10.939 1.00 65.75 288 PHE A CA 1
ATOM 2280 C C . PHE A 1 288 ? 12.267 13.280 -11.193 1.00 65.75 288 PHE A C 1
ATOM 2282 O O . PHE A 1 288 ? 12.165 14.145 -12.065 1.00 65.75 288 PHE A O 1
ATOM 2289 N N . ASN A 1 289 ? 13.348 13.149 -10.431 1.00 56.69 289 ASN A N 1
ATOM 2290 C CA . ASN A 1 289 ? 14.573 13.831 -10.813 1.00 56.69 289 ASN A CA 1
ATOM 2291 C C . ASN A 1 289 ? 15.249 13.084 -11.972 1.00 56.69 289 ASN A C 1
ATOM 2293 O O . ASN A 1 289 ? 14.796 12.030 -12.417 1.00 56.69 289 ASN A O 1
ATOM 2297 N N . ARG A 1 290 ? 16.364 13.632 -12.446 1.00 58.38 290 ARG A N 1
ATOM 2298 C CA . ARG A 1 290 ? 17.146 13.056 -13.542 1.00 58.38 290 ARG A CA 1
ATOM 2299 C C . ARG A 1 290 ? 17.639 11.626 -13.279 1.00 58.38 290 ARG A C 1
ATOM 2301 O O . ARG A 1 290 ? 17.721 10.845 -14.215 1.00 58.38 290 ARG A O 1
ATOM 2308 N N . ASP A 1 291 ? 17.922 11.270 -12.028 1.00 55.41 291 ASP A N 1
ATOM 2309 C CA . ASP A 1 291 ? 18.295 9.902 -11.625 1.00 55.41 291 ASP A CA 1
ATOM 2310 C C . ASP A 1 291 ? 17.072 9.002 -11.381 1.00 55.41 291 ASP A C 1
ATOM 2312 O O . ASP A 1 291 ? 17.169 7.952 -10.746 1.00 55.41 291 ASP A O 1
ATOM 2316 N N . ARG A 1 292 ? 15.894 9.459 -11.818 1.00 60.94 292 ARG A N 1
ATOM 2317 C CA . ARG A 1 292 ? 14.581 8.852 -11.598 1.00 60.94 292 ARG A CA 1
ATOM 2318 C C . ARG A 1 292 ? 14.268 8.550 -10.139 1.00 60.94 292 ARG A C 1
ATOM 2320 O O . ARG A 1 292 ? 13.395 7.741 -9.853 1.00 60.94 292 ARG A O 1
ATOM 2327 N N . ARG A 1 293 ? 14.919 9.241 -9.202 1.00 64.81 293 ARG A N 1
ATOM 2328 C CA . ARG A 1 293 ? 14.558 9.181 -7.788 1.00 64.81 293 ARG A CA 1
ATOM 2329 C C . ARG A 1 293 ? 13.236 9.906 -7.598 1.00 64.81 293 ARG A C 1
ATOM 2331 O O . ARG A 1 293 ? 13.015 10.991 -8.147 1.00 64.81 293 ARG A O 1
ATOM 2338 N N . TRP A 1 294 ? 12.367 9.281 -6.815 1.00 67.38 294 TRP A N 1
ATOM 2339 C CA . TRP A 1 294 ? 11.066 9.829 -6.467 1.00 67.38 294 TRP A CA 1
ATOM 2340 C C . TRP A 1 294 ? 11.252 11.160 -5.724 1.00 67.38 294 TRP A C 1
ATOM 2342 O O . TRP A 1 294 ? 11.939 11.197 -4.705 1.00 67.38 294 TRP A O 1
ATOM 2352 N N . LEU A 1 295 ? 10.682 12.254 -6.245 1.00 61.00 295 LEU A N 1
ATOM 2353 C CA . LEU A 1 295 ? 10.803 13.588 -5.634 1.00 61.00 295 LEU A CA 1
ATOM 2354 C C . LEU A 1 295 ? 9.670 13.926 -4.660 1.00 61.00 295 LEU A C 1
ATOM 2356 O O . LEU A 1 295 ? 9.707 14.991 -4.047 1.00 61.00 295 LEU A O 1
ATOM 2360 N N . MET A 1 296 ? 8.643 13.081 -4.536 1.00 70.06 296 MET A N 1
ATOM 2361 C CA . MET A 1 296 ? 7.568 13.351 -3.576 1.00 70.06 296 MET A CA 1
ATOM 2362 C C . MET A 1 296 ? 8.018 13.000 -2.162 1.00 70.06 296 MET A C 1
ATOM 2364 O O . MET A 1 296 ? 8.738 12.023 -1.943 1.00 70.06 296 MET A O 1
ATOM 2368 N N . ASP A 1 297 ? 7.549 13.792 -1.209 1.00 80.00 297 ASP A N 1
ATOM 2369 C CA . ASP A 1 297 ? 7.679 13.484 0.202 1.00 80.00 297 ASP A CA 1
ATOM 2370 C C . ASP A 1 297 ? 6.797 12.284 0.594 1.00 80.00 297 ASP A C 1
ATOM 2372 O O . ASP A 1 297 ? 5.992 11.757 -0.184 1.00 80.00 297 ASP A O 1
ATOM 2376 N N . ARG A 1 298 ? 6.957 11.831 1.841 1.00 84.94 298 ARG A N 1
ATOM 2377 C CA . ARG A 1 298 ? 6.204 10.694 2.379 1.00 84.94 298 ARG A CA 1
ATOM 2378 C C . ARG A 1 298 ? 4.690 10.889 2.261 1.00 84.94 298 ARG A C 1
ATOM 2380 O O . ARG A 1 298 ? 3.984 9.925 1.975 1.00 84.94 298 ARG A O 1
ATOM 2387 N N . HIS A 1 299 ? 4.206 12.106 2.505 1.00 89.06 299 HIS A N 1
ATOM 2388 C CA . HIS A 1 299 ? 2.781 12.416 2.476 1.00 89.06 299 HIS A CA 1
ATOM 2389 C C . HIS A 1 299 ? 2.219 12.295 1.059 1.00 89.06 299 HIS A C 1
ATOM 2391 O O . HIS A 1 299 ? 1.252 11.568 0.848 1.00 89.06 299 HIS A O 1
ATOM 2397 N N . GLY A 1 300 ? 2.859 12.930 0.074 1.00 86.12 300 GLY A N 1
ATOM 2398 C CA . GLY A 1 300 ? 2.434 12.847 -1.318 1.00 86.12 300 GLY A CA 1
ATOM 2399 C C . GLY A 1 300 ? 2.486 11.420 -1.875 1.00 86.12 300 GLY A C 1
ATOM 2400 O O . GLY A 1 300 ? 1.630 11.037 -2.671 1.00 86.12 300 GLY A O 1
ATOM 2401 N N . LEU A 1 301 ? 3.449 10.602 -1.435 1.00 86.31 301 LEU A N 1
ATOM 2402 C CA . LEU A 1 301 ? 3.505 9.182 -1.795 1.00 86.31 301 LEU A CA 1
ATOM 2403 C C . LEU A 1 301 ? 2.348 8.384 -1.171 1.00 86.31 301 LEU A C 1
ATOM 2405 O O . LEU A 1 301 ? 1.674 7.638 -1.879 1.00 86.31 301 LEU A O 1
ATOM 2409 N N . ALA A 1 302 ? 2.091 8.565 0.128 1.00 91.38 302 ALA A N 1
ATOM 2410 C CA . ALA A 1 302 ? 0.975 7.922 0.822 1.00 91.38 302 ALA A CA 1
ATOM 2411 C C . ALA A 1 302 ? -0.384 8.291 0.205 1.00 91.38 302 ALA A C 1
ATOM 2413 O O . ALA A 1 302 ? -1.234 7.422 0.030 1.00 91.38 302 ALA A O 1
ATOM 2414 N N . GLU A 1 303 ? -0.568 9.554 -0.184 1.00 91.75 303 GLU A N 1
ATOM 2415 C CA . GLU A 1 303 ? -1.787 10.040 -0.836 1.00 91.75 303 GLU A CA 1
ATOM 2416 C C . GLU A 1 303 ? -2.042 9.320 -2.161 1.00 91.75 303 GLU A C 1
ATOM 2418 O O . GLU A 1 303 ? -3.150 8.837 -2.400 1.00 91.75 303 GLU A O 1
ATOM 2423 N N . ARG A 1 304 ? -1.016 9.175 -3.008 1.00 90.12 304 ARG A N 1
ATOM 2424 C CA . ARG A 1 304 ? -1.164 8.436 -4.270 1.00 90.12 304 ARG A CA 1
ATOM 2425 C C . ARG A 1 304 ? -1.464 6.962 -4.045 1.00 90.12 304 ARG A C 1
ATOM 2427 O O . ARG A 1 304 ? -2.346 6.423 -4.704 1.00 90.12 304 ARG A O 1
ATOM 2434 N N . VAL A 1 305 ? -0.759 6.325 -3.114 1.00 93.81 305 VAL A N 1
ATOM 2435 C CA . VAL A 1 305 ? -0.987 4.915 -2.770 1.00 93.81 305 VAL A CA 1
ATOM 2436 C C . VAL A 1 305 ? -2.418 4.710 -2.273 1.00 93.81 305 VAL A C 1
ATOM 2438 O O . VAL A 1 305 ? -3.090 3.794 -2.743 1.00 93.81 305 VAL A O 1
ATOM 2441 N N . CYS A 1 306 ? -2.920 5.592 -1.401 1.00 95.06 306 CYS A N 1
ATOM 2442 C CA . CYS A 1 306 ? -4.310 5.555 -0.949 1.00 95.06 306 CYS A CA 1
ATOM 2443 C C . CYS A 1 306 ? -5.275 5.660 -2.135 1.00 95.06 306 CYS A C 1
ATOM 2445 O O . CYS A 1 306 ? -6.134 4.797 -2.278 1.00 95.06 306 CYS A O 1
ATOM 2447 N N . ARG A 1 307 ? -5.088 6.625 -3.044 1.00 94.69 307 ARG A N 1
ATOM 2448 C CA . ARG A 1 307 ? -5.952 6.777 -4.230 1.00 94.69 307 ARG A CA 1
ATOM 2449 C C . ARG A 1 307 ? -5.961 5.550 -5.143 1.00 94.69 307 ARG A C 1
ATOM 2451 O O . ARG A 1 307 ? -7.022 5.190 -5.650 1.00 94.69 307 ARG A O 1
ATOM 2458 N N . ILE A 1 308 ? -4.810 4.902 -5.343 1.00 95.69 308 ILE A N 1
ATOM 2459 C CA . ILE A 1 308 ? -4.726 3.646 -6.107 1.00 95.69 308 ILE A CA 1
ATOM 2460 C C . ILE A 1 308 ? -5.564 2.568 -5.415 1.00 95.69 308 ILE A C 1
ATOM 2462 O O . ILE A 1 308 ? -6.418 1.956 -6.052 1.00 95.69 308 ILE A O 1
ATOM 2466 N N . TRP A 1 309 ? -5.378 2.365 -4.106 1.00 97.44 309 TRP A N 1
ATOM 2467 C CA . TRP A 1 309 ? -6.159 1.383 -3.350 1.00 97.44 309 TRP A CA 1
ATOM 2468 C C . TRP A 1 309 ? -7.655 1.679 -3.368 1.00 97.44 309 TRP A C 1
ATOM 2470 O O . TRP A 1 309 ? -8.449 0.760 -3.532 1.00 97.44 309 TRP A O 1
ATOM 2480 N N . GLU A 1 310 ? -8.060 2.938 -3.243 1.00 96.25 310 GLU A N 1
ATOM 2481 C CA . GLU A 1 310 ? -9.470 3.320 -3.285 1.00 96.25 310 GLU A CA 1
ATOM 2482 C C . GLU A 1 310 ? -10.105 3.046 -4.641 1.00 96.25 310 GLU A C 1
ATOM 2484 O O . GLU A 1 310 ? -11.176 2.442 -4.703 1.00 96.25 310 GLU A O 1
ATOM 2489 N N . SER A 1 311 ? -9.433 3.429 -5.725 1.00 95.50 311 SER A N 1
ATOM 2490 C CA . SER A 1 311 ? -9.909 3.148 -7.079 1.00 95.50 311 SER A CA 1
ATOM 2491 C C . SER A 1 311 ? -9.963 1.639 -7.354 1.00 95.50 311 SER A C 1
ATOM 2493 O O . SER A 1 311 ? -10.949 1.126 -7.889 1.00 95.50 311 SER A O 1
ATOM 2495 N N . ALA A 1 312 ? -8.960 0.891 -6.889 1.00 96.12 312 ALA A N 1
ATOM 2496 C CA . ALA A 1 312 ? -8.926 -0.559 -7.015 1.00 96.12 312 ALA A CA 1
ATOM 2497 C C . ALA A 1 312 ? -10.055 -1.234 -6.213 1.00 96.12 312 ALA A C 1
ATOM 2499 O O . ALA A 1 312 ? -10.725 -2.137 -6.716 1.00 96.12 312 ALA A O 1
ATOM 2500 N N . LEU A 1 313 ? -10.320 -0.773 -4.986 1.00 96.62 313 LEU A N 1
ATOM 2501 C CA . LEU A 1 313 ? -11.395 -1.282 -4.129 1.00 96.62 313 LEU A CA 1
ATOM 2502 C C . LEU A 1 313 ? -12.790 -0.949 -4.662 1.00 96.62 313 LEU A C 1
ATOM 2504 O O . LEU A 1 313 ? -13.724 -1.686 -4.365 1.00 96.62 313 LEU A O 1
ATOM 2508 N N . GLN A 1 314 ? -12.953 0.119 -5.445 1.00 93.75 314 GLN A N 1
ATOM 2509 C CA . GLN A 1 314 ? -14.229 0.419 -6.104 1.00 93.75 314 GLN A CA 1
ATOM 2510 C C . GLN A 1 314 ? -14.579 -0.614 -7.181 1.00 93.75 314 GLN A C 1
ATOM 2512 O O . GLN A 1 314 ? -15.754 -0.927 -7.359 1.00 93.75 314 GLN A O 1
ATOM 2517 N N . THR A 1 315 ? -13.572 -1.163 -7.864 1.00 91.69 315 THR A N 1
ATOM 2518 C CA . THR A 1 315 ? -13.773 -2.050 -9.023 1.00 91.69 315 THR A CA 1
ATOM 2519 C C . THR A 1 315 ? -13.631 -3.533 -8.662 1.00 91.69 315 THR A C 1
ATOM 2521 O O . THR A 1 315 ? -14.354 -4.377 -9.186 1.00 91.69 315 THR A O 1
ATOM 2524 N N . HIS A 1 316 ? -12.738 -3.867 -7.727 1.00 93.81 316 HIS A N 1
ATOM 2525 C CA . HIS A 1 316 ? -12.357 -5.246 -7.392 1.00 93.81 316 HIS A CA 1
ATOM 2526 C C . HIS A 1 316 ? -12.485 -5.554 -5.891 1.00 93.81 316 HIS A C 1
ATOM 2528 O O . HIS A 1 316 ? -11.680 -6.293 -5.316 1.00 93.81 316 HIS A O 1
ATOM 2534 N N . GLU A 1 317 ? -13.515 -4.999 -5.245 1.00 94.25 317 GLU A N 1
ATOM 2535 C CA . GLU A 1 317 ? -13.722 -5.052 -3.791 1.00 94.25 317 GLU A CA 1
ATOM 2536 C C . GLU A 1 317 ? -13.597 -6.462 -3.196 1.00 94.25 317 GLU A C 1
ATOM 2538 O O . GLU A 1 317 ? -12.849 -6.665 -2.242 1.00 94.25 317 GLU A O 1
ATOM 2543 N N . ALA A 1 318 ? -14.291 -7.446 -3.778 1.00 94.06 318 ALA A N 1
ATOM 2544 C CA . ALA A 1 318 ? -14.374 -8.802 -3.231 1.00 94.06 318 ALA A CA 1
ATOM 2545 C C . ALA A 1 318 ? -13.003 -9.488 -3.087 1.00 94.06 318 ALA A C 1
ATOM 2547 O O . ALA A 1 318 ? -12.805 -10.288 -2.174 1.00 94.06 318 ALA A O 1
ATOM 2548 N N . VAL A 1 319 ? -12.059 -9.162 -3.974 1.00 94.06 319 VAL A N 1
ATOM 2549 C CA . VAL A 1 319 ? -10.712 -9.748 -3.990 1.00 94.06 319 VAL A CA 1
ATOM 2550 C C . VAL A 1 319 ? -9.740 -8.903 -3.169 1.00 94.06 319 VAL A C 1
ATOM 2552 O O . VAL A 1 319 ? -8.924 -9.442 -2.422 1.00 94.06 319 VAL A O 1
ATOM 2555 N N . LEU A 1 320 ? -9.825 -7.575 -3.283 1.00 96.44 320 LEU A N 1
ATOM 2556 C CA . LEU A 1 320 ? -8.816 -6.669 -2.733 1.00 96.44 320 LEU A CA 1
ATOM 2557 C C . LEU A 1 320 ? -9.082 -6.237 -1.295 1.00 96.44 320 LEU A C 1
ATOM 2559 O O . LEU A 1 320 ? -8.126 -6.002 -0.554 1.00 96.44 320 LEU A O 1
ATOM 2563 N N . LEU A 1 321 ? -10.343 -6.156 -0.867 1.00 97.12 321 LEU A N 1
ATOM 2564 C CA . LEU A 1 321 ? -10.680 -5.720 0.488 1.00 97.12 321 LEU A CA 1
ATOM 2565 C C . LEU A 1 321 ? -10.058 -6.624 1.569 1.00 97.12 321 LEU A C 1
ATOM 2567 O O . LEU A 1 321 ? -9.431 -6.080 2.482 1.00 97.12 321 LEU A O 1
ATOM 2571 N N . PRO A 1 322 ? -10.097 -7.971 1.466 1.00 96.56 322 PRO A N 1
ATOM 2572 C CA . PRO A 1 322 ? -9.403 -8.844 2.417 1.00 96.56 322 PRO A CA 1
ATOM 2573 C C . PRO A 1 322 ? -7.887 -8.597 2.472 1.00 96.56 322 PRO A C 1
ATOM 2575 O O . PRO A 1 322 ? -7.286 -8.614 3.551 1.00 96.56 322 PRO A O 1
ATOM 2578 N N . ILE A 1 323 ? -7.262 -8.339 1.317 1.00 95.62 323 ILE A N 1
ATOM 2579 C CA . ILE A 1 323 ? -5.821 -8.072 1.208 1.00 95.62 323 ILE A CA 1
ATOM 2580 C C . ILE A 1 323 ? -5.490 -6.752 1.907 1.00 95.62 323 ILE A C 1
ATOM 2582 O O . ILE A 1 323 ? -4.614 -6.718 2.774 1.00 95.62 323 ILE A O 1
ATOM 2586 N N . TYR A 1 324 ? -6.233 -5.690 1.596 1.00 96.75 324 TYR A N 1
ATOM 2587 C CA . TYR A 1 324 ? -6.019 -4.365 2.168 1.00 96.75 324 TYR A CA 1
ATOM 2588 C C . TYR A 1 324 ? -6.244 -4.343 3.686 1.00 96.75 324 TYR A C 1
ATOM 2590 O O . TYR A 1 324 ? -5.408 -3.848 4.445 1.00 96.75 324 TYR A O 1
ATOM 2598 N N . VAL A 1 325 ? -7.312 -4.988 4.167 1.00 95.81 325 VAL A N 1
ATOM 2599 C CA . VAL A 1 325 ? -7.570 -5.151 5.607 1.00 95.81 325 VAL A CA 1
ATOM 2600 C C . VAL A 1 325 ? -6.451 -5.947 6.285 1.00 95.81 325 VAL A C 1
ATOM 2602 O O . VAL A 1 325 ? -6.039 -5.618 7.401 1.00 95.81 325 VAL A O 1
ATOM 2605 N N . SER A 1 326 ? -5.898 -6.967 5.621 1.00 94.81 326 SER A N 1
ATOM 2606 C CA . SER A 1 326 ? -4.735 -7.690 6.142 1.00 94.81 326 SER A CA 1
ATOM 2607 C C . SER A 1 326 ? -3.484 -6.806 6.228 1.00 94.81 326 SER A C 1
ATOM 2609 O O . SER A 1 326 ? -2.697 -7.008 7.156 1.00 94.81 326 SER A O 1
ATOM 2611 N N . LEU A 1 327 ? -3.274 -5.860 5.306 1.00 95.06 327 LEU A N 1
ATOM 2612 C CA . LEU A 1 327 ? -2.159 -4.905 5.368 1.00 95.06 327 LEU A CA 1
ATOM 2613 C C . LEU A 1 327 ? -2.310 -3.963 6.567 1.00 95.06 327 LEU A C 1
ATOM 2615 O O . LEU A 1 327 ? -1.383 -3.847 7.368 1.00 95.06 327 LEU A O 1
ATOM 2619 N N . LEU A 1 328 ? -3.501 -3.388 6.758 1.00 93.94 328 LEU A N 1
ATOM 2620 C CA . LEU A 1 328 ? -3.817 -2.510 7.893 1.00 93.94 328 LEU A CA 1
ATOM 2621 C C . LEU A 1 328 ? -3.629 -3.204 9.252 1.00 93.94 328 LEU A C 1
ATOM 2623 O O . LEU A 1 328 ? -3.160 -2.597 10.216 1.00 93.94 328 LEU A O 1
ATOM 2627 N N . ARG A 1 329 ? -3.981 -4.494 9.333 1.00 91.50 329 ARG A N 1
ATOM 2628 C CA . ARG A 1 329 ? -3.858 -5.292 10.562 1.00 91.50 329 ARG A CA 1
ATOM 2629 C C . ARG A 1 329 ? -2.428 -5.728 10.863 1.00 91.50 329 ARG A C 1
ATOM 2631 O O . ARG A 1 329 ? -2.018 -5.689 12.018 1.00 91.50 329 ARG A O 1
ATOM 2638 N N . LYS A 1 330 ? -1.704 -6.230 9.858 1.00 91.00 330 LYS A N 1
ATOM 2639 C CA . LYS A 1 330 ? -0.428 -6.940 10.070 1.00 91.00 330 LYS A CA 1
ATOM 2640 C C . LYS A 1 330 ? 0.795 -6.063 9.841 1.00 91.00 330 LYS A C 1
ATOM 2642 O O . LYS A 1 330 ? 1.849 -6.348 10.397 1.00 91.00 330 LYS A O 1
ATOM 2647 N N . THR A 1 331 ? 0.677 -5.048 8.993 1.00 90.50 331 THR A N 1
ATOM 2648 C CA . THR A 1 331 ? 1.813 -4.248 8.526 1.00 90.50 331 THR A CA 1
ATOM 2649 C C . THR A 1 331 ? 1.475 -2.751 8.449 1.00 90.50 331 THR A C 1
ATOM 2651 O O . THR A 1 331 ? 1.683 -2.144 7.400 1.00 90.50 331 THR A O 1
ATOM 2654 N N . PRO A 1 332 ? 0.986 -2.127 9.541 1.00 87.25 332 PRO A N 1
ATOM 2655 C CA . PRO A 1 332 ? 0.556 -0.722 9.537 1.00 87.25 332 PRO A CA 1
ATOM 2656 C C . PRO A 1 332 ? 1.699 0.285 9.311 1.00 87.25 332 PRO A C 1
ATOM 2658 O O . PRO A 1 332 ? 1.451 1.438 8.972 1.00 87.25 332 PRO A O 1
ATOM 2661 N N . ALA A 1 333 ? 2.953 -0.140 9.492 1.00 86.50 333 ALA A N 1
ATOM 2662 C CA . ALA A 1 333 ? 4.133 0.699 9.295 1.00 86.50 333 ALA A CA 1
ATOM 2663 C C . ALA A 1 333 ? 4.596 0.798 7.827 1.00 86.50 333 ALA A C 1
ATOM 2665 O O . ALA A 1 333 ? 5.425 1.654 7.519 1.00 86.50 333 ALA A O 1
ATOM 2666 N N . LEU A 1 334 ? 4.101 -0.074 6.939 1.00 91.25 334 LEU A N 1
ATOM 2667 C CA . LEU A 1 334 ? 4.495 -0.083 5.527 1.00 91.25 334 LEU A CA 1
ATOM 2668 C C . LEU A 1 334 ? 3.802 1.028 4.745 1.00 91.25 334 LEU A C 1
ATOM 2670 O O . LEU A 1 334 ? 2.715 1.482 5.111 1.00 91.25 334 LEU A O 1
ATOM 2674 N N . MET A 1 335 ? 4.416 1.443 3.637 1.00 91.69 335 MET A N 1
ATOM 2675 C CA . MET A 1 335 ? 3.859 2.520 2.822 1.00 91.69 335 MET A CA 1
ATOM 2676 C C . MET A 1 335 ? 2.533 2.180 2.157 1.00 91.69 335 MET A C 1
ATOM 2678 O O . MET A 1 335 ? 1.766 3.102 1.904 1.00 91.69 335 MET A O 1
ATOM 2682 N N . ASP A 1 336 ? 2.221 0.895 1.957 1.00 93.81 336 ASP A N 1
ATOM 2683 C CA . ASP A 1 336 ? 0.945 0.441 1.387 1.00 93.81 336 ASP A CA 1
ATOM 2684 C C . ASP A 1 336 ? -0.282 1.002 2.127 1.00 93.81 336 ASP A C 1
ATOM 2686 O O . ASP A 1 336 ? -1.352 1.158 1.546 1.00 93.81 336 ASP A O 1
ATOM 2690 N N . VAL A 1 337 ? -0.130 1.279 3.425 1.00 94.44 337 VAL A N 1
ATOM 2691 C CA . VAL A 1 337 ? -1.198 1.756 4.316 1.00 94.44 337 VAL A CA 1
ATOM 2692 C C . VAL A 1 337 ? -0.753 2.938 5.181 1.00 94.44 337 VAL A C 1
ATOM 2694 O O . VAL A 1 337 ? -1.418 3.297 6.158 1.00 94.44 337 VAL A O 1
ATOM 2697 N N . SER A 1 338 ? 0.389 3.552 4.861 1.00 91.56 338 SER A N 1
ATOM 2698 C CA . SER A 1 338 ? 0.902 4.674 5.643 1.00 91.56 338 SER A CA 1
ATOM 2699 C C . SER A 1 338 ? -0.036 5.870 5.511 1.00 91.56 338 SER A C 1
ATOM 2701 O O . SER A 1 338 ? -0.522 6.160 4.426 1.00 91.56 338 SER A O 1
ATOM 2703 N N . LEU A 1 339 ? -0.299 6.552 6.630 1.00 92.62 339 LEU A N 1
ATOM 2704 C CA . LEU A 1 339 ? -1.209 7.704 6.701 1.00 92.62 339 LEU A CA 1
ATOM 2705 C C . LEU A 1 339 ? -2.649 7.409 6.232 1.00 92.62 339 LEU A C 1
ATOM 2707 O O . LEU A 1 339 ? -3.434 8.332 6.052 1.00 92.62 339 LEU A O 1
ATOM 2711 N N . ALA A 1 340 ? -3.043 6.134 6.119 1.00 93.75 340 ALA A N 1
ATOM 2712 C CA . ALA A 1 340 ? -4.395 5.750 5.713 1.00 93.75 340 ALA A CA 1
ATOM 2713 C C . ALA A 1 340 ? -5.483 6.373 6.608 1.00 93.75 340 ALA A C 1
ATOM 2715 O O . ALA A 1 340 ? -6.538 6.755 6.114 1.00 93.75 340 ALA A O 1
ATOM 2716 N N . ALA A 1 341 ? -5.208 6.527 7.911 1.00 91.50 341 ALA A N 1
ATOM 2717 C CA . ALA A 1 341 ? -6.106 7.179 8.874 1.00 91.50 341 ALA A CA 1
ATOM 2718 C C . ALA A 1 341 ? -6.469 8.625 8.509 1.00 91.50 341 ALA A C 1
ATOM 2720 O O . ALA A 1 341 ? -7.546 9.083 8.883 1.00 91.50 341 ALA A O 1
ATOM 2721 N N . ASP A 1 342 ? -5.575 9.309 7.798 1.00 92.12 342 ASP A N 1
ATOM 2722 C CA . ASP A 1 342 ? -5.676 10.731 7.487 1.00 92.12 342 ASP A CA 1
ATOM 2723 C C . ASP A 1 342 ? -6.089 10.966 6.018 1.00 92.12 342 ASP A C 1
ATOM 2725 O O . ASP A 1 342 ? -6.573 12.044 5.683 1.00 92.12 342 ASP A O 1
ATOM 2729 N N . LEU A 1 343 ? -5.911 9.963 5.145 1.00 94.94 343 LEU A N 1
ATOM 2730 C CA . LEU A 1 343 ? -6.034 10.104 3.687 1.00 94.94 343 LEU A CA 1
ATOM 2731 C C . LEU A 1 343 ? -7.165 9.286 3.050 1.00 94.94 343 LEU A C 1
ATOM 2733 O O . LEU A 1 343 ? -7.589 9.626 1.948 1.00 94.94 343 LEU A O 1
ATOM 2737 N N . LEU A 1 344 ? -7.650 8.219 3.695 1.00 95.50 344 LEU A N 1
ATOM 2738 C CA . LEU A 1 344 ? -8.741 7.412 3.140 1.00 95.50 344 LEU A CA 1
ATOM 2739 C C . LEU A 1 344 ? -10.091 8.135 3.218 1.00 95.50 344 LEU A C 1
ATOM 2741 O O . LEU A 1 344 ? -10.449 8.739 4.230 1.00 95.50 344 LEU A O 1
ATOM 2745 N N . LEU A 1 345 ? -10.894 7.976 2.171 1.00 95.25 345 LEU A N 1
ATOM 2746 C CA . LEU A 1 345 ? -12.278 8.415 2.094 1.00 95.25 345 LEU A CA 1
ATOM 2747 C C . LEU A 1 345 ? -13.149 7.660 3.099 1.00 95.25 345 LEU A C 1
ATOM 2749 O O . LEU A 1 345 ? -13.053 6.442 3.280 1.00 95.25 345 LEU A O 1
ATOM 2753 N N . THR A 1 346 ? -14.110 8.377 3.680 1.00 95.00 346 THR A N 1
ATOM 2754 C CA . THR A 1 346 ? -15.093 7.837 4.630 1.00 95.00 346 THR A CA 1
ATOM 2755 C C . THR A 1 346 ? -15.858 6.627 4.083 1.00 95.00 346 THR A C 1
ATOM 2757 O O . THR A 1 346 ? -16.183 5.707 4.837 1.00 95.00 346 THR A O 1
ATOM 2760 N N . SER A 1 347 ? -16.119 6.583 2.773 1.00 94.69 347 SER A N 1
ATOM 2761 C CA . SER A 1 347 ? -16.778 5.450 2.113 1.00 94.69 347 SER A CA 1
ATOM 2762 C C . SER A 1 347 ? -15.918 4.183 2.167 1.00 94.69 347 SER A C 1
ATOM 2764 O O . SER A 1 347 ? -16.425 3.114 2.509 1.00 94.69 347 SER A O 1
ATOM 2766 N N . THR A 1 348 ? -14.613 4.300 1.914 1.00 96.31 348 THR A N 1
ATOM 2767 C CA . THR A 1 348 ? -13.638 3.206 2.020 1.00 96.31 348 THR A CA 1
ATOM 2768 C C . THR A 1 348 ? -13.520 2.709 3.461 1.00 96.31 348 THR A C 1
ATOM 2770 O O . THR A 1 348 ? -13.571 1.503 3.709 1.00 96.31 348 THR A O 1
ATOM 2773 N N . ILE A 1 349 ? -13.450 3.622 4.436 1.00 96.44 349 ILE A N 1
ATOM 2774 C CA . ILE A 1 349 ? -13.401 3.268 5.866 1.00 96.44 349 ILE A CA 1
ATOM 2775 C C . ILE A 1 349 ? -14.666 2.508 6.287 1.00 96.44 349 ILE A C 1
ATOM 2777 O O . ILE A 1 349 ? -14.587 1.490 6.977 1.00 96.44 349 ILE A O 1
ATOM 2781 N N . SER A 1 350 ? -15.833 2.951 5.817 1.00 95.19 350 SER A N 1
ATOM 2782 C CA . SER A 1 350 ? -17.114 2.286 6.088 1.00 95.19 350 SER A CA 1
ATOM 2783 C C . SER A 1 350 ? -17.160 0.859 5.527 1.00 95.19 350 SER A C 1
ATOM 2785 O O . SER A 1 350 ? -17.679 -0.051 6.182 1.00 95.19 350 SER A O 1
ATOM 2787 N N . ARG A 1 351 ? -16.571 0.632 4.344 1.00 95.56 351 ARG A N 1
ATOM 2788 C CA . ARG A 1 351 ? -16.428 -0.710 3.748 1.00 95.56 351 ARG A CA 1
ATOM 2789 C C . ARG A 1 351 ? -15.511 -1.603 4.580 1.00 95.56 351 ARG A C 1
ATOM 2791 O O . ARG A 1 351 ? -15.886 -2.731 4.894 1.00 95.56 351 ARG A O 1
ATOM 2798 N N . ILE A 1 352 ? -14.359 -1.082 5.015 1.00 96.38 352 ILE A N 1
ATOM 2799 C CA . ILE A 1 352 ? -13.434 -1.791 5.916 1.00 96.38 352 ILE A CA 1
ATOM 2800 C C . ILE A 1 352 ? -14.157 -2.201 7.203 1.00 96.38 352 ILE A C 1
ATOM 2802 O O . ILE A 1 352 ? -14.083 -3.357 7.613 1.00 96.38 352 ILE A O 1
ATOM 2806 N N . TRP A 1 353 ? -14.897 -1.282 7.824 1.00 96.12 353 TRP A N 1
ATOM 2807 C CA . TRP A 1 353 ? -15.662 -1.573 9.036 1.00 96.12 353 TRP A CA 1
ATOM 2808 C C . TRP A 1 353 ? -16.704 -2.676 8.830 1.00 96.12 353 TRP A C 1
ATOM 2810 O O . TRP A 1 353 ? -16.767 -3.629 9.606 1.00 96.12 353 TRP A O 1
ATOM 2820 N N . THR A 1 354 ? -17.476 -2.584 7.748 1.00 95.06 354 THR A N 1
ATOM 2821 C CA . THR A 1 354 ? -18.492 -3.584 7.397 1.00 95.06 354 THR A CA 1
ATOM 2822 C C . THR A 1 354 ? -17.867 -4.962 7.181 1.00 95.06 354 THR A C 1
ATOM 2824 O O . THR A 1 354 ? -18.379 -5.960 7.691 1.00 95.06 354 THR A O 1
ATOM 2827 N N . TYR A 1 355 ? -16.716 -5.021 6.504 1.00 95.81 355 TYR A N 1
ATOM 2828 C CA . TYR A 1 355 ? -15.957 -6.255 6.318 1.00 95.81 355 TYR A CA 1
ATOM 2829 C C . TYR A 1 355 ? -15.529 -6.881 7.654 1.00 95.81 355 TYR A C 1
ATOM 2831 O O . TYR A 1 355 ? -15.738 -8.075 7.865 1.00 95.81 355 TYR A O 1
ATOM 2839 N N . LEU A 1 356 ? -14.989 -6.083 8.583 1.00 95.12 356 LEU A N 1
ATOM 2840 C CA . LEU A 1 356 ? -14.574 -6.557 9.911 1.00 95.12 356 LEU A CA 1
ATOM 2841 C C . LEU A 1 356 ? -15.755 -7.137 10.706 1.00 95.12 356 LEU A C 1
ATOM 2843 O O . LEU A 1 356 ? -15.637 -8.194 11.332 1.00 95.12 356 LEU A O 1
ATOM 2847 N N . LEU A 1 357 ? -16.912 -6.471 10.660 1.00 93.56 357 LEU A N 1
ATOM 2848 C CA . LEU A 1 357 ? -18.128 -6.955 11.311 1.00 93.56 357 LEU A CA 1
ATOM 2849 C C . LEU A 1 357 ? -18.611 -8.276 10.705 1.00 93.56 357 LEU A C 1
ATOM 2851 O O . LEU A 1 357 ? -18.930 -9.205 11.451 1.00 93.56 357 LEU A O 1
ATOM 2855 N N . HIS A 1 358 ? -18.611 -8.386 9.376 1.00 93.50 358 HIS A N 1
ATOM 2856 C CA . HIS A 1 358 ? -19.024 -9.601 8.678 1.00 93.50 358 HIS A CA 1
ATOM 2857 C C . HIS A 1 358 ? -18.087 -10.783 8.973 1.00 93.50 358 HIS A C 1
ATOM 2859 O O . HIS A 1 358 ? -18.551 -11.875 9.303 1.00 93.50 358 HIS A O 1
ATOM 2865 N N . GLU A 1 359 ? -16.770 -10.561 8.934 1.00 92.56 359 GLU A N 1
ATOM 2866 C CA . GLU A 1 359 ? -15.753 -11.573 9.247 1.00 92.56 359 GLU A CA 1
ATOM 2867 C C . GLU A 1 359 ? -15.911 -12.120 10.678 1.00 92.56 359 GLU A C 1
ATOM 2869 O O . GLU A 1 359 ? -15.831 -13.330 10.895 1.00 92.56 359 GLU A O 1
ATOM 2874 N N . SER A 1 360 ? -16.218 -11.247 11.646 1.00 91.81 360 SER A N 1
ATOM 2875 C CA . SER A 1 360 ? -16.411 -11.640 13.051 1.00 91.81 360 SER A CA 1
ATOM 2876 C C . SER A 1 360 ? -17.750 -12.328 13.346 1.00 91.81 360 SER A C 1
ATOM 2878 O O . SER A 1 360 ? -17.924 -12.912 14.420 1.00 91.81 360 SER A O 1
ATOM 2880 N N . LYS A 1 361 ? -18.733 -12.230 12.437 1.00 89.69 361 LYS A N 1
ATOM 2881 C CA . LYS A 1 361 ? -20.123 -12.683 12.651 1.00 89.69 361 LYS A CA 1
ATOM 2882 C C . LYS A 1 361 ? -20.731 -12.152 13.962 1.00 89.69 361 LYS A C 1
ATOM 2884 O O . LYS A 1 361 ? -21.489 -12.855 14.627 1.00 89.69 361 LYS A O 1
ATOM 2889 N N . GLY A 1 362 ? -20.334 -10.945 14.377 1.00 81.69 362 GLY A N 1
ATOM 2890 C CA . GLY A 1 362 ? -20.797 -10.287 15.605 1.00 81.69 362 GLY A CA 1
ATOM 2891 C C . GLY A 1 362 ? -20.252 -10.860 16.922 1.00 81.69 362 GLY A C 1
ATOM 2892 O O . GLY A 1 362 ? -20.651 -10.393 17.991 1.00 81.69 362 GLY A O 1
ATOM 2893 N N . LYS A 1 363 ? -19.348 -11.848 16.871 1.00 86.81 363 LYS A N 1
ATOM 2894 C CA . LYS A 1 363 ? -18.799 -12.525 18.061 1.00 86.81 363 LYS A CA 1
ATOM 2895 C C . LYS A 1 363 ? -17.607 -11.799 18.676 1.00 86.81 363 LYS A C 1
ATOM 2897 O O . LYS A 1 363 ? -17.358 -11.928 19.878 1.00 86.81 363 LYS A O 1
ATOM 2902 N N . ASP A 1 364 ? -16.880 -11.053 17.855 1.00 94.00 364 ASP A N 1
ATOM 2903 C CA . ASP A 1 364 ? -15.685 -10.346 18.288 1.00 94.00 364 ASP A CA 1
ATOM 2904 C C . ASP A 1 364 ? -16.020 -8.920 18.732 1.00 94.00 364 ASP A C 1
ATOM 2906 O O . ASP A 1 364 ? -16.929 -8.263 18.218 1.00 94.00 364 ASP A O 1
ATOM 2910 N N . PHE A 1 365 ? -15.257 -8.435 19.702 1.00 94.38 365 PHE A N 1
ATOM 2911 C CA . PHE A 1 365 ? -15.220 -7.042 20.105 1.00 94.38 365 PHE A CA 1
ATOM 2912 C C . PHE A 1 365 ? -13.840 -6.489 19.777 1.00 94.38 365 PHE A C 1
ATOM 2914 O O . PHE A 1 365 ? -12.829 -6.921 20.339 1.00 94.38 365 PHE A O 1
ATOM 2921 N N . PHE A 1 366 ? -13.803 -5.546 18.843 1.00 95.12 366 PHE A N 1
ATOM 2922 C CA . PHE A 1 366 ? -12.566 -4.930 18.395 1.00 95.12 366 PHE A CA 1
ATOM 2923 C C . PHE A 1 366 ? -12.080 -3.891 19.405 1.00 95.12 366 PHE A C 1
ATOM 2925 O O . PHE A 1 366 ? -12.854 -3.039 19.828 1.00 95.12 366 PHE A O 1
ATOM 2932 N N . TYR A 1 367 ? -10.801 -3.943 19.774 1.00 94.50 367 TYR A N 1
ATOM 2933 C CA . TYR A 1 367 ? -10.209 -3.015 20.739 1.00 94.50 367 TYR A CA 1
ATOM 2934 C C . TYR A 1 367 ? -8.808 -2.560 20.309 1.00 94.50 367 TYR A C 1
ATOM 2936 O O . TYR A 1 367 ? -8.117 -3.261 19.566 1.00 94.50 367 TYR A O 1
ATOM 2944 N N . CYS A 1 368 ? -8.390 -1.377 20.762 1.00 93.94 368 CYS A N 1
ATOM 2945 C CA . CYS A 1 368 ? -7.076 -0.814 20.451 1.00 93.94 368 CYS A CA 1
ATOM 2946 C C . CYS A 1 368 ? -5.961 -1.608 21.140 1.00 93.94 368 CYS A C 1
ATOM 2948 O O . CYS A 1 368 ? -6.057 -1.909 22.324 1.00 93.94 368 CYS A O 1
ATOM 2950 N N . GLU A 1 369 ? -4.851 -1.875 20.457 1.00 90.94 369 GLU A N 1
ATOM 2951 C CA . GLU A 1 369 ? -3.683 -2.514 21.077 1.00 90.94 369 GLU A CA 1
ATOM 2952 C C . GLU A 1 369 ? -3.089 -1.747 22.266 1.00 90.94 369 GLU A C 1
ATOM 2954 O O . GLU A 1 369 ? -2.426 -2.354 23.100 1.00 90.94 369 GLU A O 1
ATOM 2959 N N . ALA A 1 370 ? -3.335 -0.436 22.350 1.00 89.38 370 ALA A N 1
ATOM 2960 C CA . ALA A 1 370 ? -2.901 0.398 23.467 1.00 89.38 370 ALA A CA 1
ATOM 2961 C C . ALA A 1 370 ? -3.760 0.212 24.735 1.00 89.38 370 ALA A C 1
ATOM 2963 O O . ALA A 1 370 ? -3.413 0.749 25.785 1.00 89.38 370 ALA A O 1
ATOM 2964 N N . SER A 1 371 ? -4.878 -0.515 24.650 1.00 89.44 371 SER A N 1
ATOM 2965 C CA . SER A 1 371 ? -5.729 -0.827 25.800 1.00 89.44 371 SER A CA 1
ATOM 2966 C C . SER A 1 371 ? -5.048 -1.790 26.771 1.00 89.44 371 SER A C 1
ATOM 2968 O O . SER A 1 371 ? -4.373 -2.743 26.375 1.00 89.44 371 SER A O 1
ATOM 2970 N N . GLY A 1 372 ? -5.273 -1.561 28.065 1.00 87.44 372 GLY A N 1
ATOM 2971 C CA . GLY A 1 372 ? -4.706 -2.376 29.137 1.00 87.44 372 GLY A CA 1
ATOM 2972 C C . GLY A 1 372 ? -5.427 -3.713 29.343 1.00 87.44 372 GLY A C 1
ATOM 2973 O O . GLY A 1 372 ? -6.502 -3.969 28.800 1.00 87.44 372 GLY A O 1
ATOM 2974 N N . ALA A 1 373 ? -4.862 -4.563 30.208 1.00 88.06 373 ALA A N 1
ATOM 2975 C CA . ALA A 1 373 ? -5.455 -5.855 30.573 1.00 88.06 373 ALA A CA 1
ATOM 2976 C C . ALA A 1 373 ? -6.872 -5.727 31.170 1.00 88.06 373 ALA A C 1
ATOM 2978 O O . ALA A 1 373 ? -7.708 -6.607 30.974 1.00 88.06 373 ALA A O 1
ATOM 2979 N N . GLN A 1 374 ? -7.153 -4.612 31.852 1.00 85.25 374 GLN A N 1
ATOM 2980 C CA . GLN A 1 374 ? -8.467 -4.319 32.421 1.00 85.25 374 GLN A CA 1
ATOM 2981 C C . GLN A 1 374 ? -9.561 -4.225 31.346 1.00 85.25 374 GLN A C 1
ATOM 2983 O O . GLN A 1 374 ? -10.628 -4.807 31.527 1.00 85.25 374 GLN A O 1
ATOM 2988 N N . ASP A 1 375 ? -9.288 -3.574 30.211 1.00 87.00 375 ASP A N 1
ATOM 2989 C CA . ASP A 1 375 ? -10.246 -3.467 29.102 1.00 87.00 375 ASP A CA 1
ATOM 2990 C C . ASP A 1 375 ? -10.531 -4.842 28.490 1.00 87.00 375 ASP A C 1
ATOM 2992 O O . ASP A 1 375 ? -11.675 -5.185 28.205 1.00 87.00 375 ASP A O 1
ATOM 2996 N N . VAL A 1 376 ? -9.494 -5.669 28.325 1.00 90.56 376 VAL A N 1
ATOM 2997 C CA . VAL A 1 376 ? -9.628 -7.026 27.773 1.00 90.56 376 VAL A CA 1
ATOM 2998 C C . VAL A 1 376 ? -10.474 -7.914 28.687 1.00 90.56 376 VAL A C 1
ATOM 3000 O O . VAL A 1 376 ? -11.319 -8.671 28.199 1.00 90.56 376 VAL A O 1
ATOM 3003 N N . ASN A 1 377 ? -10.277 -7.809 30.003 1.00 87.44 377 ASN A N 1
ATOM 3004 C CA . ASN A 1 377 ? -11.096 -8.521 30.981 1.00 87.44 377 ASN A CA 1
ATOM 3005 C C . ASN A 1 377 ? -12.536 -8.003 30.972 1.00 87.44 377 ASN A C 1
ATOM 3007 O O . ASN A 1 377 ? -13.452 -8.814 30.895 1.00 87.44 377 ASN A O 1
ATOM 3011 N N . MET A 1 378 ? -12.750 -6.683 30.916 1.00 85.31 378 MET A N 1
ATOM 3012 C CA . MET A 1 378 ? -14.086 -6.089 30.778 1.00 85.31 378 MET A CA 1
ATOM 3013 C C . MET A 1 378 ? -14.812 -6.610 29.528 1.00 85.31 378 MET A C 1
ATOM 3015 O O . MET A 1 378 ? -15.978 -6.996 29.591 1.00 85.31 378 MET A O 1
ATOM 3019 N N . ILE A 1 379 ? -14.126 -6.704 28.389 1.00 89.88 379 ILE A N 1
ATOM 3020 C CA . ILE A 1 379 ? -14.710 -7.241 27.154 1.00 89.88 379 ILE A CA 1
ATOM 3021 C C . ILE A 1 379 ? -15.165 -8.698 27.333 1.00 89.88 379 ILE A C 1
ATOM 3023 O O . ILE A 1 379 ? -16.272 -9.065 26.930 1.00 89.88 379 ILE A O 1
ATOM 3027 N N . ARG A 1 380 ? -14.324 -9.535 27.946 1.00 89.19 380 ARG A N 1
ATOM 3028 C CA . ARG A 1 380 ? -14.591 -10.971 28.093 1.00 89.19 380 ARG A CA 1
ATOM 3029 C C . ARG A 1 380 ? -15.629 -11.268 29.174 1.00 89.19 380 ARG A C 1
ATOM 3031 O O . ARG A 1 380 ? -16.531 -12.075 28.961 1.00 89.19 380 ARG A O 1
ATOM 3038 N N . GLU A 1 381 ? -15.469 -10.659 30.341 1.00 83.62 381 GLU A N 1
ATOM 3039 C CA . GLU A 1 381 ? -16.207 -10.996 31.558 1.00 83.62 381 GLU A CA 1
ATOM 3040 C C . GLU A 1 381 ? -17.489 -10.183 31.696 1.00 83.62 381 GLU A C 1
ATOM 3042 O O . GLU A 1 381 ? -18.492 -10.731 32.146 1.00 83.62 381 GLU A O 1
ATOM 3047 N N . THR A 1 382 ? -17.477 -8.918 31.264 1.00 82.50 382 THR A N 1
ATOM 3048 C CA . THR A 1 382 ? -18.596 -7.980 31.412 1.00 82.50 382 THR A CA 1
ATOM 3049 C C . THR A 1 382 ? -19.429 -7.881 30.132 1.00 82.50 382 THR A C 1
ATOM 3051 O O . THR A 1 382 ? -20.641 -8.095 30.172 1.00 82.50 382 THR A O 1
ATOM 3054 N N . ILE A 1 383 ? -18.798 -7.591 28.987 1.00 85.44 383 ILE A N 1
ATOM 3055 C CA . ILE A 1 383 ? -19.488 -7.444 27.687 1.00 85.44 383 ILE A CA 1
ATOM 3056 C C . ILE A 1 383 ? -19.862 -8.814 27.097 1.00 85.44 383 ILE A C 1
ATOM 3058 O O . ILE A 1 383 ? -20.850 -8.926 26.379 1.00 85.44 383 ILE A O 1
ATOM 3062 N N . GLY A 1 384 ? -19.102 -9.868 27.408 1.00 84.75 384 GLY A N 1
ATOM 3063 C CA . GLY A 1 384 ? -19.396 -11.233 26.960 1.00 84.75 384 GLY A CA 1
ATOM 3064 C C . GLY A 1 384 ? -19.011 -11.517 25.504 1.00 84.75 384 GLY A C 1
ATOM 3065 O O . GLY A 1 384 ? -19.524 -12.462 24.909 1.00 84.75 384 GLY A O 1
ATOM 3066 N N . LYS A 1 385 ? -18.103 -10.723 24.922 1.00 89.56 385 LYS A N 1
ATOM 3067 C CA . LYS A 1 385 ? -17.592 -10.913 23.554 1.00 89.56 385 LYS A CA 1
ATOM 3068 C C . LYS A 1 385 ? -16.138 -11.368 23.548 1.00 89.56 385 LYS A C 1
ATOM 3070 O O . LYS A 1 385 ? -15.412 -11.233 24.534 1.00 89.56 385 LYS A O 1
ATOM 3075 N N . LYS A 1 386 ? -15.685 -11.906 22.414 1.00 92.88 386 LYS A N 1
ATOM 3076 C CA . LYS A 1 386 ? -14.281 -12.286 22.239 1.00 92.88 386 LYS A CA 1
ATOM 3077 C C . LYS A 1 386 ? -13.438 -11.035 21.941 1.00 92.88 386 LYS A C 1
ATOM 3079 O O . LYS A 1 386 ? -13.689 -10.382 20.933 1.00 92.88 386 LYS A O 1
ATOM 3084 N N . PRO A 1 387 ? -12.431 -10.688 22.760 1.00 94.56 387 PRO A N 1
ATOM 3085 C CA . PRO A 1 387 ? -11.585 -9.532 22.484 1.00 94.56 387 PRO A CA 1
ATOM 3086 C C . PRO A 1 387 ? -10.716 -9.781 21.243 1.00 94.56 387 PRO A C 1
ATOM 3088 O O . PRO A 1 387 ? -9.977 -10.766 21.183 1.00 94.56 387 PRO A O 1
ATOM 3091 N N . MET A 1 388 ? -10.781 -8.872 20.269 1.00 94.50 388 MET A N 1
ATOM 3092 C CA . MET A 1 388 ? -9.993 -8.902 19.037 1.00 94.50 388 MET A CA 1
ATOM 3093 C C . MET A 1 388 ? -9.169 -7.619 18.899 1.00 94.50 388 MET A C 1
ATOM 3095 O O . MET A 1 388 ? -9.699 -6.522 18.738 1.00 94.50 388 MET A O 1
ATOM 3099 N N . LYS A 1 389 ? -7.848 -7.764 18.976 1.00 93.88 389 LYS A N 1
ATOM 3100 C CA . LYS A 1 389 ? -6.908 -6.642 18.964 1.00 93.88 389 LYS A CA 1
ATOM 3101 C C . LYS A 1 389 ? -6.790 -6.011 17.573 1.00 93.88 389 LYS A C 1
ATOM 3103 O O . LYS A 1 389 ? -6.608 -6.730 16.590 1.00 93.88 389 LYS A O 1
ATOM 3108 N N . LEU A 1 390 ? -6.814 -4.682 17.513 1.00 93.88 390 LEU A N 1
ATOM 3109 C CA . LEU A 1 390 ? -6.504 -3.868 16.336 1.00 93.88 390 LEU A CA 1
ATOM 3110 C C . LEU A 1 390 ? -5.221 -3.058 16.561 1.00 93.88 390 LEU A C 1
ATOM 3112 O O . LEU A 1 390 ? -4.968 -2.610 17.679 1.00 93.88 390 LEU A O 1
ATOM 3116 N N . SER A 1 391 ? -4.445 -2.833 15.497 1.00 91.69 391 SER A N 1
ATOM 3117 C CA . SER A 1 391 ? -3.315 -1.893 15.522 1.00 91.69 391 SER A CA 1
ATOM 3118 C C . SER A 1 391 ? -3.791 -0.475 15.845 1.00 91.69 391 SER A C 1
ATOM 3120 O O . SER A 1 391 ? -4.946 -0.119 15.578 1.00 91.69 391 SER A O 1
ATOM 3122 N N . ARG A 1 392 ? -2.908 0.361 16.400 1.00 90.81 392 ARG A N 1
ATOM 3123 C CA . ARG A 1 392 ? -3.234 1.754 16.734 1.00 90.81 392 ARG A CA 1
ATOM 3124 C C . ARG A 1 392 ? -3.677 2.555 15.507 1.00 90.81 392 ARG A C 1
ATOM 3126 O O . ARG A 1 392 ? -4.567 3.399 15.610 1.00 90.81 392 ARG A O 1
ATOM 3133 N N . GLU A 1 393 ? -3.080 2.292 14.350 1.00 89.88 393 GLU A N 1
ATOM 3134 C CA . GLU A 1 393 ? -3.394 2.933 13.071 1.00 89.88 393 GLU A CA 1
ATOM 3135 C C . GLU A 1 393 ? -4.797 2.559 12.596 1.00 89.88 393 GLU A C 1
ATOM 3137 O O . GLU A 1 393 ? -5.587 3.448 12.282 1.00 89.88 393 GLU A O 1
ATOM 3142 N N . LEU A 1 394 ? -5.138 1.266 12.608 1.00 93.94 394 LEU A N 1
ATOM 3143 C CA . LEU A 1 394 ? -6.463 0.794 12.207 1.00 93.94 394 LEU A CA 1
ATOM 3144 C C . LEU A 1 394 ? -7.544 1.252 13.193 1.00 93.94 394 LEU A C 1
ATOM 3146 O O . LEU A 1 394 ? -8.631 1.643 12.779 1.00 93.94 394 LEU A O 1
ATOM 3150 N N . TRP A 1 395 ? -7.247 1.265 14.494 1.00 94.69 395 TRP A N 1
ATOM 3151 C CA . TRP A 1 395 ? -8.157 1.821 15.495 1.00 94.69 395 TRP A CA 1
ATOM 3152 C C . TRP A 1 395 ? -8.446 3.304 15.239 1.00 94.69 395 TRP A C 1
ATOM 3154 O O . TRP A 1 395 ? -9.607 3.708 15.225 1.00 94.69 395 TRP A O 1
ATOM 3164 N N . ARG A 1 396 ? -7.407 4.115 14.997 1.00 93.44 396 ARG A N 1
ATOM 3165 C CA . ARG A 1 396 ? -7.550 5.547 14.692 1.00 93.44 396 ARG A CA 1
ATOM 3166 C C . ARG A 1 396 ? -8.356 5.776 13.413 1.00 93.44 396 ARG A C 1
ATOM 3168 O O . ARG A 1 396 ? -9.259 6.606 13.426 1.00 93.44 396 ARG A O 1
ATOM 3175 N N . LEU A 1 397 ? -8.058 5.011 12.359 1.00 94.56 397 LEU A N 1
ATOM 3176 C CA . LEU A 1 397 ? -8.788 5.032 11.090 1.00 94.56 397 LEU A CA 1
ATOM 3177 C C . LEU A 1 397 ? -10.286 4.791 11.307 1.00 94.56 397 LEU A C 1
ATOM 3179 O O . LEU A 1 397 ? -11.109 5.541 10.803 1.00 94.56 397 LEU A O 1
ATOM 3183 N N . LEU A 1 398 ? -10.653 3.760 12.071 1.00 95.69 398 LEU A N 1
ATOM 3184 C CA . LEU A 1 398 ? -12.059 3.435 12.311 1.00 95.69 398 LEU A CA 1
ATOM 3185 C C . LEU A 1 398 ? -12.729 4.458 13.236 1.00 95.69 398 LEU A C 1
ATOM 3187 O O . LEU A 1 398 ? -13.882 4.825 13.014 1.00 95.69 398 LEU A O 1
ATOM 3191 N N . ARG A 1 399 ? -12.027 4.955 14.259 1.00 94.06 399 ARG A N 1
ATOM 3192 C CA . ARG A 1 399 ? -12.587 5.918 15.221 1.00 94.06 399 ARG A CA 1
ATOM 3193 C C . ARG A 1 399 ? -12.970 7.262 14.612 1.00 94.06 399 ARG A C 1
ATOM 3195 O O . ARG A 1 399 ? -13.792 7.947 15.208 1.00 94.06 399 ARG A O 1
ATOM 3202 N N . SER A 1 400 ? -12.396 7.647 13.474 1.00 88.00 400 SER A N 1
ATOM 3203 C CA . SER A 1 400 ? -12.704 8.936 12.845 1.00 88.00 400 SER A CA 1
ATOM 3204 C C . SER A 1 400 ? -14.123 9.001 12.273 1.00 88.00 400 SER A C 1
ATOM 3206 O O . SER A 1 400 ? -14.699 10.082 12.201 1.00 88.00 400 SER A O 1
ATOM 3208 N N . THR A 1 401 ? -14.687 7.865 11.854 1.00 88.50 401 THR A N 1
ATOM 3209 C CA . THR A 1 401 ? -15.899 7.850 11.013 1.00 88.50 401 THR A CA 1
ATOM 3210 C C . THR A 1 401 ? -16.885 6.723 11.316 1.00 88.50 401 THR A C 1
ATOM 3212 O O . THR A 1 401 ? -18.019 6.765 10.845 1.00 88.50 401 THR A O 1
ATOM 3215 N N . THR A 1 402 ? -16.497 5.713 12.096 1.00 92.88 402 THR A N 1
ATOM 3216 C CA . THR A 1 402 ? -17.324 4.523 12.358 1.00 92.88 402 THR A CA 1
ATOM 3217 C C . THR A 1 402 ? -17.859 4.526 13.792 1.00 92.88 402 THR A C 1
ATOM 3219 O O . THR A 1 402 ? -17.272 5.164 14.668 1.00 92.88 402 THR A O 1
ATOM 3222 N N . PRO A 1 403 ? -18.934 3.770 14.092 1.00 92.06 403 PRO A N 1
ATOM 3223 C CA . PRO A 1 403 ? -19.485 3.677 15.443 1.00 92.06 403 PRO A CA 1
ATOM 3224 C C . PRO A 1 403 ? -18.668 2.765 16.380 1.00 92.06 403 PRO A C 1
ATOM 3226 O O . PRO A 1 403 ? -19.210 2.290 17.376 1.00 92.06 403 PRO A O 1
ATOM 3229 N N . ILE A 1 404 ? -17.400 2.465 16.072 1.00 94.06 404 ILE A N 1
ATOM 3230 C CA . ILE A 1 404 ? -16.547 1.635 16.932 1.00 94.06 404 ILE A CA 1
ATOM 3231 C C . ILE A 1 404 ? -16.379 2.289 18.312 1.00 94.06 404 ILE A C 1
ATOM 3233 O O . ILE A 1 404 ? -16.110 3.487 18.407 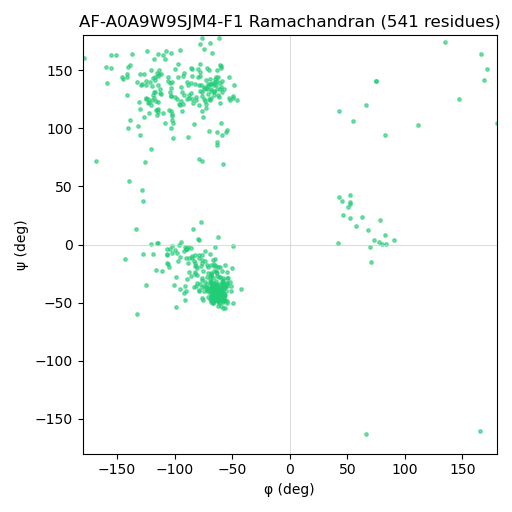1.00 94.06 404 ILE A O 1
ATOM 3237 N N . ARG A 1 405 ? -16.521 1.505 19.386 1.00 91.88 405 ARG A N 1
ATOM 3238 C CA . ARG A 1 405 ? -16.498 1.977 20.781 1.00 91.88 405 ARG A CA 1
ATOM 3239 C C . ARG A 1 405 ? -15.390 1.319 21.587 1.00 91.88 405 ARG A C 1
ATOM 3241 O O . ARG A 1 405 ? -15.030 0.173 21.327 1.00 91.88 405 ARG A O 1
ATOM 3248 N N . SER A 1 406 ? -14.870 2.029 22.585 1.00 92.19 406 SER A N 1
ATOM 3249 C CA . SER A 1 406 ? -14.062 1.414 23.642 1.00 92.19 406 SER A CA 1
ATOM 3250 C C . SER A 1 406 ? -14.920 0.493 24.521 1.00 92.19 406 SER A C 1
ATOM 3252 O O . SER A 1 406 ? -16.150 0.565 24.498 1.00 92.19 406 SER A O 1
ATOM 3254 N N . ALA A 1 407 ? -14.286 -0.366 25.324 1.00 89.31 407 ALA A N 1
ATOM 3255 C CA . ALA A 1 407 ? -15.007 -1.253 26.241 1.00 89.31 407 ALA A CA 1
ATOM 3256 C C . ALA A 1 407 ? -15.888 -0.463 27.230 1.00 89.31 407 ALA A C 1
ATOM 3258 O O . ALA A 1 407 ? -17.058 -0.788 27.419 1.00 89.31 407 ALA A O 1
ATOM 3259 N N . ALA A 1 408 ? -15.351 0.623 27.794 1.00 83.88 408 ALA A N 1
ATOM 3260 C CA . ALA A 1 408 ? -16.085 1.513 28.688 1.00 83.88 408 ALA A CA 1
ATOM 3261 C C . ALA A 1 408 ? -17.258 2.225 27.989 1.00 83.88 408 ALA A C 1
ATOM 3263 O O . ALA A 1 408 ? -18.343 2.326 28.559 1.00 83.88 408 ALA A O 1
ATOM 3264 N N . GLU A 1 409 ? -17.066 2.692 26.751 1.00 87.94 409 GLU A N 1
ATOM 3265 C CA . GLU A 1 409 ? -18.128 3.328 25.959 1.00 87.94 409 GLU A CA 1
ATOM 3266 C C . GLU A 1 409 ? -19.250 2.341 25.608 1.00 87.94 409 GLU A C 1
ATOM 3268 O O . GLU A 1 409 ? -20.424 2.690 25.714 1.00 87.94 409 GLU A O 1
ATOM 3273 N N . GLU A 1 410 ? -18.912 1.106 25.222 1.00 87.81 410 GLU A N 1
ATOM 3274 C CA . GLU A 1 410 ? -19.907 0.066 24.941 1.00 87.81 410 GLU A CA 1
ATOM 3275 C C . GLU A 1 410 ? -20.677 -0.318 26.205 1.00 87.81 410 GLU A C 1
ATOM 3277 O O . GLU A 1 410 ? -21.903 -0.406 26.178 1.00 87.81 410 GLU A O 1
ATOM 3282 N N . LEU A 1 411 ? -19.982 -0.493 27.332 1.00 81.00 411 LEU A N 1
ATOM 3283 C CA . LEU A 1 411 ? -20.623 -0.790 28.608 1.00 81.00 411 LEU A CA 1
ATOM 3284 C C . LEU A 1 411 ? -21.575 0.337 29.032 1.00 81.00 411 LEU A C 1
ATOM 3286 O O . LEU A 1 411 ? -22.709 0.074 29.432 1.00 81.00 411 LEU A O 1
ATOM 3290 N N . SER A 1 412 ? -21.137 1.591 28.890 1.00 78.06 412 SER A N 1
ATOM 3291 C CA . SER A 1 412 ? -21.972 2.765 29.146 1.00 78.06 412 SER A CA 1
ATOM 3292 C C . SER A 1 412 ? -23.215 2.772 28.252 1.00 78.06 412 SER A C 1
ATOM 3294 O O . SER A 1 412 ? -24.313 2.998 28.751 1.00 78.06 412 SER A O 1
ATOM 3296 N N . MET A 1 413 ? -23.075 2.437 26.967 1.00 81.06 413 MET A N 1
ATOM 3297 C CA . MET A 1 413 ? -24.185 2.336 26.013 1.00 81.06 413 MET A CA 1
ATOM 3298 C C . MET A 1 413 ? -25.180 1.218 26.347 1.00 81.06 413 MET A C 1
ATOM 3300 O O . MET A 1 413 ? -26.387 1.463 26.352 1.00 81.06 413 MET A O 1
ATOM 3304 N N . LEU A 1 414 ? -24.696 0.009 26.651 1.00 77.00 414 LEU A N 1
ATOM 3305 C CA . LEU A 1 414 ? -25.543 -1.128 27.032 1.00 77.00 414 LEU A CA 1
ATOM 3306 C C . LEU A 1 414 ? -26.380 -0.794 28.269 1.00 77.00 414 LEU A C 1
ATOM 3308 O O . LEU A 1 414 ? -27.574 -1.080 28.312 1.00 77.00 414 LEU A O 1
ATOM 3312 N N . PHE A 1 415 ? -25.774 -0.121 29.249 1.00 72.44 415 PHE A N 1
ATOM 3313 C CA . PHE A 1 415 ? -26.474 0.288 30.461 1.00 72.44 415 PHE A CA 1
ATOM 3314 C C . PHE A 1 415 ? -27.342 1.514 30.259 1.00 72.44 415 PHE A C 1
ATOM 3316 O O . PHE A 1 415 ? -28.403 1.591 30.869 1.00 72.44 415 PHE A O 1
ATOM 3323 N N . HIS A 1 416 ? -26.952 2.466 29.413 1.00 71.50 416 HIS A N 1
ATOM 3324 C CA . HIS A 1 416 ? -27.784 3.621 29.089 1.00 71.50 416 HIS A CA 1
ATOM 3325 C C . HIS A 1 416 ? -29.135 3.167 28.525 1.00 71.50 416 HIS A C 1
ATOM 3327 O O . HIS A 1 416 ? -30.170 3.601 29.032 1.00 71.50 416 HIS A O 1
ATOM 3333 N N . ASN A 1 417 ? -29.110 2.205 27.600 1.00 73.81 417 ASN A N 1
ATOM 3334 C CA . ASN A 1 417 ? -30.298 1.668 26.937 1.00 73.81 417 ASN A CA 1
ATOM 3335 C C . ASN A 1 417 ? -31.047 0.594 27.744 1.00 73.81 417 ASN A C 1
ATOM 3337 O O . ASN A 1 417 ? -32.141 0.205 27.347 1.00 73.81 417 ASN A O 1
ATOM 3341 N N . ALA A 1 418 ? -30.487 0.108 28.856 1.00 78.44 418 ALA A N 1
ATOM 3342 C CA . ALA A 1 418 ? -31.153 -0.884 29.695 1.00 78.44 418 ALA A CA 1
ATOM 3343 C C . ALA A 1 418 ? -32.422 -0.303 30.344 1.00 78.44 418 ALA A C 1
ATOM 3345 O O . ALA A 1 418 ? -32.373 0.767 30.977 1.00 78.44 418 ALA A O 1
ATOM 3346 N N . GLU A 1 419 ? -33.536 -1.025 30.194 1.00 81.12 419 GLU A N 1
ATOM 3347 C CA . GLU A 1 419 ? -34.850 -0.639 30.705 1.00 81.12 419 GLU A CA 1
ATOM 3348 C C . GLU A 1 419 ? -34.860 -0.618 32.233 1.00 81.12 419 GLU A C 1
ATOM 3350 O O . GLU A 1 419 ? -34.429 -1.561 32.902 1.00 81.12 419 GLU A O 1
ATOM 3355 N N . VAL A 1 420 ? -35.367 0.481 32.795 1.00 85.94 420 VAL A N 1
ATOM 3356 C CA . VAL A 1 420 ? -35.542 0.606 34.241 1.00 85.94 420 VAL A CA 1
ATOM 3357 C C . VAL A 1 420 ? -36.712 -0.270 34.661 1.00 85.94 420 VAL A C 1
ATOM 3359 O O . VAL A 1 420 ? -37.841 -0.085 34.214 1.00 85.94 420 VAL A O 1
ATOM 3362 N N . CYS A 1 421 ? -36.439 -1.212 35.553 1.00 85.69 421 CYS A N 1
ATOM 3363 C CA . CYS A 1 421 ? -37.424 -2.138 36.077 1.00 85.69 421 CYS A CA 1
ATOM 3364 C C . CYS A 1 421 ? -37.924 -1.685 37.450 1.00 85.69 421 CYS A C 1
ATOM 3366 O O . CYS A 1 421 ? -37.207 -1.062 38.243 1.00 85.69 421 CYS A O 1
ATOM 3368 N N . SER A 1 422 ? -39.172 -2.037 37.759 1.00 86.56 422 SER A N 1
ATOM 3369 C CA . SER A 1 422 ? -39.673 -1.896 39.121 1.00 86.56 422 SER A CA 1
ATOM 3370 C C . SER A 1 422 ? -39.050 -2.984 40.001 1.00 86.56 422 SER A C 1
ATOM 3372 O O . SER A 1 422 ? -39.201 -4.171 39.695 1.00 86.56 422 SER A O 1
ATOM 3374 N N . PRO A 1 423 ? -38.363 -2.616 41.095 1.00 85.44 423 PRO A N 1
ATOM 3375 C CA . PRO A 1 423 ? -37.734 -3.587 41.977 1.00 85.44 423 PRO A CA 1
ATOM 3376 C C . PRO A 1 423 ? -38.785 -4.516 42.608 1.00 85.44 423 PRO A C 1
ATOM 3378 O O . PRO A 1 423 ? -39.867 -4.039 42.969 1.00 85.44 423 PRO A O 1
ATOM 3381 N N . PRO A 1 424 ? -38.475 -5.810 42.823 1.00 86.19 424 PRO A N 1
ATOM 3382 C CA . PRO A 1 424 ? -39.375 -6.732 43.511 1.00 86.19 424 PRO A CA 1
ATOM 3383 C C . PRO A 1 424 ? -39.823 -6.181 44.871 1.00 86.19 424 PRO A C 1
ATOM 3385 O O . PRO A 1 424 ? -39.036 -5.563 45.592 1.00 86.19 424 PRO A O 1
ATOM 3388 N N . SER A 1 425 ? -41.072 -6.436 45.262 1.00 85.62 425 SER A N 1
ATOM 3389 C CA . SER A 1 425 ? -41.627 -6.015 46.561 1.00 85.62 425 SER A CA 1
ATOM 3390 C C . SER A 1 425 ? -41.227 -6.931 47.729 1.00 85.62 425 SER A C 1
ATOM 3392 O O . SER A 1 425 ? -41.668 -6.727 48.868 1.00 85.62 425 SER A O 1
ATOM 3394 N N . THR A 1 426 ? -40.372 -7.923 47.469 1.00 87.12 426 THR A N 1
ATOM 3395 C CA . THR A 1 426 ? -39.900 -8.895 48.458 1.00 87.12 426 THR A CA 1
ATOM 3396 C C . THR A 1 426 ? -39.177 -8.208 49.615 1.00 87.12 426 THR A C 1
ATOM 3398 O O . THR A 1 426 ? -38.590 -7.129 49.470 1.00 87.12 426 THR A O 1
ATOM 3401 N N . THR A 1 427 ? -39.226 -8.837 50.790 1.00 86.56 427 THR A N 1
ATOM 3402 C CA . THR A 1 427 ? -38.523 -8.360 51.988 1.00 86.56 427 THR A CA 1
ATOM 3403 C C . THR A 1 427 ? -37.017 -8.248 51.723 1.00 86.56 427 THR A C 1
ATOM 3405 O O . THR A 1 427 ? -36.432 -7.208 52.009 1.00 86.56 427 THR A O 1
ATOM 3408 N N . PHE A 1 428 ? -36.425 -9.242 51.049 1.00 86.44 428 PHE A N 1
ATOM 3409 C CA . PHE A 1 428 ? -35.022 -9.231 50.621 1.00 86.44 428 PHE A CA 1
ATOM 3410 C C . PHE A 1 428 ? -34.667 -8.009 49.754 1.00 86.44 428 PHE A C 1
ATOM 3412 O O . PHE A 1 428 ? -33.778 -7.240 50.116 1.00 86.44 428 PHE A O 1
ATOM 3419 N N . SER A 1 429 ? -35.408 -7.769 48.662 1.00 89.06 429 SER A N 1
ATOM 3420 C CA . SER A 1 429 ? -35.201 -6.617 47.768 1.00 89.06 429 SER A CA 1
ATOM 3421 C C . SER A 1 429 ? -35.275 -5.293 48.531 1.00 89.06 429 SER A C 1
ATOM 3423 O O . SER A 1 429 ? -34.389 -4.445 48.411 1.00 89.06 429 SER A O 1
ATOM 3425 N N . ARG A 1 430 ? -36.300 -5.112 49.377 1.00 89.19 430 ARG A N 1
ATOM 3426 C CA . ARG A 1 430 ? -36.441 -3.905 50.209 1.00 89.19 430 ARG A CA 1
ATOM 3427 C C . ARG A 1 430 ? -35.234 -3.701 51.120 1.00 89.19 430 ARG A C 1
ATOM 3429 O O . ARG A 1 430 ? -34.753 -2.572 51.236 1.00 89.19 430 ARG A O 1
ATOM 3436 N N . THR A 1 431 ? -34.736 -4.771 51.731 1.00 89.06 431 THR A N 1
ATOM 3437 C CA . THR A 1 431 ? -33.587 -4.711 52.629 1.00 89.06 431 THR A CA 1
ATOM 3438 C C . THR A 1 431 ? -32.287 -4.392 51.894 1.00 89.06 431 THR A C 1
ATOM 3440 O O . THR A 1 431 ? -31.578 -3.487 52.326 1.00 89.06 431 THR A O 1
ATOM 3443 N N . VAL A 1 432 ? -31.994 -5.052 50.767 1.00 89.62 432 VAL A N 1
ATOM 3444 C CA . VAL A 1 432 ? -30.798 -4.771 49.947 1.00 89.62 432 VAL A CA 1
ATOM 3445 C C . VAL A 1 432 ? -30.800 -3.315 49.479 1.00 89.62 432 VAL A C 1
ATOM 3447 O O . VAL A 1 432 ? -29.823 -2.593 49.679 1.00 89.62 432 VAL A O 1
ATOM 3450 N N . ARG A 1 433 ? -31.936 -2.835 48.955 1.00 91.62 433 ARG A N 1
ATOM 3451 C CA . ARG A 1 433 ? -32.111 -1.438 48.523 1.00 91.62 433 ARG A CA 1
ATOM 3452 C C . ARG A 1 433 ? -31.872 -0.447 49.657 1.00 91.62 433 ARG A C 1
ATOM 3454 O O . ARG A 1 433 ? -31.220 0.577 49.455 1.00 91.62 433 ARG A O 1
ATOM 3461 N N . LYS A 1 434 ? -32.436 -0.721 50.838 1.00 90.50 434 LYS A N 1
ATOM 3462 C CA . LYS A 1 434 ? -32.281 0.140 52.015 1.00 90.50 434 LYS A CA 1
ATOM 3463 C C . LYS A 1 434 ? -30.833 0.137 52.499 1.00 90.50 434 LYS A C 1
ATOM 3465 O O . LYS A 1 434 ? -30.305 1.212 52.756 1.00 90.50 434 LYS A O 1
ATOM 3470 N N . GLY A 1 435 ? -30.201 -1.034 52.571 1.00 89.88 435 GLY A N 1
ATOM 3471 C CA . GLY A 1 435 ? -28.803 -1.197 52.964 1.00 89.88 435 GLY A CA 1
ATOM 3472 C C . GLY A 1 435 ? -27.863 -0.405 52.064 1.00 89.88 435 GLY A C 1
ATOM 3473 O O . GLY A 1 435 ? -27.156 0.472 52.549 1.00 89.88 435 GLY A O 1
ATOM 3474 N N . LEU A 1 436 ? -27.947 -0.613 50.746 1.00 90.44 436 LEU A N 1
ATOM 3475 C CA . LEU A 1 436 ? -27.119 0.108 49.777 1.00 90.44 436 LEU A CA 1
ATOM 3476 C C . LEU A 1 436 ? -27.325 1.630 49.858 1.00 90.44 436 LEU A C 1
ATOM 3478 O O . LEU A 1 436 ? -26.361 2.392 49.855 1.00 90.44 436 LEU A O 1
ATOM 3482 N N . ARG A 1 437 ? -28.579 2.087 49.999 1.00 90.44 437 ARG A N 1
ATOM 3483 C CA . ARG A 1 437 ? -28.894 3.517 50.143 1.00 90.44 437 ARG A CA 1
ATOM 3484 C C . ARG A 1 437 ? -28.309 4.119 51.422 1.00 90.44 437 ARG A C 1
ATOM 3486 O O . ARG A 1 437 ? -27.847 5.255 51.385 1.00 90.44 437 ARG A O 1
ATOM 3493 N N . VAL A 1 438 ? -28.337 3.385 52.535 1.00 89.94 438 VAL A N 1
ATOM 3494 C CA . VAL A 1 438 ? -27.702 3.817 53.789 1.00 89.94 438 VAL A CA 1
ATOM 3495 C C . VAL A 1 438 ? -26.189 3.906 53.603 1.00 89.94 438 VAL A C 1
ATOM 3497 O O . VAL A 1 438 ? -25.614 4.931 53.948 1.00 89.94 438 VAL A O 1
ATOM 3500 N N . CYS A 1 439 ? -25.556 2.908 52.981 1.00 89.69 439 CYS A N 1
ATOM 3501 C CA . CYS A 1 439 ? -24.123 2.951 52.684 1.00 89.69 439 CYS A CA 1
ATOM 3502 C C . CYS A 1 439 ? -23.739 4.177 51.839 1.00 89.69 439 CYS A C 1
ATOM 3504 O O . CYS A 1 439 ? -22.774 4.856 52.168 1.00 89.69 439 CYS A O 1
ATOM 3506 N N . PHE A 1 440 ? -24.512 4.518 50.801 1.00 90.19 440 PHE A N 1
ATOM 3507 C CA . PHE A 1 440 ? -24.237 5.710 49.984 1.00 90.19 440 PHE A CA 1
ATOM 3508 C C . PHE A 1 440 ? -24.461 7.017 50.747 1.00 90.19 440 PHE A C 1
ATOM 3510 O O . PHE A 1 440 ? -23.761 7.990 50.496 1.00 90.19 440 PHE A O 1
ATOM 3517 N N . ALA A 1 441 ? -25.416 7.058 51.680 1.00 88.00 441 ALA A N 1
ATOM 3518 C CA . ALA A 1 441 ? -25.625 8.231 52.527 1.00 88.00 441 ALA A CA 1
ATOM 3519 C C . ALA A 1 441 ? -24.460 8.456 53.507 1.00 88.00 441 ALA A C 1
ATOM 3521 O O . ALA A 1 441 ? -24.145 9.601 53.822 1.00 88.00 441 ALA A O 1
ATOM 3522 N N . LEU A 1 442 ? -23.818 7.376 53.963 1.00 88.31 442 LEU A N 1
ATOM 3523 C CA . LEU A 1 442 ? -22.659 7.419 54.861 1.00 88.31 442 LEU A CA 1
ATOM 3524 C C . LEU A 1 442 ? -21.348 7.787 54.150 1.00 88.31 442 LEU A C 1
ATOM 3526 O O . LEU A 1 442 ? -20.391 8.184 54.809 1.00 88.31 442 LEU A O 1
ATOM 3530 N N . LEU A 1 443 ? -21.289 7.650 52.824 1.00 86.06 443 LEU A N 1
ATOM 3531 C CA . LEU A 1 443 ? -20.119 7.982 52.017 1.00 86.06 443 LEU A CA 1
ATOM 3532 C C . LEU A 1 443 ? -20.334 9.336 51.337 1.00 86.06 443 LEU A C 1
ATOM 3534 O O . LEU A 1 443 ? -21.044 9.417 50.336 1.00 86.06 443 LEU A O 1
ATOM 3538 N N . ASP A 1 444 ? -19.685 10.391 51.838 1.00 83.81 444 ASP A N 1
ATOM 3539 C CA . ASP A 1 444 ? -19.791 11.753 51.279 1.00 83.81 444 ASP A CA 1
ATOM 3540 C C . ASP A 1 444 ? -19.536 11.789 49.762 1.00 83.81 444 ASP A C 1
ATOM 3542 O O . ASP A 1 444 ? -20.200 12.508 49.017 1.00 83.81 444 ASP A O 1
ATOM 3546 N N . SER A 1 445 ? -18.613 10.948 49.287 1.00 82.25 445 SER A N 1
ATOM 3547 C CA . SER A 1 445 ? -18.236 10.811 47.879 1.00 82.25 445 SER A CA 1
ATOM 3548 C C . SER A 1 445 ? -19.334 10.195 46.992 1.00 82.25 445 SER A C 1
ATOM 3550 O O . SER A 1 445 ? -19.295 10.353 45.772 1.00 82.25 445 SER A O 1
ATOM 3552 N N . MET A 1 446 ? -20.333 9.531 47.583 1.00 85.88 446 MET A N 1
ATOM 3553 C CA . MET A 1 446 ? -21.451 8.874 46.893 1.00 85.88 446 MET A CA 1
ATOM 3554 C C . MET A 1 446 ? -22.818 9.502 47.214 1.00 85.88 446 MET A C 1
ATOM 3556 O O . MET A 1 446 ? -23.847 9.063 46.686 1.00 85.88 446 MET A O 1
ATOM 3560 N N . GLN A 1 447 ? -22.855 10.554 48.038 1.00 85.56 447 GLN A N 1
ATOM 3561 C CA . GLN A 1 447 ? -24.093 11.257 48.357 1.00 85.56 447 GLN A CA 1
ATOM 3562 C C . GLN A 1 447 ? -24.742 11.864 47.102 1.00 85.56 447 GLN A C 1
ATOM 3564 O O . GLN A 1 447 ? -24.100 12.419 46.202 1.00 85.56 447 GLN A O 1
ATOM 3569 N N . GLY A 1 448 ? -26.070 11.745 47.037 1.00 85.06 448 GLY A N 1
ATOM 3570 C CA . GLY A 1 448 ? -26.875 12.243 45.921 1.00 85.06 448 GLY A CA 1
ATOM 3571 C C . GLY A 1 448 ? -26.842 11.375 44.658 1.00 85.06 448 GLY A C 1
ATOM 3572 O O . GLY A 1 448 ? -27.487 11.747 43.680 1.00 85.06 448 GLY A O 1
ATOM 3573 N N . ILE A 1 449 ? -26.142 10.232 44.656 1.00 90.94 449 ILE A N 1
ATOM 3574 C CA . ILE A 1 449 ? -26.244 9.251 43.568 1.00 90.94 449 ILE A CA 1
ATOM 3575 C C . ILE A 1 449 ? -27.621 8.577 43.619 1.00 90.94 449 ILE A C 1
ATOM 3577 O O . ILE A 1 449 ? -28.016 8.007 44.639 1.00 90.94 449 ILE A O 1
ATOM 3581 N N . GLN A 1 450 ? -28.358 8.626 42.509 1.00 90.50 450 GLN A N 1
ATOM 3582 C CA . GLN A 1 450 ? -29.620 7.905 42.360 1.00 90.50 450 GLN A CA 1
ATOM 3583 C C . GLN A 1 450 ? -29.356 6.452 41.972 1.00 90.50 450 GLN A C 1
ATOM 3585 O O . GLN A 1 450 ? -28.512 6.182 41.125 1.00 90.50 450 GLN A O 1
ATOM 3590 N N . VAL A 1 451 ? -30.086 5.506 42.566 1.00 90.88 451 VAL A N 1
ATOM 3591 C CA . VAL A 1 451 ? -29.974 4.085 42.209 1.00 90.88 451 VAL A CA 1
ATOM 3592 C C . VAL A 1 451 ? -31.185 3.678 41.383 1.00 90.88 451 VAL A C 1
ATOM 3594 O O . VAL A 1 451 ? -32.311 3.690 41.887 1.00 90.88 451 VAL A O 1
ATOM 3597 N N . ALA A 1 452 ? -30.943 3.303 40.131 1.00 90.50 452 ALA A N 1
ATOM 3598 C CA . ALA A 1 452 ? -31.939 2.728 39.238 1.00 90.50 452 ALA A CA 1
ATOM 3599 C C . ALA A 1 452 ? -31.675 1.228 39.081 1.00 90.50 452 ALA A C 1
ATOM 3601 O O . ALA A 1 452 ? -30.527 0.803 38.987 1.00 90.50 452 ALA A O 1
ATOM 3602 N N . TYR A 1 453 ? -32.730 0.421 39.037 1.00 89.94 453 TYR A N 1
ATOM 3603 C CA . TYR A 1 453 ? -32.608 -1.019 38.817 1.00 89.94 453 TYR A CA 1
ATOM 3604 C C . TYR A 1 453 ? -32.992 -1.332 37.385 1.00 89.94 453 TYR A C 1
ATOM 3606 O O . TYR A 1 453 ? -34.000 -0.817 36.908 1.00 89.94 453 TYR A O 1
ATOM 3614 N N . VAL A 1 454 ? -32.207 -2.154 36.702 1.00 87.00 454 VAL A N 1
ATOM 3615 C CA . VAL A 1 454 ? -32.423 -2.457 35.284 1.00 87.00 454 VAL A CA 1
ATOM 3616 C C . VAL A 1 454 ? -32.509 -3.953 35.032 1.00 87.00 454 VAL A C 1
ATOM 3618 O O . VAL A 1 454 ? -31.824 -4.734 35.700 1.00 87.00 454 VAL A O 1
ATOM 3621 N N . GLU A 1 455 ? -33.332 -4.343 34.059 1.00 78.50 455 GLU A N 1
ATOM 3622 C CA . GLU A 1 455 ? -33.194 -5.663 33.443 1.00 78.50 455 GLU A CA 1
ATOM 3623 C C . GLU A 1 455 ? -31.892 -5.644 32.633 1.00 78.50 455 GLU A C 1
ATOM 3625 O O . GLU A 1 455 ? -31.668 -4.745 31.817 1.00 78.50 455 GLU A O 1
ATOM 3630 N N . GLY A 1 456 ? -30.983 -6.581 32.896 1.00 60.97 456 GLY A N 1
ATOM 3631 C CA . GLY A 1 456 ? -29.797 -6.703 32.060 1.00 60.97 456 GLY A CA 1
ATOM 3632 C C . GLY A 1 456 ? -30.190 -7.192 30.673 1.00 60.97 456 GLY A C 1
ATOM 3633 O O . GLY A 1 456 ? -30.893 -8.190 30.540 1.00 60.97 456 GLY A O 1
ATOM 3634 N N . PHE A 1 457 ? -29.683 -6.531 29.633 1.00 59.59 457 PHE A N 1
ATOM 3635 C CA . PHE A 1 457 ? -29.444 -7.210 28.355 1.00 59.59 457 PHE A CA 1
ATOM 3636 C C . PHE A 1 457 ? -28.422 -8.351 28.565 1.00 59.59 457 PHE A C 1
ATOM 3638 O O . PHE A 1 457 ? -27.859 -8.468 29.650 1.00 59.59 457 PHE A O 1
ATOM 3645 N N . ASP A 1 458 ? -28.093 -9.132 27.528 1.00 58.03 458 ASP A N 1
ATOM 3646 C CA . ASP A 1 458 ? -27.071 -10.211 27.530 1.00 58.03 458 ASP A CA 1
ATOM 3647 C C . ASP A 1 458 ? -25.672 -9.841 28.110 1.00 58.03 458 ASP A C 1
ATOM 3649 O O . ASP A 1 458 ? -24.771 -10.680 28.181 1.00 58.03 458 ASP A O 1
ATOM 3653 N N . SER A 1 459 ? -25.453 -8.596 28.544 1.00 62.16 459 SER A N 1
ATOM 3654 C CA . SER A 1 459 ? -24.289 -8.175 29.322 1.00 62.16 459 SER A CA 1
ATOM 3655 C C . SER A 1 459 ? -24.264 -8.805 30.720 1.00 62.16 459 SER A C 1
ATOM 3657 O O . SER A 1 459 ? -25.263 -8.853 31.433 1.00 62.16 459 SER A O 1
ATOM 3659 N N . ARG A 1 460 ? -23.080 -9.221 31.170 1.00 68.94 460 ARG A N 1
ATOM 3660 C CA . ARG A 1 460 ? -22.868 -9.837 32.494 1.00 68.94 460 ARG A CA 1
ATOM 3661 C C . ARG A 1 460 ? -22.647 -8.833 33.623 1.00 68.94 460 ARG A C 1
ATOM 3663 O O . ARG A 1 460 ? -22.494 -9.253 34.771 1.00 68.94 460 ARG A O 1
ATOM 3670 N N . ALA A 1 461 ? -22.603 -7.552 33.285 1.00 74.94 461 ALA A N 1
ATOM 3671 C CA . ALA A 1 461 ? -22.326 -6.449 34.186 1.00 74.94 461 ALA A CA 1
ATOM 3672 C C . ALA A 1 461 ? -23.312 -6.355 35.356 1.00 74.94 461 ALA A C 1
ATOM 3674 O O . ALA A 1 461 ? -24.520 -6.526 35.201 1.00 74.94 461 ALA A O 1
ATOM 3675 N N . ASP A 1 462 ? -22.765 -6.024 36.520 1.00 82.81 462 ASP A N 1
ATOM 3676 C CA . ASP A 1 462 ? -23.511 -5.902 37.767 1.00 82.81 462 ASP A CA 1
ATOM 3677 C C . ASP A 1 462 ? -24.029 -4.493 38.023 1.00 82.81 462 ASP A C 1
ATOM 3679 O O . ASP A 1 462 ? -25.198 -4.305 38.369 1.00 82.81 462 ASP A O 1
ATOM 3683 N N . VAL A 1 463 ? -23.150 -3.505 37.855 1.00 86.06 463 VAL A N 1
ATOM 3684 C CA . VAL A 1 463 ? -23.423 -2.096 38.130 1.00 86.06 463 VAL A CA 1
ATOM 3685 C C . VAL A 1 463 ? -22.682 -1.208 37.135 1.00 86.06 463 VAL A C 1
ATOM 3687 O O . VAL A 1 463 ? -21.553 -1.515 36.752 1.00 86.06 463 VAL A O 1
ATOM 3690 N N . VAL A 1 464 ? -23.304 -0.098 36.735 1.00 85.75 464 VAL A N 1
ATOM 3691 C CA . VAL A 1 464 ? -22.664 0.946 35.921 1.00 85.75 464 VAL A CA 1
ATOM 3692 C C . VAL A 1 464 ? -23.119 2.318 36.392 1.00 85.75 464 VAL A C 1
ATOM 3694 O O . VAL A 1 464 ? -24.315 2.598 36.501 1.00 85.75 464 VAL A O 1
ATOM 3697 N N . TYR A 1 465 ? -22.152 3.191 36.654 1.00 86.50 465 TYR A N 1
ATOM 3698 C CA . TYR A 1 465 ? -22.382 4.577 37.030 1.00 86.50 465 TYR A CA 1
ATOM 3699 C C . TYR A 1 465 ? -22.392 5.496 35.807 1.00 86.50 465 TYR A C 1
ATOM 3701 O O . TYR A 1 465 ? -21.461 5.501 35.003 1.00 86.50 465 TYR A O 1
ATOM 3709 N N . ASN A 1 466 ? -23.443 6.306 35.692 1.00 82.69 466 ASN A N 1
ATOM 3710 C CA . ASN A 1 466 ? -23.549 7.393 34.731 1.00 82.69 466 ASN A CA 1
ATOM 3711 C C . ASN A 1 466 ? -23.282 8.730 35.454 1.00 82.69 466 ASN A C 1
ATOM 3713 O O . ASN A 1 466 ? -24.154 9.192 36.202 1.00 82.69 466 ASN A O 1
ATOM 3717 N N . PRO A 1 467 ? -22.117 9.370 35.238 1.00 82.06 467 PRO A N 1
ATOM 3718 C CA . PRO A 1 467 ? -21.772 10.618 35.910 1.00 82.06 467 PRO A CA 1
ATOM 3719 C C . PRO A 1 467 ? -22.628 11.805 35.449 1.00 82.06 467 PRO A C 1
ATOM 3721 O O . PRO A 1 467 ? -22.915 12.678 36.264 1.00 82.06 467 PRO A O 1
ATOM 3724 N N . GLN A 1 468 ? -23.089 11.833 34.191 1.00 81.25 468 GLN A N 1
ATOM 3725 C CA . GLN A 1 468 ? -23.928 12.919 33.668 1.00 81.25 468 GLN A CA 1
ATOM 3726 C C . GLN A 1 468 ? -25.296 12.965 34.361 1.00 81.25 468 GLN A C 1
ATOM 3728 O O . GLN A 1 468 ? -25.801 14.040 34.669 1.00 81.25 468 GLN A O 1
ATOM 3733 N N . GLN A 1 469 ? -25.884 11.798 34.636 1.00 82.50 469 GLN A N 1
ATOM 3734 C CA . GLN A 1 469 ? -27.181 11.673 35.313 1.00 82.50 469 GLN A CA 1
ATOM 3735 C C . GLN A 1 469 ? -27.055 11.443 36.826 1.00 82.50 469 GLN A C 1
ATOM 3737 O O . GLN A 1 469 ? -28.071 11.259 37.495 1.00 82.50 469 GLN A O 1
ATOM 3742 N N . ARG A 1 470 ? -25.827 11.375 37.365 1.00 88.31 470 ARG A N 1
ATOM 3743 C CA . ARG A 1 470 ? -25.524 10.934 38.743 1.00 88.31 470 ARG A CA 1
ATOM 3744 C C . ARG A 1 470 ? -26.328 9.694 39.147 1.00 88.31 470 ARG A C 1
ATOM 3746 O O . ARG A 1 470 ? -26.850 9.608 40.257 1.00 88.31 470 ARG A O 1
ATOM 3753 N N . THR A 1 471 ? -26.456 8.746 38.222 1.00 89.00 471 THR A N 1
ATOM 3754 C CA . THR A 1 471 ? -27.306 7.565 38.388 1.00 89.00 471 THR A CA 1
ATOM 3755 C C . THR A 1 471 ? -26.459 6.306 38.300 1.00 89.00 471 THR A C 1
ATOM 3757 O O . THR A 1 471 ? -25.762 6.086 37.313 1.00 89.00 471 THR A O 1
ATOM 3760 N N . LEU A 1 472 ? -26.530 5.468 39.329 1.00 90.12 472 LEU A N 1
ATOM 3761 C CA . LEU A 1 472 ? -25.983 4.122 39.338 1.00 90.12 472 LEU A CA 1
ATOM 3762 C C . LEU A 1 472 ? -27.079 3.14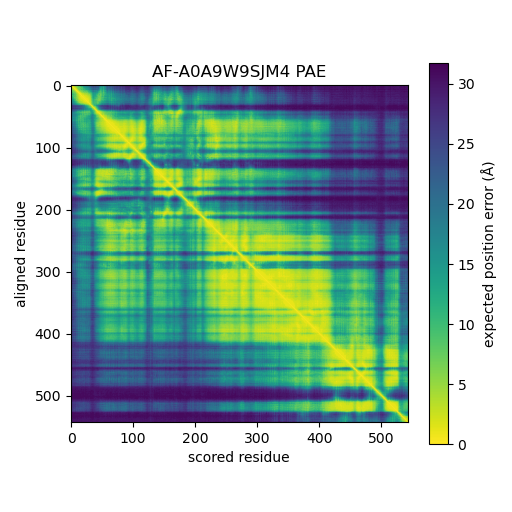1 38.925 1.00 90.12 472 LEU A C 1
ATOM 3764 O O . LEU A 1 472 ? -28.078 2.978 39.628 1.00 90.12 472 LEU A O 1
ATOM 3768 N N . LYS A 1 473 ? -26.889 2.484 37.784 1.00 89.12 473 LYS A N 1
ATOM 3769 C CA . LYS A 1 473 ? -27.759 1.399 37.336 1.00 89.12 473 LYS A CA 1
ATOM 3770 C C . LYS A 1 473 ? -27.252 0.080 37.914 1.00 89.12 473 LYS A C 1
ATOM 3772 O O . LYS A 1 473 ? -26.084 -0.250 37.733 1.00 89.12 473 LYS A O 1
ATOM 3777 N N . VAL A 1 474 ? -28.125 -0.654 38.598 1.00 89.69 474 VAL A N 1
ATOM 3778 C CA . VAL A 1 474 ? -27.841 -1.945 39.243 1.00 89.69 474 VAL A CA 1
ATOM 3779 C C . VAL A 1 474 ? -28.690 -3.028 38.583 1.00 89.69 474 VAL A C 1
ATOM 3781 O O . VAL A 1 474 ? -29.899 -2.863 38.420 1.00 89.69 474 VAL A O 1
ATOM 3784 N N . HIS A 1 475 ? -28.071 -4.142 38.205 1.00 88.25 475 HIS A N 1
ATOM 3785 C CA . HIS A 1 475 ? -28.771 -5.261 37.583 1.00 88.25 475 HIS A CA 1
ATOM 3786 C C . HIS A 1 475 ? -29.805 -5.876 38.546 1.00 88.25 475 HIS A C 1
ATOM 3788 O O . HIS A 1 475 ? -29.488 -6.175 39.700 1.00 88.25 475 HIS A O 1
ATOM 3794 N N . ARG A 1 476 ? -31.033 -6.132 38.073 1.00 88.06 476 ARG A N 1
ATOM 3795 C CA . ARG A 1 476 ? -32.154 -6.629 38.895 1.00 88.06 476 ARG A CA 1
ATOM 3796 C C . ARG A 1 476 ? -31.850 -7.906 39.680 1.00 88.06 476 ARG A C 1
ATOM 3798 O O . ARG A 1 476 ? -32.352 -8.035 40.791 1.00 88.06 476 ARG A O 1
ATOM 3805 N N . ARG A 1 477 ? -31.019 -8.808 39.138 1.00 86.50 477 ARG A N 1
ATOM 3806 C CA . ARG A 1 477 ? -30.556 -10.049 39.806 1.00 86.50 477 ARG A CA 1
ATOM 3807 C C . ARG A 1 477 ? -30.188 -9.864 41.279 1.00 86.50 477 ARG A C 1
ATOM 3809 O O . ARG A 1 477 ? -30.535 -10.701 42.094 1.00 86.50 477 ARG A O 1
ATOM 3816 N N . TRP A 1 478 ? -29.571 -8.733 41.623 1.00 88.50 478 TRP A N 1
ATOM 3817 C CA . TRP A 1 478 ? -29.152 -8.394 42.987 1.00 88.50 478 TRP A CA 1
ATOM 3818 C C . TRP A 1 478 ? -30.301 -8.169 43.980 1.00 88.50 478 TRP A C 1
ATOM 3820 O O . TRP A 1 478 ? -30.085 -8.085 45.188 1.00 88.50 478 TRP A O 1
ATOM 3830 N N . LEU A 1 479 ? -31.527 -8.028 43.479 1.00 88.75 479 LEU A N 1
ATOM 3831 C CA . LEU A 1 479 ? -32.751 -7.903 44.265 1.00 88.75 479 LEU A CA 1
ATOM 3832 C C . LEU A 1 479 ? -33.526 -9.220 44.370 1.00 88.75 479 LEU A C 1
ATOM 3834 O O . LEU A 1 479 ? -34.540 -9.268 45.072 1.00 88.75 479 LEU A O 1
ATOM 3838 N N . ASP A 1 480 ? -33.071 -10.264 43.681 1.00 86.19 480 ASP A N 1
ATOM 3839 C CA . ASP A 1 480 ? -33.630 -11.604 43.754 1.00 86.19 480 ASP A CA 1
ATOM 3840 C C . ASP A 1 480 ? -32.722 -12.499 44.605 1.00 86.19 480 ASP A C 1
ATOM 3842 O O . ASP A 1 480 ? -31.504 -12.560 44.414 1.00 86.19 480 ASP A O 1
ATOM 3846 N N . PHE A 1 481 ? -33.320 -13.158 45.597 1.00 83.06 481 PHE A N 1
ATOM 3847 C CA . PHE A 1 481 ? -32.570 -13.991 46.524 1.00 83.06 481 PHE A CA 1
ATOM 3848 C C . PHE A 1 481 ? -31.984 -15.214 45.816 1.00 83.06 481 PHE A C 1
ATOM 3850 O O . PHE A 1 481 ? -30.806 -15.507 46.002 1.00 83.06 481 PHE A O 1
ATOM 3857 N N . ASP A 1 482 ? -32.771 -15.928 45.018 1.00 80.56 482 ASP A N 1
ATOM 3858 C CA . ASP A 1 482 ? -32.313 -17.177 44.421 1.00 80.56 482 ASP A CA 1
ATOM 3859 C C . ASP A 1 482 ? -31.255 -16.898 43.343 1.00 80.56 482 ASP A C 1
ATOM 3861 O O . ASP A 1 482 ? -30.235 -17.588 43.307 1.00 80.56 482 ASP A O 1
ATOM 3865 N N . ASP A 1 483 ? -31.415 -15.842 42.539 1.00 78.88 483 ASP A N 1
ATOM 3866 C CA . ASP A 1 483 ? -30.426 -15.480 41.510 1.00 78.88 483 ASP A CA 1
ATOM 3867 C C . ASP A 1 483 ? -29.103 -14.979 42.101 1.00 78.88 483 ASP A C 1
ATOM 3869 O O . ASP A 1 483 ? -28.029 -15.355 41.623 1.00 78.88 483 ASP A O 1
ATOM 3873 N N . THR A 1 484 ? -29.153 -14.157 43.157 1.00 79.88 484 THR A N 1
ATOM 3874 C CA . THR A 1 484 ? -27.934 -13.638 43.804 1.00 79.88 484 THR A CA 1
ATOM 3875 C C . THR A 1 484 ? -27.108 -14.780 44.407 1.00 79.88 484 THR A C 1
ATOM 3877 O O . THR A 1 484 ? -25.886 -14.804 44.284 1.00 79.88 484 THR A O 1
ATOM 3880 N N . HIS A 1 485 ? -27.764 -15.780 45.002 1.00 78.94 485 HIS A N 1
ATOM 3881 C CA . HIS A 1 485 ? -27.094 -16.863 45.730 1.00 78.94 485 HIS A CA 1
ATOM 3882 C C . HIS A 1 485 ? -26.743 -18.091 44.875 1.00 78.94 485 HIS A C 1
ATOM 3884 O O . HIS A 1 485 ? -26.108 -19.018 45.377 1.00 78.94 485 HIS A O 1
ATOM 3890 N N . GLN A 1 486 ? -27.099 -18.113 43.587 1.00 71.06 486 GLN A N 1
ATOM 3891 C CA . GLN A 1 486 ? -26.644 -19.154 42.655 1.00 71.06 486 GLN A CA 1
ATOM 3892 C C . GLN A 1 486 ? -25.137 -19.071 42.353 1.00 71.06 486 GLN A C 1
ATOM 3894 O O . GLN A 1 486 ? -24.536 -20.081 41.989 1.00 71.06 486 GLN A O 1
ATOM 3899 N N . ARG A 1 487 ? -24.520 -17.885 42.481 1.00 59.28 487 ARG A N 1
ATOM 3900 C CA . ARG A 1 487 ? -23.107 -17.644 42.118 1.00 59.28 487 ARG A CA 1
ATOM 3901 C C . ARG A 1 487 ? -22.184 -17.381 43.305 1.00 59.28 487 ARG A C 1
ATOM 3903 O O . ARG A 1 487 ? -20.985 -17.625 43.187 1.00 59.28 487 ARG A O 1
ATOM 3910 N N . THR A 1 488 ? -22.720 -16.933 44.437 1.00 55.62 488 THR A N 1
ATOM 3911 C CA . THR A 1 488 ? -21.947 -16.595 45.638 1.00 55.62 488 THR A CA 1
ATOM 3912 C C . THR A 1 488 ? -22.431 -17.390 46.845 1.00 55.62 488 THR A C 1
ATOM 3914 O O . THR A 1 488 ? -23.605 -17.391 47.215 1.00 55.62 488 THR A O 1
ATOM 3917 N N . SER A 1 489 ? -21.499 -18.090 47.495 1.00 56.22 489 SER A N 1
ATOM 3918 C CA . SER A 1 489 ? -21.782 -18.833 48.720 1.00 56.22 489 SER A CA 1
ATOM 3919 C C . SER A 1 489 ? -21.908 -17.873 49.903 1.00 56.22 489 SER A C 1
ATOM 3921 O O . SER A 1 489 ? -20.912 -17.335 50.390 1.00 56.22 489 SER A O 1
ATOM 3923 N N . CYS A 1 490 ? -23.125 -17.705 50.413 1.00 63.19 490 CYS A N 1
ATOM 3924 C CA . CYS A 1 490 ? -23.370 -17.106 51.722 1.00 63.19 490 CYS A CA 1
ATOM 3925 C C . CYS A 1 490 ? -22.533 -17.807 52.805 1.00 63.19 490 CYS A C 1
ATOM 3927 O O . CYS A 1 490 ? -22.682 -19.014 53.010 1.00 63.19 490 CYS A O 1
ATOM 3929 N N . ARG A 1 491 ? -21.711 -17.071 53.568 1.00 50.47 491 ARG A N 1
ATOM 3930 C CA . ARG A 1 491 ? -21.069 -17.613 54.779 1.00 50.47 491 ARG A CA 1
ATOM 3931 C C . ARG A 1 491 ? -22.141 -18.068 55.776 1.00 50.47 491 ARG A C 1
ATOM 3933 O O . ARG A 1 491 ? -22.742 -17.227 56.427 1.00 50.47 491 ARG A O 1
ATOM 3940 N N . ASN A 1 492 ? -22.351 -19.384 55.882 1.00 44.91 492 ASN A N 1
ATOM 3941 C CA . ASN A 1 492 ? -22.862 -20.196 57.005 1.00 44.91 492 ASN A CA 1
ATOM 3942 C C . ASN A 1 492 ? -24.061 -19.726 57.867 1.00 44.91 492 ASN A C 1
ATOM 3944 O O . ASN A 1 492 ? -24.455 -20.460 58.771 1.00 44.91 492 ASN A O 1
ATOM 3948 N N . TRP A 1 493 ? -24.703 -18.584 57.610 1.00 46.34 493 TRP A N 1
ATOM 3949 C CA . TRP A 1 493 ? -25.844 -18.112 58.405 1.00 46.34 493 TRP A CA 1
ATOM 3950 C C . TRP A 1 493 ? -27.161 -18.791 57.997 1.00 46.34 493 TRP A C 1
ATOM 3952 O O . TRP A 1 493 ? -28.056 -18.980 58.817 1.00 46.34 493 TRP A O 1
ATOM 3962 N N . ILE A 1 494 ? -27.253 -19.251 56.744 1.00 49.41 494 ILE A N 1
ATOM 3963 C CA . ILE A 1 494 ? -28.480 -19.826 56.169 1.00 49.41 494 ILE A CA 1
ATOM 3964 C C . ILE A 1 494 ? -28.829 -21.204 56.762 1.00 49.41 494 ILE A C 1
ATOM 3966 O O . ILE A 1 494 ? -30.002 -21.571 56.789 1.00 49.41 494 ILE A O 1
ATOM 3970 N N . LEU A 1 495 ? -27.866 -21.965 57.302 1.00 43.31 495 LEU A N 1
ATOM 3971 C CA . LEU A 1 495 ? -28.146 -23.337 57.751 1.00 43.31 495 LEU A CA 1
ATOM 3972 C C . LEU A 1 495 ? -28.846 -23.453 59.116 1.00 43.31 495 LEU A C 1
ATOM 3974 O O . LEU A 1 495 ? -29.246 -24.558 59.474 1.00 43.31 495 LEU A O 1
ATOM 3978 N N . ARG A 1 496 ? -29.002 -22.369 59.892 1.00 42.09 496 ARG A N 1
ATOM 3979 C CA . ARG A 1 496 ? -29.538 -22.469 61.267 1.00 42.09 496 ARG A CA 1
ATOM 3980 C C . ARG A 1 496 ? -30.967 -21.963 61.472 1.00 42.09 496 ARG A C 1
ATOM 3982 O O . ARG A 1 496 ? -31.565 -22.346 62.472 1.00 42.09 496 ARG A O 1
ATOM 3989 N N . SER A 1 497 ? -31.543 -21.195 60.544 1.00 43.50 497 SER A N 1
ATOM 3990 C CA . SER A 1 497 ? -32.812 -20.486 60.819 1.00 43.50 497 SER A CA 1
ATOM 3991 C C . SER A 1 497 ? -33.992 -20.827 59.906 1.00 43.50 497 SER A C 1
ATOM 3993 O O . SER A 1 497 ? -35.072 -20.286 60.108 1.00 43.50 497 SER A O 1
ATOM 3995 N N . ALA A 1 498 ? -33.849 -21.728 58.932 1.00 42.38 498 ALA A N 1
ATOM 3996 C CA . ALA A 1 498 ? -34.953 -22.091 58.040 1.00 42.38 498 ALA A CA 1
ATOM 3997 C C . ALA A 1 498 ? -35.274 -23.588 58.131 1.00 42.38 498 ALA A C 1
ATOM 3999 O O . ALA A 1 498 ? -34.851 -24.387 57.293 1.00 42.38 498 ALA A O 1
ATOM 4000 N N . LYS A 1 499 ? -36.060 -23.976 59.146 1.00 39.88 499 LYS A N 1
ATOM 4001 C CA . LYS A 1 499 ? -36.849 -25.210 59.044 1.00 39.88 499 LYS A CA 1
ATOM 4002 C C . LYS A 1 499 ? -37.778 -25.070 57.834 1.00 39.88 499 LYS A C 1
ATOM 4004 O O . LYS A 1 499 ? -38.434 -24.047 57.665 1.00 39.88 499 LYS A O 1
ATOM 4009 N N . LYS A 1 500 ? -37.781 -26.100 56.983 1.00 41.31 500 LYS A N 1
ATOM 4010 C CA . LYS A 1 500 ? -38.735 -26.299 55.887 1.00 41.31 500 LYS A CA 1
ATOM 4011 C C . LYS A 1 500 ? -40.149 -26.356 56.469 1.00 41.31 500 LYS A C 1
ATOM 4013 O O . LYS A 1 500 ? -40.602 -27.430 56.842 1.00 41.31 500 LYS A O 1
ATOM 4018 N N . GLU A 1 501 ? -40.844 -25.233 56.491 1.00 37.62 501 GLU A N 1
ATOM 4019 C CA . GLU A 1 501 ? -42.298 -25.227 56.396 1.00 37.62 501 GLU A CA 1
ATOM 4020 C C . GLU A 1 501 ? -42.692 -24.402 55.173 1.00 37.62 501 GLU A C 1
ATOM 4022 O O . GLU A 1 501 ? -42.022 -23.458 54.759 1.00 37.62 501 GLU A O 1
ATOM 4027 N N . SER A 1 502 ? -43.701 -24.916 54.493 1.00 45.03 502 SER A N 1
ATOM 4028 C CA . SER A 1 502 ? -44.169 -24.556 53.165 1.00 45.03 502 SER A CA 1
ATOM 4029 C C . SER A 1 502 ? -44.448 -23.061 52.986 1.00 45.03 502 SER A C 1
ATOM 4031 O O . SER A 1 502 ? -45.295 -22.507 53.679 1.00 45.03 502 SER A O 1
ATOM 4033 N N . GLY A 1 503 ? -43.835 -22.461 51.960 1.00 43.75 503 GLY A N 1
ATOM 4034 C CA . GLY A 1 503 ? -44.264 -21.183 51.381 1.00 43.75 503 GLY A CA 1
ATOM 4035 C C . GLY A 1 503 ? -43.300 -20.021 51.626 1.00 43.75 503 GLY A C 1
ATOM 4036 O O . GLY A 1 503 ? -43.309 -19.428 52.691 1.00 43.75 503 GLY A O 1
ATOM 4037 N N . LYS A 1 504 ? -42.528 -19.674 50.583 1.00 44.94 504 LYS A N 1
ATOM 4038 C CA . LYS A 1 504 ? -41.660 -18.485 50.437 1.00 44.94 504 LYS A CA 1
ATOM 4039 C C . LYS A 1 504 ? -40.619 -18.281 51.550 1.00 44.94 504 LYS A C 1
ATOM 4041 O O . LYS A 1 504 ? -40.909 -17.801 52.638 1.00 44.94 504 LYS A O 1
ATOM 4046 N N . ARG A 1 505 ? -39.349 -18.551 51.222 1.00 50.38 505 ARG A N 1
ATOM 4047 C CA . ARG A 1 505 ? -38.189 -18.114 52.017 1.00 50.38 505 ARG A CA 1
ATOM 4048 C C . ARG A 1 505 ? -38.124 -16.581 52.029 1.00 50.38 505 ARG A C 1
ATOM 4050 O O . ARG A 1 505 ? -37.429 -15.982 51.217 1.00 50.38 505 ARG A O 1
ATOM 4057 N N . GLU A 1 506 ? -38.839 -15.929 52.937 1.00 48.81 506 GLU A N 1
ATOM 4058 C CA . GLU A 1 506 ? -38.655 -14.500 53.206 1.00 48.81 506 GLU A CA 1
ATOM 4059 C C . GLU A 1 506 ? -37.426 -14.299 54.098 1.00 48.81 506 GLU A C 1
ATOM 4061 O O . GLU A 1 506 ? -37.512 -14.038 55.295 1.00 48.81 506 GLU A O 1
ATOM 4066 N N . LEU A 1 507 ? -36.243 -14.475 53.508 1.00 60.91 507 LEU A N 1
ATOM 4067 C CA . LEU A 1 507 ? -34.981 -14.196 54.183 1.00 60.91 507 LEU A CA 1
ATOM 4068 C C . LEU A 1 507 ? -34.753 -12.679 54.227 1.00 60.91 507 LEU A C 1
ATOM 4070 O O . LEU A 1 507 ? -34.861 -11.977 53.221 1.00 60.91 507 LEU A O 1
ATOM 4074 N N . PHE A 1 508 ? -34.493 -12.175 55.434 1.00 66.56 508 PHE A N 1
ATOM 4075 C CA . PHE A 1 508 ? -34.581 -10.752 55.758 1.00 66.56 508 PHE A CA 1
ATOM 4076 C C . PHE A 1 508 ? -33.374 -9.926 55.290 1.00 66.56 508 PHE A C 1
ATOM 4078 O O . PHE A 1 508 ? -33.568 -8.797 54.847 1.00 66.56 508 PHE A O 1
ATOM 4085 N N . PHE A 1 509 ? -32.146 -10.450 55.391 1.00 68.19 509 PHE A N 1
ATOM 4086 C CA . PHE A 1 509 ? -30.914 -9.672 55.201 1.00 68.19 509 PHE A CA 1
ATOM 4087 C C . PHE A 1 509 ? -29.714 -10.569 54.861 1.00 68.19 509 PHE A C 1
ATOM 4089 O O . PHE A 1 509 ? -29.515 -11.601 55.500 1.00 68.19 509 PHE A O 1
ATOM 4096 N N . CYS A 1 510 ? -28.877 -10.132 53.916 1.00 77.62 510 CYS A N 1
ATOM 4097 C CA . CYS A 1 510 ? -27.592 -10.754 53.594 1.00 77.62 510 CYS A CA 1
ATOM 4098 C C . CYS A 1 510 ? -26.508 -9.669 53.519 1.00 77.62 510 CYS A C 1
ATOM 4100 O O . CYS A 1 510 ? -26.411 -8.973 52.512 1.00 77.62 510 CYS A O 1
ATOM 4102 N N . GLY A 1 511 ? -25.686 -9.540 54.567 1.00 75.38 511 GLY A N 1
ATOM 4103 C CA . GLY A 1 511 ? -24.640 -8.505 54.645 1.00 75.38 511 GLY A CA 1
ATOM 4104 C C . GLY A 1 511 ? -23.654 -8.555 53.477 1.00 75.38 511 GLY A C 1
ATOM 4105 O O . GLY A 1 511 ? -23.429 -7.538 52.832 1.00 75.38 511 GLY A O 1
ATOM 4106 N N . HIS A 1 512 ? -23.197 -9.758 53.109 1.00 82.31 512 HIS A N 1
ATOM 4107 C CA . HIS A 1 512 ? -22.264 -9.937 51.990 1.00 82.31 512 HIS A CA 1
ATOM 4108 C C . HIS A 1 512 ? -22.801 -9.395 50.650 1.00 82.31 512 HIS A C 1
ATOM 4110 O O . HIS A 1 512 ? -22.021 -8.872 49.867 1.00 82.31 512 HIS A O 1
ATOM 4116 N N . VAL A 1 513 ? -24.119 -9.456 50.399 1.00 85.81 513 VAL A N 1
ATOM 4117 C CA . VAL A 1 513 ? -24.725 -8.907 49.170 1.00 85.81 513 VAL A CA 1
ATOM 4118 C C . VAL A 1 513 ? -24.574 -7.390 49.129 1.00 85.81 513 VAL A C 1
ATOM 4120 O O . VAL A 1 513 ? -24.238 -6.824 48.094 1.00 85.81 513 VAL A O 1
ATOM 4123 N N . ILE A 1 514 ? -24.823 -6.724 50.259 1.00 87.31 514 ILE A N 1
ATOM 4124 C CA . ILE A 1 514 ? -24.712 -5.266 50.363 1.00 87.31 514 ILE A CA 1
ATOM 4125 C C . ILE A 1 514 ? -23.243 -4.844 50.272 1.00 87.31 514 ILE A C 1
ATOM 4127 O O . ILE A 1 514 ? -22.942 -3.884 49.571 1.00 87.31 514 ILE A O 1
ATOM 4131 N N . GLU A 1 515 ? -22.336 -5.568 50.932 1.00 84.81 515 GLU A N 1
ATOM 4132 C CA . GLU A 1 515 ? -20.889 -5.332 50.856 1.00 84.81 515 GLU A CA 1
ATOM 4133 C C . GLU A 1 515 ? -20.358 -5.470 49.423 1.00 84.81 515 GLU A C 1
ATOM 4135 O O . GLU A 1 515 ? -19.635 -4.597 48.940 1.00 84.81 515 GLU A O 1
ATOM 4140 N N . GLU A 1 516 ? -20.743 -6.537 48.720 1.00 85.88 516 GLU A N 1
ATOM 4141 C CA . GLU A 1 516 ? -20.309 -6.800 47.349 1.00 85.88 516 GLU A CA 1
ATOM 4142 C C . GLU A 1 516 ? -20.873 -5.757 46.378 1.00 85.88 516 GLU A C 1
ATOM 4144 O O . GLU A 1 516 ? -20.114 -5.149 45.621 1.00 85.88 516 GLU A O 1
ATOM 4149 N N . LEU A 1 517 ? -22.172 -5.448 46.469 1.00 89.06 517 LEU A N 1
ATOM 4150 C CA . LEU A 1 517 ? -22.784 -4.354 45.711 1.00 89.06 517 LEU A CA 1
ATOM 4151 C C . LEU A 1 517 ? -22.103 -3.016 45.977 1.00 89.06 517 LEU A C 1
ATOM 4153 O O . LEU A 1 517 ? -21.877 -2.252 45.040 1.00 89.06 517 LEU A O 1
ATOM 4157 N N . LEU A 1 518 ? -21.780 -2.711 47.234 1.00 89.50 518 LEU A N 1
ATOM 4158 C CA . LEU A 1 518 ? -21.106 -1.471 47.600 1.00 89.50 518 LEU A CA 1
ATOM 4159 C C . LEU A 1 518 ? -19.703 -1.413 46.987 1.00 89.50 518 LEU A C 1
ATOM 4161 O O . LEU A 1 518 ? -19.345 -0.403 46.387 1.00 89.50 518 LEU A O 1
ATOM 4165 N N . SER A 1 519 ? -18.941 -2.505 47.070 1.00 85.75 519 SER A N 1
ATOM 4166 C CA . SER A 1 519 ? -17.613 -2.631 46.457 1.00 85.75 519 SER A CA 1
ATOM 4167 C C . SER A 1 519 ? -17.653 -2.430 44.938 1.00 85.75 519 SER A C 1
ATOM 4169 O O . SER A 1 519 ? -16.877 -1.645 44.381 1.00 85.75 519 SER A O 1
ATOM 4171 N N . LEU A 1 520 ? -18.611 -3.071 44.262 1.00 86.44 520 LEU A N 1
ATOM 4172 C CA . LEU A 1 520 ? -18.835 -2.911 42.826 1.00 86.44 520 LEU A CA 1
ATOM 4173 C C . LEU A 1 520 ? -19.240 -1.470 42.483 1.00 86.44 520 LEU A C 1
ATOM 4175 O O . LEU A 1 520 ? -18.761 -0.902 41.501 1.00 86.44 520 LEU A O 1
ATOM 4179 N N . SER A 1 521 ? -20.080 -0.850 43.315 1.00 89.88 521 SER A N 1
ATOM 4180 C CA . SER A 1 521 ? -20.551 0.525 43.127 1.00 89.88 521 SER A CA 1
ATOM 4181 C C . SER A 1 521 ? -19.419 1.542 43.257 1.00 89.88 521 SER A C 1
ATOM 4183 O O . SER A 1 521 ? -19.271 2.396 42.388 1.00 89.88 521 SER A O 1
ATOM 4185 N N . ILE A 1 522 ? -18.590 1.430 44.299 1.00 87.00 522 ILE A N 1
ATOM 4186 C CA . ILE A 1 522 ? -17.397 2.268 44.501 1.00 87.00 522 ILE A CA 1
ATOM 4187 C C . ILE A 1 522 ? -16.460 2.111 43.300 1.00 87.00 522 ILE A C 1
ATOM 4189 O O . ILE A 1 522 ? -16.071 3.101 42.681 1.00 87.00 522 ILE A O 1
ATOM 4193 N N . SER A 1 523 ? -16.173 0.867 42.907 1.00 82.62 523 SER A N 1
ATOM 4194 C CA . SER A 1 523 ? -15.318 0.571 41.751 1.00 82.62 523 SER A CA 1
ATOM 4195 C C . SER A 1 523 ? -15.849 1.197 40.456 1.00 82.62 523 SER A C 1
ATOM 4197 O O . SER A 1 523 ? -15.073 1.712 39.651 1.00 82.62 523 SER A O 1
ATOM 4199 N N . SER A 1 524 ? -17.173 1.197 40.261 1.00 83.25 524 SER A N 1
ATOM 4200 C CA . SER A 1 524 ? -17.804 1.822 39.097 1.00 83.25 524 SER A CA 1
ATOM 4201 C C . SER A 1 524 ? -17.819 3.351 39.150 1.00 83.25 524 SER A C 1
ATOM 4203 O O . SER A 1 524 ? -17.792 3.969 38.088 1.00 83.25 524 SER A O 1
ATOM 4205 N N . VAL A 1 525 ? -17.911 3.966 40.331 1.00 84.19 525 VAL A N 1
ATOM 4206 C CA . VAL A 1 525 ? -17.976 5.430 40.483 1.00 84.19 525 VAL A CA 1
ATOM 4207 C C . VAL A 1 525 ? -16.593 6.069 40.358 1.00 84.19 525 VAL A C 1
ATOM 4209 O O . VAL A 1 525 ? -16.464 7.111 39.719 1.00 84.19 525 VAL A O 1
ATOM 4212 N N . PHE A 1 526 ? -15.558 5.446 40.926 1.00 80.56 526 PHE A N 1
ATOM 4213 C CA . PHE A 1 526 ? -14.209 6.026 40.991 1.00 80.56 526 PHE A CA 1
ATOM 4214 C C . PHE A 1 526 ? -13.227 5.454 39.957 1.00 80.56 526 PHE A C 1
ATOM 4216 O O . PHE A 1 526 ? -12.129 5.989 39.800 1.00 80.56 526 PHE A O 1
ATOM 4223 N N . GLY A 1 527 ? -13.626 4.411 39.218 1.00 64.88 527 GLY A N 1
ATOM 4224 C CA . GLY A 1 527 ? -12.776 3.700 38.265 1.00 64.88 527 GLY A CA 1
ATOM 4225 C C . GLY A 1 527 ? -11.768 2.783 38.967 1.00 64.88 527 GLY A C 1
ATOM 4226 O O . GLY A 1 527 ? -11.185 3.137 39.989 1.00 64.88 527 GLY A O 1
ATOM 4227 N N . GLY A 1 528 ? -11.524 1.592 38.409 1.00 48.50 528 GLY A N 1
ATOM 4228 C CA . GLY A 1 528 ? -10.691 0.542 39.029 1.00 48.50 528 GLY A CA 1
ATOM 4229 C C . GLY A 1 528 ? -9.206 0.876 39.271 1.00 48.50 528 GLY A C 1
ATOM 4230 O O . GLY A 1 528 ? -8.451 -0.010 39.656 1.00 48.50 528 GLY A O 1
ATOM 4231 N N . SER A 1 529 ? -8.768 2.119 39.044 1.00 36.00 529 SER A N 1
ATOM 4232 C CA . SER A 1 529 ? -7.393 2.585 39.266 1.00 36.00 529 SER A CA 1
ATOM 4233 C C . SER A 1 529 ? -7.180 3.315 40.594 1.00 36.00 529 SER A C 1
ATOM 4235 O O . SER A 1 529 ? -6.038 3.630 40.922 1.00 36.00 529 SER A O 1
ATOM 4237 N N . GLN A 1 530 ? -8.234 3.605 41.362 1.00 35.75 530 GLN A N 1
ATOM 4238 C CA . GLN A 1 530 ? -8.076 4.088 42.732 1.00 35.75 530 GLN A CA 1
ATOM 4239 C C . GLN A 1 530 ? -8.362 2.936 43.686 1.00 35.75 530 GLN A C 1
ATOM 4241 O O . GLN A 1 530 ? -9.490 2.463 43.796 1.00 35.75 530 GLN A O 1
ATOM 4246 N N . THR A 1 531 ? -7.325 2.475 44.387 1.00 35.38 531 THR A N 1
ATOM 4247 C CA . THR A 1 531 ? -7.536 1.770 45.649 1.00 35.38 531 THR A CA 1
ATOM 4248 C C . THR A 1 531 ? -8.486 2.632 46.483 1.00 35.38 531 THR A C 1
ATOM 4250 O O . THR A 1 531 ? -8.210 3.829 46.627 1.00 35.38 531 THR A O 1
ATOM 4253 N N . PRO A 1 532 ? -9.603 2.079 47.001 1.00 39.94 532 PRO A N 1
ATOM 4254 C CA . PRO A 1 532 ? -10.475 2.827 47.895 1.00 39.94 532 PRO A CA 1
ATOM 4255 C C . PRO A 1 532 ? -9.581 3.448 48.956 1.00 39.94 532 PRO A C 1
ATOM 4257 O O . PRO A 1 532 ? -8.744 2.737 49.535 1.00 39.94 532 PRO A O 1
ATOM 4260 N N . ARG A 1 533 ? -9.674 4.772 49.149 1.00 43.38 533 ARG A N 1
ATOM 4261 C CA . ARG A 1 533 ? -8.851 5.455 50.154 1.00 43.38 533 ARG A CA 1
ATOM 4262 C C . ARG A 1 533 ? -8.980 4.647 51.437 1.00 43.38 533 ARG A C 1
ATOM 4264 O O . ARG A 1 533 ? -10.072 4.212 51.783 1.00 43.38 533 ARG A O 1
ATOM 4271 N N . THR A 1 534 ? -7.882 4.422 52.147 1.00 39.28 534 THR A N 1
ATOM 4272 C CA . THR A 1 534 ? -7.805 3.569 53.348 1.00 39.28 534 THR A CA 1
ATOM 4273 C C . THR A 1 534 ? -8.892 3.886 54.394 1.00 39.28 534 THR A C 1
ATOM 4275 O O . THR A 1 534 ? -9.231 3.052 55.231 1.00 39.28 534 THR A O 1
ATOM 4278 N N . THR A 1 535 ? -9.467 5.087 54.321 1.00 39.31 535 THR A N 1
ATOM 4279 C CA . THR A 1 535 ? -10.639 5.574 55.052 1.00 39.31 535 THR A CA 1
ATOM 4280 C C . THR A 1 535 ? -11.966 4.886 54.671 1.00 39.31 535 THR A C 1
ATOM 4282 O O . THR A 1 535 ? -12.737 4.564 55.566 1.00 39.31 535 THR A O 1
ATOM 4285 N N . GLU A 1 536 ? -12.232 4.591 53.395 1.00 44.97 536 GLU A N 1
ATOM 4286 C CA . GLU A 1 536 ? -13.459 3.919 52.919 1.00 44.97 536 GLU A CA 1
ATOM 4287 C C . GLU A 1 536 ? -13.469 2.423 53.284 1.00 44.97 536 GLU A C 1
ATOM 4289 O O . GLU A 1 536 ? -14.488 1.897 53.729 1.00 44.97 536 GLU A O 1
ATOM 4294 N N . MET A 1 537 ? -12.310 1.749 53.243 1.00 43.38 537 MET A N 1
ATOM 4295 C CA . MET A 1 537 ? -12.178 0.376 53.765 1.00 43.38 537 MET A CA 1
ATOM 4296 C C . MET A 1 537 ? -12.300 0.287 55.296 1.00 43.38 537 MET A C 1
ATOM 4298 O O . MET A 1 537 ? -12.663 -0.767 55.820 1.00 43.38 537 MET A O 1
ATOM 4302 N N . ARG A 1 538 ? -12.018 1.371 56.038 1.00 41.91 538 ARG A N 1
ATOM 4303 C CA . ARG A 1 538 ? -12.262 1.424 57.492 1.00 41.91 538 ARG A CA 1
ATOM 4304 C C . ARG A 1 538 ? -13.754 1.412 57.820 1.00 41.91 538 ARG A C 1
ATOM 4306 O O . ARG A 1 538 ? -14.130 0.765 58.791 1.00 41.91 538 ARG A O 1
ATOM 4313 N N . TYR A 1 539 ? -14.588 2.062 57.007 1.00 47.31 539 TYR A N 1
ATOM 4314 C CA . TYR A 1 539 ? -16.041 2.060 57.201 1.00 47.31 539 TYR A CA 1
ATOM 4315 C C . TYR A 1 539 ? -16.658 0.674 56.976 1.00 47.31 539 TYR A C 1
ATOM 4317 O O . TYR A 1 539 ? -17.505 0.267 57.764 1.00 47.31 539 TYR A O 1
ATOM 4325 N N . MET A 1 540 ? -16.169 -0.102 56.000 1.00 44.91 540 MET A N 1
ATOM 4326 C CA . MET A 1 540 ? -16.631 -1.483 55.776 1.00 44.91 540 MET A CA 1
ATOM 4327 C C . MET A 1 540 ? -16.300 -2.463 56.915 1.00 44.91 540 MET A C 1
ATOM 4329 O O . MET A 1 540 ? -16.907 -3.520 56.978 1.00 44.91 540 MET A O 1
ATOM 4333 N N . ARG A 1 541 ? -15.342 -2.159 57.806 1.00 47.41 541 ARG A N 1
ATOM 4334 C CA . ARG A 1 541 ? -15.0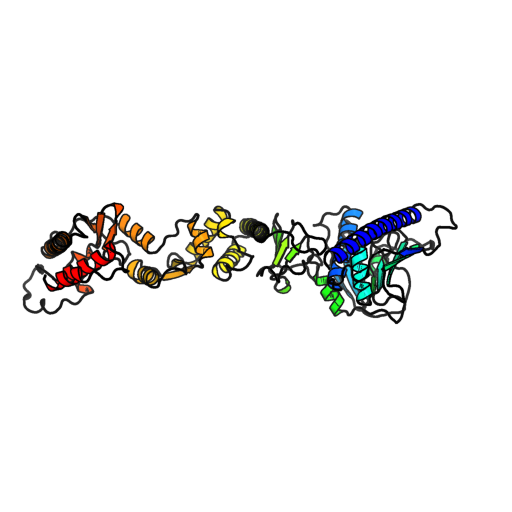67 -2.991 58.999 1.00 47.41 541 ARG A CA 1
ATOM 4335 C C . ARG A 1 541 ? -15.870 -2.578 60.236 1.00 47.41 541 ARG A C 1
ATOM 4337 O O . ARG A 1 541 ? -15.800 -3.277 61.244 1.00 47.41 541 ARG A O 1
ATOM 4344 N N . HIS A 1 542 ? -16.530 -1.421 60.196 1.00 37.91 542 HIS A N 1
ATOM 4345 C CA . HIS A 1 542 ? -17.284 -0.866 61.324 1.00 37.91 542 HIS A CA 1
ATOM 4346 C C . HIS A 1 542 ? -18.806 -0.966 61.164 1.00 37.91 542 HIS A C 1
ATOM 4348 O O . HIS A 1 542 ? -19.509 -0.830 62.165 1.00 37.91 542 HIS A O 1
ATOM 4354 N N . ILE A 1 543 ? -19.291 -1.205 59.945 1.00 41.91 543 ILE A N 1
ATOM 4355 C CA . ILE A 1 543 ? -20.641 -1.715 59.659 1.00 41.91 543 ILE A CA 1
ATOM 4356 C C . ILE A 1 543 ? -20.589 -3.238 59.775 1.00 41.91 543 ILE A C 1
ATOM 4358 O O . ILE A 1 543 ? -21.555 -3.810 60.329 1.00 41.91 543 ILE A O 1
#

Nearest PDB structures (foldseek):
  5tul-assembly1_A  TM=1.858E-01  e=3.126E-01  uncultured bacterium
  6nes-assembly3_B  TM=4.312E-01  e=6.770E+00  Talaromyces stipitatus ATCC 10500
  6neu-assembly2_A  TM=4.374E-01  e=6.402E+00  Talaromyces stipitatus ATCC 10500
  7cp6-assembly2_B  TM=1.741E-01  e=5.469E-01  Aspergillus fumigatus Z5
  8twf-assembly1_B  TM=1.948E-01  e=1.131E+00  Legionella massiliensis

pLDDT: mean 74.24, std 17.6, range [24.7, 97.44]

Radius of gyration: 39.62 Å; Cα contacts (8 Å, |Δi|>4): 831; chains: 1; bounding box: 89×52×116 Å

Organism: NCBI:txid1131564

Solvent-accessible surface area (backbone atoms only — not comparable to full-atom values): 30647 Å² total; per-residue (Å²): 113,70,71,59,55,55,52,52,56,54,51,46,49,52,44,33,50,54,28,48,55,50,52,53,54,53,48,53,52,68,69,48,87,66,57,88,85,67,65,75,60,74,43,78,45,66,44,55,46,41,59,69,80,50,65,87,53,48,60,52,58,20,46,48,38,48,53,49,45,54,51,52,50,44,33,64,75,68,70,48,56,80,86,69,61,55,32,33,54,43,86,53,99,54,31,41,35,38,38,24,58,33,88,88,40,91,82,63,45,42,63,63,34,45,42,64,45,70,76,56,94,69,92,73,88,90,83,71,39,8,62,76,89,55,73,53,50,55,52,20,42,38,32,31,38,72,74,37,28,30,39,33,26,5,29,80,40,31,24,37,39,42,42,56,49,82,94,74,47,57,41,34,30,36,37,39,37,59,62,77,89,65,92,69,78,84,73,57,58,52,58,29,56,77,65,74,50,82,46,36,79,79,40,44,23,54,41,77,21,27,69,99,48,96,82,33,36,72,75,53,75,68,56,53,54,57,40,56,58,41,31,40,56,34,33,90,77,39,39,68,90,46,65,49,80,37,100,57,18,29,45,30,70,37,80,93,39,44,28,40,46,25,47,80,41,34,57,44,63,74,51,56,81,79,51,51,40,72,56,9,38,32,31,72,70,84,62,59,49,96,81,46,35,77,66,64,53,73,64,61,48,23,48,49,43,42,50,26,52,53,52,39,41,73,78,42,35,90,70,42,46,64,54,52,54,47,40,38,60,76,44,51,86,27,47,76,43,30,64,42,62,83,62,61,54,69,69,60,52,51,49,54,51,51,52,55,46,59,76,44,72,74,47,52,38,66,41,48,60,86,57,54,73,66,47,51,47,42,27,45,65,29,59,61,32,46,70,37,80,32,35,64,60,47,39,52,34,42,57,76,79,46,92,72,52,56,60,68,54,46,52,50,50,59,56,68,71,35,52,77,45,84,76,61,89,46,58,39,21,52,38,46,55,49,49,44,52,51,55,31,66,72,32,78,93,42,52,85,55,42,81,44,37,18,53,69,60,92,47,63,56,59,59,48,54,39,79,91,74,37,32,36,39,33,32,45,54,74,46,36,70,70,63,44,52,73,81,44,85,77,82,78,65,75,81,79,77,68,79,92,69,92,75,77,90,78,55,61,80,61,70,67,59,38,53,50,51,49,53,49,46,50,38,42,68,69,39,87,84,54,77,71,56,75,68,60,60,51,50,68,73,73,109